Protein AF-A0AAI9SZR9-F1 (afdb_monomer)

Nearest PDB structures (foldseek):
  4m0m-assembly1_A  TM=6.183E-01  e=4.946E-01  Legionella pneumophila subsp. pneumophila str. Philadelphia 1

InterPro domains:
  IPR005556 SUN family [PF03856] (22-253)
  IPR018712 T6SS, Phospholipase effector Tle1-like, catalytic domain [PF09994] (269-559)
  IPR029058 Alpha/Beta hydrolase fold [SSF53474] (284-431)
  IPR053088 Cell surface beta-glucosidase/SUN-like [PTHR31654] (20-265)

Solvent-accessible surface area (backbone atoms only — not comparable to full-atom values): 38628 Å² total; per-residue (Å²): 142,82,87,84,85,85,45,46,18,31,40,44,53,44,70,80,87,93,72,89,74,62,58,36,75,58,67,74,89,73,72,49,42,67,27,54,67,91,36,54,14,42,16,28,41,52,54,54,82,42,57,42,36,52,82,36,50,38,24,56,23,36,50,69,24,32,37,56,50,33,30,49,86,84,42,66,48,87,39,86,70,46,28,40,32,2,24,35,36,22,35,90,87,30,48,79,42,69,63,47,84,90,50,58,67,54,40,76,25,73,63,86,44,67,46,72,34,84,51,94,35,34,30,15,37,8,28,43,27,60,54,19,84,61,47,40,30,32,53,31,75,31,47,50,72,34,74,38,53,40,43,27,29,41,53,85,37,76,56,49,41,62,36,39,30,31,37,28,52,74,64,36,47,40,77,71,21,22,38,87,71,61,90,88,48,60,32,18,80,25,7,55,28,32,37,40,28,31,31,47,96,85,71,50,74,48,79,46,79,45,73,26,66,55,21,51,71,72,42,63,92,64,63,59,97,67,63,53,69,67,83,64,98,53,65,93,81,54,84,48,65,55,37,32,36,41,46,89,80,34,79,92,37,60,49,37,75,63,45,57,97,56,88,63,72,52,67,35,78,39,62,42,66,102,63,84,53,45,58,33,49,53,54,53,52,58,67,72,50,66,72,89,41,82,92,41,39,74,42,78,42,65,10,65,79,40,51,99,48,47,59,88,86,86,80,83,87,80,90,81,88,83,91,84,87,81,74,70,61,65,62,57,38,50,51,52,52,50,46,47,53,48,55,33,48,56,54,48,51,48,46,32,70,32,59,52,95,88,61,75,41,53,43,38,14,17,24,56,23,21,41,37,47,33,46,43,50,44,40,33,56,58,33,32,47,45,55,71,91,46,73,65,56,56,54,49,46,49,52,51,46,54,50,38,38,72,64,69,57,69,87,57,97,41,75,63,51,53,48,28,50,52,45,19,71,72,50,22,50,81,90,73,52,34,48,35,38,45,31,19,36,31,24,64,74,60,52,97,87,44,88,69,63,58,73,54,55,31,53,66,65,42,42,61,30,38,40,34,42,32,47,56,61,34,12,43,83,70,55,46,74,55,68,69,65,74,84,86,74,69,65,88,76,85,88,79,86,79,93,75,89,80,91,82,83,89,80,90,84,77,92,80,84,91,83,72,81,72,66,67,64,66,76,77,70,85,85,84,88,87,91,72,91,74,87,83,54,75,87,45,70,46,61,35,37,33,69,38,33,59,43,68,65,27,35,53,44,34,38,80,88,67,48,82,50,94,72,94,68,91,59,83,43,63,74,48,88,64,64,87,88,49,38,37,42,64,64,41,56,56,46,43,35,77,34,83,86,54,71,69,80,61,52,74,88,47,58,58,25,59,36,50,46,58,39,48,68,78,44,90,88,64,54,71,67,65,48,49,64,53,23,77,70,48,40,77,63,40,52,52,77,59,68,86,52,73,70,57,77,72,47,93,53,70,64,58,57,50,37,72,77,38,80,87,117

Secondary structure (DSSP, 8-state):
------------------SPPPPPPP-GGGSPBPB-TTSTTTBSSS-TT----TTSEE--BPPTTEEE--B-TT--SS-TTGGG-BSEEE-TTS-EE-S-TTS-SEEE-----EEE--SSS-EEEEEE-TTTT--EEEEEEE-TT-EEE-----TTSGGGPPEEEEEPPTT--HHHHSS---TTSSSGGG-SEEEEEEE-TT-PEEEEEEE-HHHHHHSTT---S--EEE--SSGGG-SS--EEE-GGG-TT-EEESS--S---S-----S-SSSSSPPBHHHHHHHHS-SS-TT--------TT--------------------SSSHHHHHHHHHHHHHHHHHHHHHHHHHH--TT--EEEEEETHHHHHHHHHHHHHHHH-EEPTT-HHHHHHHHHHHHHHHHTT---SS-HHHHHHHHHHHHHEETT--EEEEEEES-B----SS-----GGGG--SSBS-EEEEEESS---TT--B-PPPPTTS-S-----S-------------------THHHHTTS--------PPPPP---EEEEEESS-HHHHHB--B-TTSPBP-------SPPPPPPTTPEEPTHHHHHHHH-TT---TTSTTS-HHHHHHHHHTT-TTS-HHHHHHHHTT--HHHHHH---STTTTTS--HHHHHHHH-TT-

Radius of gyration: 30.2 Å; Cα contacts (8 Å, |Δi|>4): 1230; chains: 1; bounding box: 100×69×82 Å

Structure (mmCIF, N/CA/C/O backbone):
data_AF-A0AAI9SZR9-F1
#
_entry.id   AF-A0AAI9SZR9-F1
#
loop_
_atom_site.group_PDB
_atom_site.id
_atom_site.type_symbol
_atom_site.label_atom_id
_atom_site.label_alt_id
_atom_site.label_comp_id
_atom_site.label_asym_id
_atom_site.label_entity_id
_atom_site.label_seq_id
_atom_site.pdbx_PDB_ins_code
_atom_site.Cartn_x
_atom_site.Cartn_y
_atom_site.Cartn_z
_atom_site.occupancy
_atom_site.B_iso_or_equiv
_atom_site.auth_seq_id
_atom_site.auth_comp_id
_atom_site.auth_asym_id
_atom_site.auth_atom_id
_atom_site.pdbx_PDB_model_num
ATOM 1 N N . MET A 1 1 ? -6.263 26.479 -14.366 1.00 24.44 1 MET A N 1
ATOM 2 C CA . MET A 1 1 ? -5.889 25.217 -15.058 1.00 24.44 1 MET A CA 1
ATOM 3 C C . MET A 1 1 ? -4.663 24.638 -14.367 1.00 24.44 1 MET A C 1
ATOM 5 O O . MET A 1 1 ? -3.555 25.077 -14.648 1.00 24.44 1 MET A O 1
ATOM 9 N N . MET A 1 2 ? -4.849 23.751 -13.388 1.00 19.97 2 MET A N 1
ATOM 10 C CA . MET A 1 2 ? -3.779 23.311 -12.486 1.00 19.97 2 MET A CA 1
ATOM 11 C C . MET A 1 2 ? -3.629 21.787 -12.538 1.00 19.97 2 MET A C 1
ATOM 13 O O . MET A 1 2 ? -4.606 21.049 -12.502 1.00 19.97 2 MET A O 1
ATOM 17 N N . TYR A 1 3 ? -2.380 21.364 -12.713 1.00 24.34 3 TYR A N 1
ATOM 18 C CA . TYR A 1 3 ? -1.910 20.009 -12.982 1.00 24.34 3 TYR A CA 1
ATOM 19 C C . TYR A 1 3 ? -2.020 19.098 -11.746 1.00 24.34 3 TYR A C 1
ATOM 21 O O . TYR A 1 3 ? -1.411 19.406 -10.721 1.00 24.34 3 TYR A O 1
ATOM 29 N N . SER A 1 4 ? -2.697 17.950 -11.869 1.00 23.86 4 SER A N 1
ATOM 30 C CA . SER A 1 4 ? -2.648 16.859 -10.880 1.00 23.86 4 SER A CA 1
ATOM 31 C C . SER A 1 4 ? -1.482 15.902 -11.183 1.00 23.86 4 SER A C 1
ATOM 33 O O . SER A 1 4 ? -1.246 15.542 -12.339 1.00 23.86 4 SER A O 1
ATOM 35 N N . ARG A 1 5 ? -0.704 15.547 -10.150 1.00 24.86 5 ARG A N 1
ATOM 36 C CA . ARG A 1 5 ? 0.478 14.670 -10.205 1.00 24.86 5 ARG A CA 1
ATOM 37 C C . ARG A 1 5 ? 0.090 13.255 -9.751 1.00 24.86 5 ARG A C 1
ATOM 39 O O . ARG A 1 5 ? -0.125 13.055 -8.563 1.00 24.86 5 ARG A O 1
ATOM 46 N N . LEU A 1 6 ? 0.096 12.288 -10.666 1.00 27.11 6 LEU A N 1
ATOM 47 C CA . LEU A 1 6 ? -0.107 10.864 -10.366 1.00 27.11 6 LEU A CA 1
ATOM 48 C C . LEU A 1 6 ? 1.149 10.223 -9.765 1.00 27.11 6 LEU A C 1
ATOM 50 O O . LEU A 1 6 ? 2.250 10.451 -10.267 1.00 27.11 6 LEU A O 1
ATOM 54 N N . SER A 1 7 ? 1.033 9.366 -8.757 1.00 25.89 7 SER A N 1
ATOM 55 C CA . SER A 1 7 ? 2.150 8.492 -8.404 1.00 25.89 7 SER A CA 1
ATOM 56 C C . SER A 1 7 ? 1.710 7.221 -7.733 1.00 25.89 7 SER A C 1
ATOM 58 O O . SER A 1 7 ? 1.068 7.240 -6.692 1.00 25.89 7 SER A O 1
ATOM 60 N N . PHE A 1 8 ? 2.216 6.136 -8.286 1.00 31.75 8 PHE A N 1
ATOM 61 C CA . PHE A 1 8 ? 1.722 4.809 -8.032 1.00 31.75 8 PHE A CA 1
ATOM 62 C C . PHE A 1 8 ? 2.835 3.938 -7.402 1.00 31.75 8 PHE A C 1
ATOM 64 O O . PHE A 1 8 ? 3.879 3.803 -8.025 1.00 31.75 8 PHE A O 1
ATOM 71 N N . THR A 1 9 ? 2.644 3.304 -6.232 1.00 37.12 9 THR A N 1
ATOM 72 C CA . THR A 1 9 ? 3.469 2.155 -5.782 1.00 37.12 9 THR A CA 1
ATOM 73 C C . THR A 1 9 ? 2.787 1.065 -4.916 1.00 37.12 9 THR A C 1
ATOM 75 O O . THR A 1 9 ? 1.801 1.396 -4.267 1.00 37.12 9 THR A O 1
ATOM 78 N N . ALA A 1 10 ? 3.365 -0.168 -4.838 1.00 36.28 10 ALA A N 1
ATOM 79 C CA . ALA A 1 10 ? 3.191 -1.171 -3.759 1.00 36.28 10 ALA A CA 1
ATOM 80 C C . ALA A 1 10 ? 4.318 -2.239 -3.524 1.00 36.28 10 ALA A C 1
ATOM 82 O O . ALA A 1 10 ? 5.247 -2.235 -4.322 1.00 36.28 10 ALA A O 1
ATOM 83 N N . PHE A 1 11 ? 4.261 -3.113 -2.468 1.00 33.66 11 PHE A N 1
ATOM 84 C CA . PHE A 1 11 ? 5.278 -4.150 -2.037 1.00 33.66 11 PHE A CA 1
ATOM 85 C C . PHE A 1 11 ? 4.750 -5.359 -1.169 1.00 33.66 11 PHE A C 1
ATOM 87 O O . PHE A 1 11 ? 3.789 -5.130 -0.455 1.00 33.66 11 PHE A O 1
ATOM 94 N N . VAL A 1 12 ? 5.398 -6.571 -1.134 1.00 32.72 12 VAL A N 1
ATOM 95 C CA . VAL A 1 12 ? 4.917 -7.907 -0.618 1.00 32.72 12 VAL A CA 1
ATOM 96 C C . VAL A 1 12 ? 5.929 -8.853 0.121 1.00 32.72 12 VAL A C 1
ATOM 98 O O . VAL A 1 12 ? 6.994 -9.056 -0.440 1.00 32.72 12 VAL A O 1
ATOM 101 N N . VAL A 1 13 ? 5.617 -9.531 1.273 1.00 33.66 13 VAL A N 1
ATOM 102 C CA . VAL A 1 13 ? 6.470 -10.541 2.019 1.00 33.66 13 VAL A CA 1
ATOM 103 C C . VAL A 1 13 ? 5.659 -11.523 2.932 1.00 33.66 13 VAL A C 1
ATOM 105 O O . VAL A 1 13 ? 4.483 -11.255 3.174 1.00 33.66 13 VAL A O 1
ATOM 108 N N . SER A 1 14 ? 6.275 -12.620 3.467 1.00 29.33 14 SER A N 1
ATOM 109 C CA . SER A 1 14 ? 5.656 -13.775 4.168 1.00 29.33 14 SER A CA 1
ATOM 110 C C . SER A 1 14 ? 6.202 -14.452 5.473 1.00 29.33 14 SER A C 1
ATOM 112 O O . SER A 1 14 ? 7.411 -14.612 5.493 1.00 29.33 14 SER A O 1
ATOM 114 N N . ALA A 1 15 ? 5.374 -14.990 6.436 1.00 30.48 15 ALA A N 1
ATOM 115 C CA . ALA A 1 15 ? 5.591 -16.275 7.221 1.00 30.48 15 ALA A CA 1
ATOM 116 C C . ALA A 1 15 ? 4.412 -16.788 8.147 1.00 30.48 15 ALA A C 1
ATOM 118 O O . ALA A 1 15 ? 3.569 -15.995 8.566 1.00 30.48 15 ALA A O 1
ATOM 119 N N . THR A 1 16 ? 4.385 -18.096 8.525 1.00 31.42 16 THR A N 1
ATOM 120 C CA . THR A 1 16 ? 3.420 -18.796 9.450 1.00 31.42 16 THR A CA 1
ATOM 121 C C . THR A 1 16 ? 4.027 -19.304 10.781 1.00 31.42 16 THR A C 1
ATOM 123 O O . THR A 1 16 ? 5.174 -19.741 10.807 1.00 31.42 16 THR A O 1
ATOM 126 N N . LEU A 1 17 ? 3.230 -19.353 11.869 1.00 33.75 17 LEU A N 1
ATOM 127 C CA . LEU A 1 17 ? 3.625 -19.809 13.223 1.00 33.75 17 LEU A CA 1
ATOM 128 C C . LEU A 1 17 ? 2.958 -21.126 13.677 1.00 33.75 17 LEU A C 1
ATOM 130 O O . LEU A 1 17 ? 1.798 -21.391 13.370 1.00 33.75 17 LEU A O 1
ATOM 134 N N . ALA A 1 18 ? 3.691 -21.895 14.496 1.00 35.44 18 ALA A N 1
ATOM 135 C CA . ALA A 1 18 ? 3.292 -23.157 15.125 1.00 35.44 18 ALA A CA 1
ATOM 136 C C . ALA A 1 18 ? 3.229 -23.020 16.660 1.00 35.44 18 ALA A C 1
ATOM 138 O O . ALA A 1 18 ? 4.243 -23.165 17.333 1.00 35.44 18 ALA A O 1
ATOM 139 N N . ASN A 1 19 ? 2.055 -22.684 17.202 1.00 42.47 19 ASN A N 1
ATOM 140 C CA . ASN A 1 19 ? 1.553 -23.028 18.546 1.00 42.47 19 ASN A CA 1
ATOM 141 C C . ASN A 1 19 ? 0.208 -22.308 18.773 1.00 42.47 19 ASN A C 1
ATOM 143 O O . ASN A 1 19 ? 0.004 -21.229 18.212 1.00 42.47 19 ASN A O 1
ATOM 147 N N . PRO A 1 20 ? -0.724 -22.867 19.569 1.00 44.94 20 PRO A N 1
ATOM 148 C CA . PRO A 1 20 ? -1.983 -22.197 19.872 1.00 44.94 20 PRO A CA 1
ATOM 149 C C . PRO A 1 20 ? -1.697 -20.899 20.630 1.00 44.94 20 PRO A C 1
ATOM 151 O O . PRO A 1 20 ? -1.087 -20.906 21.699 1.00 44.94 20 PRO A O 1
ATOM 154 N N . ILE A 1 21 ? -2.107 -19.778 20.042 1.00 56.53 21 ILE A N 1
ATOM 155 C CA . ILE A 1 21 ? -1.899 -18.452 20.611 1.00 56.53 21 ILE A CA 1
ATOM 156 C C . ILE A 1 21 ? -2.707 -18.359 21.910 1.00 56.53 21 ILE A C 1
ATOM 158 O O . ILE A 1 21 ? -3.918 -18.586 21.897 1.00 56.53 21 ILE A O 1
ATOM 162 N N . VAL A 1 22 ? -2.047 -18.037 23.026 1.00 67.88 22 VAL A N 1
ATOM 163 C CA . VAL A 1 22 ? -2.729 -17.655 24.271 1.00 67.88 22 VAL A CA 1
ATOM 164 C C . VAL A 1 22 ? -3.602 -16.448 23.933 1.00 67.88 22 VAL A C 1
ATOM 166 O O . VAL A 1 22 ? -3.077 -15.443 23.476 1.00 67.88 22 VAL A O 1
ATOM 169 N N . LYS A 1 23 ? -4.926 -16.551 24.057 1.00 82.56 23 LYS A N 1
ATOM 170 C CA . LYS A 1 23 ? -5.845 -15.443 23.756 1.00 82.56 23 LYS A CA 1
ATOM 171 C C . LYS A 1 23 ? -6.158 -14.677 25.034 1.00 82.56 23 LYS A C 1
ATOM 173 O O . LYS A 1 23 ? -6.375 -15.298 26.073 1.00 82.56 23 LYS A O 1
ATOM 178 N N . CYS A 1 24 ? -6.231 -13.355 24.945 1.00 88.38 24 CYS A N 1
ATOM 179 C CA . CYS A 1 24 ? -6.713 -12.535 26.051 1.00 88.38 24 CYS A CA 1
ATOM 180 C C . CYS A 1 24 ? -8.251 -12.555 26.093 1.00 88.38 24 CYS A C 1
ATOM 182 O O . CYS A 1 24 ? -8.891 -12.231 25.083 1.00 88.38 24 CYS A O 1
ATOM 184 N N . PRO A 1 25 ? -8.865 -12.934 27.228 1.00 90.38 25 PRO A N 1
ATOM 185 C CA . PRO A 1 25 ? -10.315 -13.025 27.338 1.00 90.38 25 PRO A CA 1
ATOM 186 C C . PRO A 1 25 ? -10.949 -11.633 27.361 1.00 90.38 25 PRO A C 1
ATOM 188 O O . PRO A 1 25 ? -10.436 -10.725 28.013 1.00 90.38 25 PRO A O 1
ATOM 191 N N . PHE A 1 26 ? -12.086 -11.472 26.684 1.00 92.56 26 PHE A N 1
ATOM 192 C CA . PHE A 1 26 ? -12.881 -10.251 26.778 1.00 92.56 26 PHE A CA 1
ATOM 193 C C . PHE A 1 26 ? -13.486 -10.111 28.189 1.00 92.56 26 PHE A C 1
ATOM 195 O O . PHE A 1 26 ? -14.047 -11.081 28.713 1.00 92.56 26 PHE A O 1
ATOM 202 N N . PRO A 1 27 ? -13.387 -8.939 28.841 1.00 90.19 27 PRO A N 1
ATOM 203 C CA . PRO A 1 27 ? -13.815 -8.785 30.226 1.00 90.19 27 PRO A CA 1
ATOM 204 C C . PRO A 1 27 ? -15.319 -8.471 30.330 1.00 90.19 27 PRO A C 1
ATOM 206 O O . PRO A 1 27 ? -15.722 -7.325 30.529 1.00 90.19 27 PRO A O 1
ATOM 209 N N . GLU A 1 28 ? -16.162 -9.505 30.247 1.00 86.19 28 GLU A N 1
ATOM 210 C CA . GLU A 1 28 ? -17.636 -9.378 30.260 1.00 86.19 28 GLU A CA 1
ATOM 211 C C . GLU A 1 28 ? -18.210 -8.668 31.502 1.00 86.19 28 GLU A C 1
ATOM 213 O O . GLU A 1 28 ? -19.292 -8.087 31.452 1.00 86.19 28 GLU A O 1
ATOM 218 N N . THR A 1 29 ? -17.499 -8.688 32.630 1.00 83.06 29 THR A N 1
ATOM 219 C CA . THR A 1 29 ? -17.968 -8.116 33.902 1.00 83.06 29 THR A CA 1
ATOM 220 C C . THR A 1 29 ? -17.781 -6.601 34.014 1.00 83.06 29 THR A C 1
ATOM 222 O O . THR A 1 29 ? -18.240 -6.014 34.992 1.00 83.06 29 THR A O 1
ATOM 225 N N . LEU A 1 30 ? -17.128 -5.955 33.040 1.00 88.00 30 LEU A N 1
ATOM 226 C CA . LEU A 1 30 ? -16.784 -4.526 33.085 1.00 88.00 30 LEU A CA 1
ATOM 227 C C . LEU A 1 30 ? -17.820 -3.607 32.414 1.00 88.00 30 LEU A C 1
ATOM 229 O O . LEU A 1 30 ? -17.530 -2.439 32.176 1.00 88.00 30 LEU A O 1
ATOM 233 N N . GLY A 1 31 ? -19.019 -4.115 32.104 1.00 89.06 31 GLY A N 1
ATOM 234 C CA . GLY A 1 31 ? -20.093 -3.319 31.490 1.00 89.06 31 GLY A CA 1
ATOM 235 C C . GLY A 1 31 ? -19.810 -2.884 30.047 1.00 89.06 31 GLY A C 1
ATOM 236 O O . GLY A 1 31 ? -20.463 -1.976 29.541 1.00 89.06 31 GLY A O 1
ATOM 237 N N . LEU A 1 32 ? -18.836 -3.521 29.393 1.00 94.00 32 LEU A N 1
ATOM 238 C CA . LEU A 1 32 ? -18.486 -3.290 27.994 1.00 94.00 32 LEU A CA 1
ATOM 239 C C . LEU A 1 32 ? -19.446 -4.037 27.065 1.00 94.00 32 LEU A C 1
ATOM 241 O O . LEU A 1 32 ? -20.017 -5.069 27.428 1.00 94.00 32 LEU A O 1
ATOM 245 N N . VAL A 1 33 ? -19.587 -3.544 25.839 1.00 93.50 33 VAL A N 1
ATOM 246 C CA . VAL A 1 33 ? -20.417 -4.184 24.819 1.00 93.50 33 VAL A CA 1
ATOM 247 C C . VAL A 1 33 ? -19.566 -5.190 24.048 1.00 93.50 33 VAL A C 1
ATOM 249 O O . VAL A 1 33 ? -18.521 -4.849 23.502 1.00 93.50 33 VAL A O 1
ATOM 252 N N . ALA A 1 34 ? -19.992 -6.451 24.017 1.00 91.00 34 ALA A N 1
ATOM 253 C CA . ALA A 1 34 ? -19.290 -7.487 23.268 1.00 91.00 34 ALA A CA 1
ATOM 254 C C . ALA A 1 34 ? -19.638 -7.392 21.775 1.00 91.00 34 ALA A C 1
ATOM 256 O O . ALA A 1 34 ? -20.795 -7.574 21.394 1.00 91.00 34 ALA A O 1
ATOM 257 N N . VAL A 1 35 ? -18.632 -7.155 20.938 1.00 87.75 35 VAL A N 1
ATOM 258 C CA . VAL A 1 35 ? -18.753 -7.128 19.476 1.00 87.75 35 VAL A CA 1
ATOM 259 C C . VAL A 1 35 ? -18.564 -8.546 18.935 1.00 87.75 35 VAL A C 1
ATOM 261 O O . VAL A 1 35 ? -17.524 -9.148 19.173 1.00 87.75 35 VAL A O 1
ATOM 264 N N . ALA A 1 36 ? -19.559 -9.089 18.223 1.00 74.69 36 ALA A N 1
ATOM 265 C CA . ALA A 1 36 ? -19.532 -10.416 17.583 1.00 74.69 36 ALA A CA 1
ATOM 266 C C . ALA A 1 36 ? -18.955 -11.551 18.472 1.00 74.69 36 ALA A C 1
ATOM 268 O O . ALA A 1 36 ? -17.776 -11.893 18.413 1.00 74.69 36 ALA A O 1
ATOM 269 N N . LYS A 1 37 ? -19.807 -12.167 19.304 1.00 74.56 37 LYS A N 1
ATOM 270 C CA . LYS A 1 37 ? -19.397 -13.158 20.324 1.00 74.56 37 LYS A CA 1
ATOM 271 C C . LYS A 1 37 ? -18.889 -14.493 19.766 1.00 74.56 37 LYS A C 1
ATOM 273 O O . LYS A 1 37 ? -18.115 -15.168 20.438 1.00 74.56 37 LYS A O 1
ATOM 278 N N . ASP A 1 38 ? -19.308 -14.857 18.557 1.00 74.69 38 ASP A N 1
ATOM 279 C CA . ASP A 1 38 ? -19.061 -16.183 17.976 1.00 74.69 38 ASP A CA 1
ATOM 280 C C . ASP A 1 38 ? -17.763 -16.262 17.141 1.00 74.69 38 ASP A C 1
ATOM 282 O O . ASP A 1 38 ? -17.412 -17.328 16.632 1.00 74.69 38 ASP A O 1
ATOM 286 N N . GLY A 1 39 ? -17.043 -15.141 16.990 1.00 76.56 39 GLY A N 1
ATOM 287 C CA . GLY A 1 39 ? -15.805 -15.031 16.212 1.00 76.56 39 GLY A CA 1
ATOM 288 C C . GLY A 1 39 ? -14.517 -15.270 17.011 1.00 76.56 39 GLY A C 1
ATOM 289 O O . GLY A 1 39 ? -14.507 -15.441 18.231 1.00 76.56 39 GLY A O 1
ATOM 290 N N . ALA A 1 40 ? -13.377 -15.245 16.317 1.00 80.75 40 ALA A N 1
ATOM 291 C CA . ALA A 1 40 ? -12.049 -15.288 16.928 1.00 80.75 40 ALA A CA 1
ATOM 292 C C . ALA A 1 40 ? -11.753 -14.060 17.807 1.00 80.75 40 ALA A C 1
ATOM 294 O O . ALA A 1 40 ? -10.951 -14.189 18.738 1.00 80.75 40 ALA A O 1
ATOM 295 N N . ASN A 1 41 ? -12.414 -12.932 17.530 1.00 83.94 41 ASN A N 1
ATOM 296 C CA . ASN A 1 41 ? -12.400 -11.701 18.320 1.00 83.94 41 ASN A CA 1
ATOM 297 C C . ASN A 1 41 ? -13.117 -11.827 19.667 1.00 83.94 41 ASN A C 1
ATOM 299 O O . ASN A 1 41 ? -12.855 -11.016 20.544 1.00 83.94 41 ASN A O 1
ATOM 303 N N . ALA A 1 42 ? -13.979 -12.829 19.867 1.00 87.00 42 ALA A N 1
ATOM 304 C CA . ALA A 1 42 ? -14.539 -13.194 21.171 1.00 87.00 42 ALA A CA 1
ATOM 305 C C . ALA A 1 42 ? -15.088 -12.007 22.001 1.00 87.00 42 ALA A C 1
ATOM 307 O O . ALA A 1 42 ? -14.885 -11.958 23.214 1.00 87.00 42 ALA A O 1
ATOM 308 N N . GLY A 1 43 ? -15.753 -11.037 21.361 1.00 89.75 43 GLY A N 1
ATOM 309 C CA . GLY A 1 43 ? -16.310 -9.845 22.017 1.00 89.75 43 GLY A CA 1
ATOM 310 C C . GLY A 1 43 ? -15.475 -8.565 21.893 1.00 89.75 43 GLY A C 1
ATOM 311 O O . GLY A 1 43 ? -16.011 -7.478 22.112 1.00 89.75 43 GLY A O 1
ATOM 312 N N . TRP A 1 44 ? -14.197 -8.653 21.514 1.00 93.00 44 TRP A N 1
ATOM 313 C CA . TRP A 1 44 ? -13.364 -7.481 21.235 1.00 93.00 44 TRP A CA 1
ATOM 314 C C . TRP A 1 44 ? -13.860 -6.739 19.989 1.00 93.00 44 TRP A C 1
ATOM 316 O O . TRP A 1 44 ? -14.336 -7.360 19.036 1.00 93.00 44 TRP A O 1
ATOM 326 N N . ALA A 1 45 ? -13.707 -5.412 19.974 1.00 90.88 45 ALA A N 1
ATOM 327 C CA . ALA A 1 45 ? -14.104 -4.540 18.867 1.00 90.88 45 ALA A CA 1
ATOM 328 C C . ALA A 1 45 ? -13.081 -4.615 17.715 1.00 90.88 45 ALA A C 1
ATOM 330 O O . ALA A 1 45 ? -12.458 -3.635 17.323 1.00 90.88 45 ALA A O 1
ATOM 331 N N . MET A 1 46 ? -12.874 -5.832 17.222 1.00 84.62 46 MET A N 1
ATOM 332 C CA . MET A 1 46 ? -11.920 -6.242 16.197 1.00 84.62 46 MET A CA 1
ATOM 333 C C . MET A 1 46 ? -12.667 -7.061 15.138 1.00 84.62 46 MET A C 1
ATOM 335 O O . MET A 1 46 ? -13.794 -7.503 15.375 1.00 84.62 46 MET A O 1
ATOM 339 N N . SER A 1 47 ? -12.057 -7.270 13.970 1.00 78.75 47 SER A N 1
ATOM 340 C CA . SER A 1 47 ? -12.670 -8.083 12.912 1.00 78.75 47 SER A CA 1
ATOM 341 C C . SER A 1 47 ? -12.994 -9.498 13.417 1.00 78.75 47 SER A C 1
ATOM 343 O O . SER A 1 47 ? -12.231 -10.025 14.224 1.00 78.75 47 SER A O 1
ATOM 345 N N . PRO A 1 48 ? -14.078 -10.155 12.956 1.00 74.31 48 PRO A N 1
ATOM 346 C CA . PRO A 1 48 ? -14.506 -11.457 13.486 1.00 74.31 48 PRO A CA 1
ATOM 347 C C . PRO A 1 48 ? -13.446 -12.570 13.436 1.00 74.31 48 PRO A C 1
ATOM 349 O O . PRO A 1 48 ? -13.508 -13.524 14.206 1.00 74.31 48 PRO A O 1
ATOM 352 N N . ASP A 1 49 ? -12.475 -12.474 12.534 1.00 75.00 49 ASP A N 1
ATOM 353 C CA . ASP A 1 49 ? -11.355 -13.396 12.353 1.00 75.00 49 ASP A CA 1
ATOM 354 C C . ASP A 1 49 ? -10.089 -12.997 13.134 1.00 75.00 49 ASP A C 1
ATOM 356 O O . ASP A 1 49 ? -9.143 -13.784 13.213 1.00 75.00 49 ASP A O 1
ATOM 360 N N . GLU A 1 50 ? -10.071 -11.821 13.767 1.00 80.69 50 GLU A N 1
ATOM 361 C CA . GLU A 1 50 ? -8.916 -11.292 14.487 1.00 80.69 50 GLU A CA 1
ATOM 362 C C . GLU A 1 50 ? -8.996 -11.567 16.001 1.00 80.69 50 GLU A C 1
ATOM 364 O O . GLU A 1 50 ? -9.808 -10.965 16.704 1.00 80.69 50 GLU A O 1
ATOM 369 N N . PRO A 1 51 ? -8.127 -12.432 16.562 1.00 85.25 51 PRO A N 1
ATOM 370 C CA . PRO A 1 51 ? -8.060 -12.628 18.003 1.00 85.25 51 PRO A CA 1
ATOM 371 C C . PRO A 1 51 ? -7.254 -11.527 18.708 1.00 85.25 51 PRO A C 1
ATOM 373 O O . PRO A 1 51 ? -6.202 -11.091 18.230 1.00 85.25 51 PRO A O 1
ATOM 376 N N . CYS A 1 52 ? -7.678 -11.180 19.925 1.00 87.81 52 CYS A N 1
ATOM 377 C CA . CYS A 1 52 ? -6.859 -10.436 20.880 1.00 87.81 52 CYS A CA 1
ATOM 378 C C . CYS A 1 52 ? -5.786 -11.360 21.482 1.00 87.81 52 CYS A C 1
ATOM 380 O O . CYS A 1 52 ? -6.096 -12.370 22.125 1.00 87.81 52 CYS A O 1
ATOM 382 N N . VAL A 1 53 ? -4.514 -11.032 21.248 1.00 89.38 53 VAL A N 1
ATOM 383 C CA . VAL A 1 53 ? -3.359 -11.887 21.565 1.00 89.38 53 VAL A CA 1
ATOM 384 C C . VAL A 1 53 ? -2.245 -11.086 22.249 1.00 89.38 53 VAL A C 1
ATOM 386 O O . VAL A 1 53 ? -2.178 -9.870 22.054 1.00 89.38 53 VAL A O 1
ATOM 389 N N . PRO A 1 54 ? -1.363 -11.736 23.032 1.00 87.56 54 PRO A N 1
ATOM 390 C CA . PRO A 1 54 ? -0.295 -11.074 23.761 1.00 87.56 54 PRO A CA 1
ATOM 391 C C . PRO A 1 54 ? 0.567 -10.150 22.908 1.00 87.56 54 PRO A C 1
ATOM 393 O O . PRO A 1 54 ? 0.940 -10.486 21.784 1.00 87.56 54 PRO A O 1
ATOM 396 N N . GLY A 1 55 ? 0.902 -8.991 23.472 1.00 85.00 55 GLY A N 1
ATOM 397 C CA . GLY A 1 55 ? 1.690 -7.950 22.816 1.00 85.00 55 GLY A CA 1
ATOM 398 C C . GLY A 1 55 ? 0.884 -7.007 21.918 1.00 85.00 55 GLY A C 1
ATOM 399 O O . GLY A 1 55 ? 1.483 -6.143 21.283 1.00 85.00 55 GLY A O 1
ATOM 400 N N . LYS A 1 56 ? -0.447 -7.148 21.852 1.00 86.69 56 LYS A N 1
ATOM 401 C CA . LYS A 1 56 ? -1.335 -6.228 21.129 1.00 86.69 56 LYS A CA 1
ATOM 402 C C . LYS A 1 56 ? -2.203 -5.397 22.073 1.00 86.69 56 LYS A C 1
ATOM 404 O O . LYS A 1 56 ? -2.527 -5.820 23.183 1.00 86.69 56 LYS A O 1
ATOM 409 N N . TYR A 1 57 ? -2.628 -4.244 21.568 1.00 92.62 57 TYR A N 1
ATOM 410 C CA . TYR A 1 57 ? -3.769 -3.511 22.100 1.00 92.62 57 TYR A CA 1
ATOM 411 C C . TYR A 1 57 ? -5.066 -4.092 21.529 1.00 92.62 57 TYR A C 1
ATOM 413 O O . TYR A 1 57 ? -5.140 -4.409 20.341 1.00 92.62 57 TYR A O 1
ATOM 421 N N . CYS A 1 58 ? -6.058 -4.268 22.392 1.00 93.94 58 CYS A N 1
ATOM 422 C CA . CYS A 1 58 ? -7.332 -4.889 22.080 1.00 93.94 58 CYS A CA 1
ATOM 423 C C . CYS A 1 58 ? -8.457 -3.879 22.323 1.00 93.94 58 CYS A C 1
ATOM 425 O O . CYS A 1 58 ? -8.830 -3.638 23.482 1.00 93.94 58 CYS A O 1
ATOM 427 N N . PRO A 1 59 ? -8.979 -3.260 21.250 1.00 94.50 59 PRO A N 1
ATOM 428 C CA . PRO A 1 59 ? -10.039 -2.273 21.356 1.00 94.50 59 PRO A CA 1
ATOM 429 C C . PRO A 1 59 ? -11.358 -2.927 21.771 1.00 94.50 59 PRO A C 1
ATOM 431 O O . PRO A 1 59 ? -11.644 -4.078 21.435 1.00 94.50 59 PRO A O 1
ATOM 434 N N . TYR A 1 60 ? -12.180 -2.183 22.503 1.00 95.31 60 TYR A N 1
ATOM 435 C CA . TYR A 1 60 ? -13.471 -2.642 23.013 1.00 95.31 60 TYR A CA 1
ATOM 436 C C . TYR A 1 60 ? -14.565 -1.614 22.731 1.00 95.31 60 TYR A C 1
ATOM 438 O O . TYR A 1 60 ? -14.289 -0.439 22.500 1.00 95.31 60 TYR A O 1
ATOM 446 N N . ALA A 1 61 ? -15.818 -2.064 22.764 1.00 95.50 61 ALA A N 1
ATOM 447 C CA . ALA A 1 61 ? -16.972 -1.199 22.579 1.00 95.50 61 ALA A CA 1
ATOM 448 C C . ALA A 1 61 ? -17.527 -0.728 23.928 1.00 95.50 61 ALA A C 1
ATOM 450 O O . ALA A 1 61 ? -17.708 -1.517 24.862 1.00 95.50 61 ALA A O 1
ATOM 451 N N . CYS A 1 62 ? -17.816 0.567 24.009 1.00 95.75 62 CYS A N 1
ATOM 452 C CA . CYS A 1 62 ? -18.554 1.164 25.114 1.00 95.75 62 CYS A CA 1
ATOM 453 C C . CYS A 1 62 ? -20.067 1.138 24.835 1.00 95.75 62 CYS A C 1
ATOM 455 O O . CYS A 1 62 ? -20.470 0.970 23.681 1.00 95.75 62 CYS A O 1
ATOM 457 N N . PRO A 1 63 ? -20.914 1.279 25.870 1.00 95.50 63 PRO A N 1
ATOM 458 C CA . PRO A 1 63 ? -22.352 1.468 25.701 1.00 95.50 63 PRO A CA 1
ATOM 459 C C . PRO A 1 63 ? -22.707 2.603 24.719 1.00 95.50 63 PRO A C 1
ATOM 461 O O . PRO A 1 63 ? -21.938 3.558 24.587 1.00 95.50 63 PRO A O 1
ATOM 464 N N . PRO A 1 64 ? -23.877 2.542 24.056 1.00 94.88 64 PRO A N 1
ATOM 465 C CA . PRO A 1 64 ? -24.335 3.597 23.154 1.00 94.88 64 PRO A CA 1
ATOM 466 C C . PRO A 1 64 ? -24.255 5.000 23.770 1.00 94.88 64 PRO A C 1
ATOM 468 O O . PRO A 1 64 ? -24.684 5.208 24.904 1.00 94.88 64 PRO A O 1
ATOM 471 N N . GLY A 1 65 ? -23.720 5.957 23.009 1.00 93.56 65 GLY A N 1
ATOM 472 C CA . GLY A 1 65 ? -23.490 7.332 23.468 1.00 93.56 65 GLY A CA 1
ATOM 473 C C . GLY A 1 65 ? -22.132 7.565 24.142 1.00 93.56 65 GLY A C 1
ATOM 474 O O . GLY A 1 65 ? -21.775 8.716 24.388 1.00 93.56 65 GLY A O 1
ATOM 475 N N . GLN A 1 66 ? -21.350 6.509 24.392 1.00 95.94 66 GLN A N 1
ATOM 476 C CA . GLN A 1 66 ? -20.039 6.595 25.037 1.00 95.94 66 GLN A CA 1
ATOM 477 C C . GLN A 1 66 ? -18.881 6.311 24.077 1.00 95.94 66 GLN A C 1
ATOM 479 O O . GLN A 1 66 ? -19.017 5.635 23.059 1.00 95.94 66 GLN A O 1
ATOM 484 N N . LEU A 1 67 ? -17.706 6.814 24.440 1.00 94.25 67 LEU A N 1
ATOM 485 C CA . LEU A 1 67 ? -16.450 6.673 23.718 1.00 94.25 67 LEU A CA 1
ATOM 486 C C . LEU A 1 67 ? -15.451 5.847 24.530 1.00 94.25 67 LEU A C 1
ATOM 488 O O . LEU A 1 67 ? -15.370 5.965 25.756 1.00 94.25 67 LEU A O 1
ATOM 492 N N . MET A 1 68 ? -14.641 5.041 23.841 1.00 95.62 68 MET A N 1
ATOM 493 C CA . MET A 1 68 ? -13.540 4.309 24.467 1.00 95.62 68 MET A CA 1
ATOM 494 C C . MET A 1 68 ? -12.486 5.286 24.995 1.00 95.62 68 MET A C 1
ATOM 496 O O . MET A 1 68 ? -12.005 6.129 24.242 1.00 95.62 68 MET A O 1
ATOM 500 N N . ASN A 1 69 ? -12.093 5.140 26.264 1.00 95.31 69 ASN A N 1
ATOM 501 C CA . ASN A 1 69 ? -11.167 6.046 26.953 1.00 95.31 69 ASN A CA 1
ATOM 502 C C . ASN A 1 69 ? -9.830 5.390 27.359 1.00 95.31 69 ASN A C 1
ATOM 504 O O . ASN A 1 69 ? -9.162 5.814 28.305 1.00 95.31 69 ASN A O 1
ATOM 508 N N . GLN A 1 70 ? -9.451 4.317 26.664 1.00 96.31 70 GLN A N 1
ATOM 509 C CA . GLN A 1 70 ? -8.203 3.587 26.883 1.00 96.31 70 GLN A CA 1
ATOM 510 C C . GLN A 1 70 ? -7.488 3.352 25.560 1.00 96.31 70 GLN A C 1
ATOM 512 O O . GLN A 1 70 ? -8.122 2.983 24.574 1.00 96.31 70 GLN A O 1
ATOM 517 N N . TRP A 1 71 ? -6.180 3.586 25.545 1.00 94.50 71 TRP A N 1
ATOM 518 C CA . TRP A 1 71 ? -5.286 3.404 24.401 1.00 94.50 71 TRP A CA 1
ATOM 519 C C . TRP A 1 71 ? -3.837 3.586 24.849 1.00 94.50 71 TRP A C 1
ATOM 521 O O . TRP A 1 71 ? -3.582 3.976 25.985 1.00 94.50 71 TRP A O 1
ATOM 531 N N . ASP A 1 72 ? -2.884 3.332 23.962 1.00 93.00 72 ASP A N 1
ATOM 532 C CA . ASP A 1 72 ? -1.467 3.601 24.200 1.00 93.00 72 ASP A CA 1
ATOM 533 C C . ASP A 1 72 ? -1.216 5.082 24.555 1.00 93.00 72 ASP A C 1
ATOM 535 O O . ASP A 1 72 ? -1.434 5.950 23.709 1.00 93.00 72 ASP A O 1
ATOM 539 N N . PRO A 1 73 ? -0.706 5.420 25.753 1.00 91.19 73 PRO A N 1
ATOM 540 C CA . PRO A 1 73 ? -0.466 6.808 26.146 1.00 91.19 73 PRO A CA 1
ATOM 541 C C . PRO A 1 73 ? 0.494 7.572 25.225 1.00 91.19 73 PRO A C 1
ATOM 543 O O . PRO A 1 73 ? 0.468 8.804 25.211 1.00 91.19 73 PRO A O 1
ATOM 546 N N . SER A 1 74 ? 1.323 6.870 24.444 1.00 85.38 74 SER A N 1
ATOM 547 C CA . SER A 1 74 ? 2.188 7.484 23.431 1.00 85.38 74 SER A CA 1
ATOM 548 C C . SER A 1 74 ? 1.433 7.920 22.163 1.00 85.38 74 SER A C 1
ATOM 550 O O . SER A 1 74 ? 1.901 8.808 21.442 1.00 85.38 74 SER A O 1
ATOM 552 N N . ALA A 1 75 ? 0.234 7.379 21.913 1.00 78.06 75 ALA A N 1
ATOM 553 C CA . ALA A 1 75 ? -0.630 7.719 20.785 1.00 78.06 75 ALA A CA 1
ATOM 554 C C . ALA A 1 75 ? -1.346 9.065 21.012 1.00 78.06 75 ALA A C 1
ATOM 556 O O . ALA A 1 75 ? -2.537 9.140 21.304 1.00 78.06 75 ALA A O 1
ATOM 557 N N . THR A 1 76 ? -0.593 10.157 20.885 1.00 74.88 76 THR A N 1
ATOM 558 C CA . THR A 1 76 ? -1.075 11.539 21.090 1.00 74.88 76 THR A CA 1
ATOM 559 C C . THR A 1 76 ? -1.594 12.211 19.817 1.00 74.88 76 THR A C 1
ATOM 561 O O . THR A 1 76 ? -2.172 13.294 19.876 1.00 74.88 76 THR A O 1
ATOM 564 N N . THR A 1 77 ? -1.401 11.581 18.658 1.00 68.00 77 THR A N 1
ATOM 565 C CA . THR A 1 77 ? -1.847 12.075 17.350 1.00 68.00 77 THR A CA 1
ATOM 566 C C . THR A 1 77 ? -2.528 10.955 16.572 1.00 68.00 77 THR A C 1
ATOM 568 O O . THR A 1 77 ? -2.223 9.782 16.788 1.00 68.00 77 THR A O 1
ATOM 571 N N . TYR A 1 78 ? -3.407 11.316 15.633 1.00 59.75 78 TYR A N 1
ATOM 572 C CA . TYR A 1 78 ? -3.990 10.378 14.676 1.00 59.75 78 TYR A CA 1
ATOM 573 C C . TYR A 1 78 ? -2.930 9.992 13.639 1.00 59.75 78 TYR A C 1
ATOM 575 O O . TYR A 1 78 ? -2.829 10.582 12.560 1.00 59.75 78 TYR A O 1
ATOM 583 N N . SER A 1 79 ? -2.051 9.067 14.013 1.00 48.19 79 SER A N 1
ATOM 584 C CA . SER A 1 79 ? -0.975 8.582 13.157 1.00 48.19 79 SER A CA 1
ATOM 585 C C . SER A 1 79 ? -0.819 7.074 13.286 1.00 48.19 79 SER A C 1
ATOM 587 O O . SER A 1 79 ? -0.598 6.538 14.367 1.00 48.19 79 SER A O 1
ATOM 589 N N . TYR A 1 80 ? -0.912 6.375 12.158 1.00 44.50 80 TYR A N 1
ATOM 590 C CA . TYR A 1 80 ? -0.632 4.945 12.100 1.00 44.50 80 TYR A CA 1
ATOM 591 C C . TYR A 1 80 ? 0.882 4.689 12.281 1.00 44.50 80 TYR A C 1
ATOM 593 O O . TYR A 1 80 ? 1.680 5.363 11.611 1.00 44.50 80 TYR A O 1
ATOM 601 N N . PRO A 1 81 ? 1.310 3.680 13.070 1.00 47.31 81 PRO A N 1
ATOM 602 C CA . PRO A 1 81 ? 0.483 2.627 13.677 1.00 47.31 81 PRO A CA 1
ATOM 603 C C . PRO A 1 81 ? -0.081 2.969 15.059 1.00 47.31 81 PRO A C 1
ATOM 605 O O . PRO A 1 81 ? -0.953 2.254 15.538 1.00 47.31 81 PRO A O 1
ATOM 608 N N . SER A 1 82 ? 0.363 4.053 15.699 1.00 64.31 82 SER A N 1
ATOM 609 C CA . SER A 1 82 ? -0.078 4.437 17.047 1.00 64.31 82 SER A CA 1
ATOM 610 C C . SER A 1 82 ? -1.596 4.626 17.156 1.00 64.31 82 SER A C 1
ATOM 612 O O . SER A 1 82 ? -2.167 4.329 18.201 1.00 64.31 82 SER A O 1
ATOM 614 N N . SER A 1 83 ? -2.269 5.046 16.079 1.00 67.50 83 SER A N 1
ATOM 615 C CA . SER A 1 83 ? -3.733 5.146 16.029 1.00 67.50 83 SER A CA 1
ATOM 616 C C . SER A 1 83 ? -4.475 3.824 16.082 1.00 67.50 83 SER A C 1
ATOM 618 O O . SER A 1 83 ? -5.652 3.828 16.424 1.00 67.50 83 SER A O 1
ATOM 620 N N . MET A 1 84 ? -3.789 2.706 15.844 1.00 74.31 84 MET A N 1
ATOM 621 C CA . MET A 1 84 ? -4.348 1.361 15.961 1.00 74.31 84 MET A CA 1
ATOM 622 C C . MET A 1 84 ? -4.300 0.825 17.398 1.00 74.31 84 MET A C 1
ATOM 624 O O . MET A 1 84 ? -4.966 -0.162 17.710 1.00 74.31 84 MET A O 1
ATOM 628 N N . ASN A 1 85 ? -3.525 1.457 18.286 1.00 85.62 85 ASN A N 1
ATOM 629 C CA . ASN A 1 85 ? -3.250 0.953 19.631 1.00 85.62 85 ASN A CA 1
ATOM 630 C C . ASN A 1 85 ? -4.332 1.361 20.650 1.00 85.62 85 ASN A C 1
ATOM 632 O O . ASN A 1 85 ? -4.052 2.030 21.645 1.00 85.62 85 ASN A O 1
ATOM 636 N N . GLY A 1 86 ? -5.582 0.977 20.389 1.00 90.06 86 GLY A N 1
ATOM 637 C CA . GLY A 1 86 ? -6.732 1.264 21.249 1.00 90.06 86 GLY A CA 1
ATOM 638 C C . GLY A 1 86 ? -7.098 0.145 22.225 1.00 90.06 86 GLY A C 1
ATOM 639 O O . GLY A 1 86 ? -6.925 -1.035 21.937 1.00 90.06 86 GLY A O 1
ATOM 640 N N . GLY A 1 87 ? -7.663 0.513 23.373 1.00 95.44 87 GLY A N 1
ATOM 641 C CA . GLY A 1 87 ? -8.228 -0.402 24.363 1.00 95.44 87 GLY A CA 1
ATOM 642 C C . GLY A 1 87 ? -7.229 -0.946 25.384 1.00 95.44 87 GLY A C 1
ATOM 643 O O . GLY A 1 87 ? -6.341 -0.231 25.848 1.00 95.44 87 GLY A O 1
ATOM 644 N N . PHE A 1 88 ? -7.411 -2.204 25.792 1.00 96.25 88 PHE A N 1
ATOM 645 C CA . PHE A 1 88 ? -6.546 -2.863 26.779 1.00 96.25 88 PHE A CA 1
ATOM 646 C C . PHE A 1 88 ? -5.258 -3.368 26.137 1.00 96.25 88 PHE A C 1
ATOM 648 O O . PHE A 1 88 ? -5.283 -3.854 25.013 1.00 96.25 88 PHE A O 1
ATOM 655 N N . PHE A 1 89 ? -4.150 -3.357 26.872 1.00 95.06 89 PHE A N 1
ATOM 656 C CA . PHE A 1 89 ? -2.951 -4.075 26.455 1.00 95.06 89 PHE A CA 1
ATOM 657 C C . PHE A 1 89 ? -3.016 -5.536 26.921 1.00 95.06 89 PHE A C 1
ATOM 659 O O . PHE A 1 89 ? -3.226 -5.803 28.107 1.00 95.06 89 PHE A O 1
ATOM 666 N N . CYS A 1 90 ? -2.835 -6.479 25.996 1.00 92.56 90 CYS A N 1
ATOM 667 C CA . CYS A 1 90 ? -2.795 -7.908 26.291 1.00 92.56 90 CYS A CA 1
ATOM 668 C C . CYS A 1 90 ? -1.374 -8.332 26.692 1.00 92.56 90 CYS A C 1
ATOM 670 O O . CYS A 1 90 ? -0.449 -8.320 25.874 1.00 92.56 90 CYS A O 1
ATOM 672 N N . ASN A 1 91 ? -1.188 -8.715 27.954 1.00 91.06 91 ASN A N 1
ATOM 673 C CA . ASN A 1 91 ? 0.106 -9.104 28.507 1.00 91.06 91 ASN A CA 1
ATOM 674 C C . ASN A 1 91 ? 0.566 -10.486 27.987 1.00 91.06 91 ASN A C 1
ATOM 676 O O . ASN A 1 91 ? -0.264 -11.300 27.574 1.00 91.06 91 ASN A O 1
ATOM 680 N N . PRO A 1 92 ? 1.877 -10.803 28.058 1.00 85.12 92 PRO A N 1
ATOM 681 C CA . PRO A 1 92 ? 2.436 -12.112 27.685 1.00 85.12 92 PRO A CA 1
ATOM 682 C C . PRO A 1 92 ? 1.749 -13.336 28.310 1.00 85.12 92 PRO A C 1
ATOM 684 O O . PRO A 1 92 ? 1.732 -14.403 27.702 1.00 85.12 92 PRO A O 1
ATOM 687 N N . ASP A 1 93 ? 1.187 -13.191 29.510 1.00 83.00 93 ASP A N 1
ATOM 688 C CA . ASP A 1 93 ? 0.489 -14.248 30.250 1.00 83.00 93 ASP A CA 1
ATOM 689 C C . ASP A 1 93 ? -1.015 -14.348 29.925 1.00 83.00 93 ASP A C 1
ATOM 691 O O . ASP A 1 93 ? -1.711 -15.190 30.491 1.00 83.00 93 ASP A O 1
ATOM 695 N N . GLY A 1 94 ? -1.523 -13.507 29.017 1.00 85.12 94 GLY A N 1
ATOM 696 C CA . GLY A 1 94 ? -2.941 -13.427 28.665 1.00 85.12 94 GLY A CA 1
ATOM 697 C C . GLY A 1 94 ? -3.786 -12.565 29.610 1.00 85.12 94 GLY A C 1
ATOM 698 O O . GLY A 1 94 ? -5.007 -12.520 29.451 1.00 85.12 94 GLY A O 1
ATOM 699 N N . SER A 1 95 ? -3.180 -11.881 30.586 1.00 90.75 95 SER A N 1
ATOM 700 C CA . SER A 1 95 ? -3.878 -10.901 31.426 1.00 90.75 95 SER A CA 1
ATOM 701 C C . SER A 1 95 ? -4.016 -9.541 30.728 1.00 90.75 95 SER A C 1
ATOM 703 O O . SER A 1 95 ? -3.286 -9.225 29.789 1.00 90.75 95 SER A O 1
ATOM 705 N N . LEU A 1 96 ? -4.971 -8.723 31.177 1.00 94.00 96 LEU A N 1
ATOM 706 C CA . LEU A 1 96 ? -5.249 -7.406 30.600 1.00 94.00 96 LEU A CA 1
ATOM 707 C C . LEU A 1 96 ? -4.681 -6.287 31.471 1.00 94.00 96 LEU A C 1
ATOM 709 O O . LEU A 1 96 ? -4.955 -6.230 32.670 1.00 94.00 96 LEU A O 1
ATOM 713 N N . THR A 1 97 ? -3.971 -5.350 30.845 1.00 94.50 97 THR A N 1
ATOM 714 C CA . THR A 1 97 ? -3.530 -4.102 31.476 1.00 94.50 97 THR A CA 1
ATOM 715 C C . THR A 1 97 ? -4.307 -2.927 30.905 1.00 94.50 97 THR A C 1
ATOM 717 O O . THR A 1 97 ? -4.393 -2.742 29.691 1.00 94.50 97 THR A O 1
ATOM 720 N N . LYS A 1 98 ? -4.853 -2.106 31.799 1.00 94.75 98 LYS A N 1
ATOM 721 C CA . LYS A 1 98 ? -5.462 -0.820 31.466 1.00 94.75 98 LYS A CA 1
ATOM 722 C C . LYS A 1 98 ? -4.354 0.233 31.283 1.00 94.75 98 LYS A C 1
ATOM 724 O O . LYS A 1 98 ? -3.629 0.466 32.252 1.00 94.75 98 LYS A O 1
ATOM 729 N N . PRO A 1 99 ? -4.196 0.854 30.100 1.00 94.75 99 PRO A N 1
ATOM 730 C CA . PRO A 1 99 ? -3.084 1.774 29.853 1.00 94.75 99 PRO A CA 1
ATOM 731 C C . PRO A 1 99 ? -3.112 3.054 30.700 1.00 94.75 99 PRO A C 1
ATOM 733 O O . PRO A 1 99 ? -2.077 3.463 31.222 1.00 94.75 99 PRO A O 1
ATOM 736 N N . PHE A 1 100 ? -4.286 3.666 30.881 1.00 94.94 100 PHE A N 1
ATOM 737 C CA . PHE A 1 100 ? -4.466 4.819 31.763 1.00 94.94 100 PHE A CA 1
ATOM 738 C C . PHE A 1 100 ? -5.089 4.361 33.079 1.00 94.94 100 PHE A C 1
ATOM 740 O O . PHE A 1 100 ? -6.280 4.052 33.147 1.00 94.94 100 PHE A O 1
ATOM 747 N N . THR A 1 101 ? -4.291 4.304 34.141 1.00 91.88 101 THR A N 1
ATOM 748 C CA . THR A 1 101 ? -4.736 3.797 35.449 1.00 91.88 101 THR A CA 1
ATOM 749 C C . THR A 1 101 ? -5.767 4.703 36.128 1.00 91.88 101 THR A C 1
ATOM 751 O O . THR A 1 101 ? -6.592 4.210 36.894 1.00 91.88 101 THR A O 1
ATOM 754 N N . ASP A 1 102 ? -5.753 5.997 35.812 1.00 93.62 102 ASP A N 1
ATOM 755 C CA . ASP A 1 102 ? -6.556 7.072 36.403 1.00 93.62 102 ASP A CA 1
ATOM 756 C C . ASP A 1 102 ? -7.830 7.430 35.619 1.00 93.62 102 ASP A C 1
ATOM 758 O O . ASP A 1 102 ? -8.684 8.144 36.139 1.00 93.62 102 ASP A O 1
ATOM 762 N N . ARG A 1 103 ? -7.982 6.940 34.385 1.00 93.31 103 ARG A N 1
ATOM 763 C CA . ARG A 1 103 ? -9.136 7.237 33.516 1.00 93.31 103 ARG A CA 1
ATOM 764 C C . ARG A 1 103 ? -10.166 6.133 33.555 1.00 93.31 103 ARG A C 1
ATOM 766 O O . ARG A 1 103 ? -9.772 4.983 33.620 1.00 93.31 103 ARG A O 1
ATOM 773 N N . ASP A 1 104 ? -11.452 6.411 33.411 1.00 94.94 104 ASP A N 1
ATOM 774 C CA . ASP A 1 104 ? -12.451 5.349 33.231 1.00 94.94 104 ASP A CA 1
ATOM 775 C C . ASP A 1 104 ? -12.276 4.589 31.903 1.00 94.94 104 ASP A C 1
ATOM 777 O O . ASP A 1 104 ? -11.492 4.982 31.039 1.00 94.94 104 ASP A O 1
ATOM 781 N N . LEU A 1 105 ? -12.949 3.443 31.750 1.00 96.00 105 LEU A N 1
ATOM 782 C CA . LEU A 1 105 ? -12.903 2.672 30.497 1.00 96.00 105 LEU A CA 1
ATOM 783 C C . LEU A 1 105 ? -13.695 3.362 29.383 1.00 96.00 105 LEU A C 1
ATOM 785 O O . LEU A 1 105 ? -13.269 3.375 28.229 1.00 96.00 105 LEU A O 1
ATOM 789 N N . CYS A 1 106 ? -14.833 3.938 29.739 1.00 96.31 106 CYS A N 1
ATOM 790 C 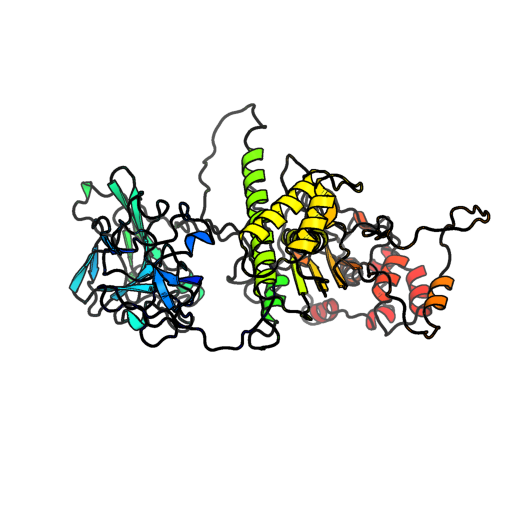CA . CYS A 1 106 ? -15.729 4.626 28.830 1.00 96.31 106 CYS A CA 1
ATOM 791 C C . CYS A 1 106 ? -15.983 6.029 29.368 1.00 96.31 106 CYS A C 1
ATOM 793 O O . CYS A 1 106 ? -16.028 6.221 30.583 1.00 96.31 106 CYS A O 1
ATOM 795 N N . ILE A 1 107 ? -16.122 6.991 28.465 1.00 95.44 107 ILE A N 1
ATOM 796 C CA . ILE A 1 107 ? -16.556 8.354 28.781 1.00 95.44 107 ILE A CA 1
ATOM 797 C C . ILE A 1 107 ? -17.788 8.680 27.959 1.00 95.44 107 ILE A C 1
ATOM 799 O O . ILE A 1 107 ? -17.916 8.204 26.832 1.00 95.44 107 ILE A O 1
ATOM 803 N N . ASP A 1 108 ? -18.685 9.488 28.506 1.00 95.75 108 ASP A N 1
ATOM 804 C CA . ASP A 1 108 ? -19.822 9.983 27.741 1.00 95.75 108 ASP A CA 1
ATOM 805 C C . ASP A 1 108 ? -19.324 10.883 26.600 1.00 95.75 108 ASP A C 1
ATOM 807 O O . ASP A 1 108 ? -18.387 11.667 26.770 1.00 95.75 108 ASP A O 1
ATOM 811 N N . GLY A 1 109 ? -19.930 10.747 25.419 1.00 93.19 109 GLY A N 1
ATOM 812 C CA . GLY A 1 109 ? -19.852 11.797 24.410 1.00 93.19 109 GLY A CA 1
ATOM 813 C C . GLY A 1 109 ? -20.639 13.030 24.860 1.00 93.19 109 GLY A C 1
ATOM 814 O O . GLY A 1 109 ? -21.347 13.008 25.864 1.00 93.19 109 GLY A O 1
ATOM 815 N N . GLU A 1 110 ? -20.586 14.100 24.075 1.00 94.12 110 GLU A N 1
ATOM 816 C CA . GLU A 1 110 ? -21.211 15.381 24.445 1.00 94.12 110 GLU A CA 1
ATOM 817 C C . GLU A 1 110 ? -22.750 15.346 24.499 1.00 94.12 110 GLU A C 1
ATOM 819 O O . GLU A 1 110 ? -23.380 16.286 24.973 1.00 94.12 110 GLU A O 1
ATOM 824 N N . GLY A 1 111 ? -23.381 14.274 24.006 1.00 92.69 111 GLY A N 1
ATOM 825 C CA . GLY A 1 111 ? -24.834 14.094 24.076 1.00 92.69 111 GLY A CA 1
ATOM 826 C C . GLY A 1 111 ? -25.640 15.076 23.221 1.00 92.69 111 GLY A C 1
ATOM 827 O O . GLY A 1 111 ? -26.849 15.185 23.395 1.00 92.69 111 GLY A O 1
ATOM 828 N N . THR A 1 112 ? -24.992 15.784 22.293 1.00 92.81 112 THR A N 1
ATOM 829 C CA . THR A 1 112 ? -25.616 16.812 21.444 1.00 92.81 112 THR A CA 1
ATOM 830 C C . THR A 1 112 ? -26.329 16.256 20.213 1.00 92.81 112 THR A C 1
ATOM 832 O O . THR A 1 112 ? -26.998 17.005 19.505 1.00 92.81 112 THR A O 1
ATOM 835 N N . VAL A 1 113 ? -26.192 14.955 19.932 1.00 93.75 113 VAL A N 1
ATOM 836 C CA . VAL A 1 113 ? -26.814 14.292 18.779 1.00 93.75 113 VAL A CA 1
ATOM 837 C C . VAL A 1 113 ? -27.508 13.013 19.227 1.00 93.75 113 VAL A C 1
ATOM 839 O O . VAL A 1 113 ? -26.894 12.129 19.827 1.00 93.75 113 VAL A O 1
ATOM 842 N N . SER A 1 114 ? -28.779 12.881 18.861 1.00 95.06 114 SER A N 1
ATOM 843 C CA . SER A 1 114 ? -29.554 11.654 19.004 1.00 95.06 114 SER A CA 1
ATOM 844 C C . SER A 1 114 ? -30.139 11.211 17.663 1.00 95.06 114 SER A C 1
ATOM 846 O O . SER A 1 114 ? -30.302 11.990 16.722 1.00 95.06 114 SER A O 1
ATOM 848 N N . VAL A 1 115 ? -30.431 9.917 17.559 1.00 95.38 115 VAL A N 1
ATOM 849 C CA . VAL A 1 115 ? -31.149 9.322 16.433 1.00 95.38 115 VAL A CA 1
ATOM 850 C C . VAL A 1 115 ? -32.539 8.941 16.890 1.00 95.38 115 VAL A C 1
ATOM 852 O O . VAL A 1 115 ? -32.692 8.151 17.818 1.00 95.38 115 VAL A O 1
ATOM 855 N N . VAL A 1 116 ? -33.544 9.432 16.171 1.00 95.69 116 VAL A N 1
ATOM 856 C CA . VAL A 1 116 ? -34.942 9.026 16.328 1.00 95.69 116 VAL A CA 1
ATOM 857 C C . VAL A 1 116 ? -35.309 8.085 15.186 1.00 95.69 116 VAL A C 1
ATOM 859 O O . VAL A 1 116 ? -35.385 8.500 14.025 1.00 95.69 116 VAL A O 1
ATOM 862 N N . ASN A 1 117 ? -35.546 6.811 15.496 1.00 96.06 117 ASN A N 1
ATOM 863 C CA . ASN A 1 117 ? -35.896 5.822 14.484 1.00 96.06 117 ASN A CA 1
ATOM 864 C C . ASN A 1 117 ? -37.396 5.873 14.159 1.00 96.06 117 ASN A C 1
ATOM 866 O O . ASN A 1 117 ? -38.237 5.427 14.934 1.00 96.06 117 ASN A O 1
ATOM 870 N N . GLN A 1 118 ? -37.731 6.393 12.977 1.00 94.81 118 GLN A N 1
ATOM 871 C CA . GLN A 1 118 ? -39.108 6.457 12.470 1.00 94.81 118 GLN A CA 1
ATOM 872 C C . GLN A 1 118 ? -39.505 5.251 11.597 1.00 94.81 118 GLN A C 1
ATOM 874 O O . GLN A 1 118 ? -40.615 5.227 11.063 1.00 94.81 118 GLN A O 1
ATOM 879 N N . ALA A 1 119 ? -38.613 4.273 11.411 1.00 92.56 119 ALA A N 1
ATOM 880 C CA . ALA A 1 119 ? -38.932 3.025 10.727 1.00 92.56 119 ALA A CA 1
ATOM 881 C C . ALA A 1 119 ? -39.703 2.063 11.650 1.00 92.56 119 ALA A C 1
ATOM 883 O O . ALA A 1 119 ? -39.730 2.215 12.869 1.00 92.56 119 ALA A O 1
ATOM 884 N N . ASP A 1 120 ? -40.325 1.045 11.057 1.00 93.12 120 ASP A N 1
ATOM 885 C CA . ASP A 1 120 ? -41.087 -0.000 11.753 1.00 93.12 120 ASP A CA 1
ATOM 886 C C . ASP A 1 120 ? -40.210 -1.137 12.310 1.00 93.12 120 ASP A C 1
ATOM 888 O O . ASP A 1 120 ? -40.713 -2.050 12.966 1.00 93.12 120 ASP A O 1
ATOM 892 N N . LYS A 1 121 ? -38.897 -1.085 12.059 1.00 95.81 121 LYS A N 1
ATOM 893 C CA . LYS A 1 121 ? -37.900 -2.066 12.502 1.00 95.81 121 LYS A CA 1
ATOM 894 C C . LYS A 1 121 ? -36.702 -1.380 13.144 1.00 95.81 121 LYS A C 1
ATOM 896 O O . LYS A 1 121 ? -36.472 -0.192 12.925 1.00 95.81 121 LYS A O 1
ATOM 901 N N . GLU A 1 122 ? -35.928 -2.145 13.910 1.00 96.06 122 GLU A N 1
ATOM 902 C CA . GLU A 1 122 ? -34.662 -1.674 14.476 1.00 96.06 122 GLU A CA 1
ATOM 903 C C . GLU A 1 122 ? -33.671 -1.239 13.388 1.00 96.06 122 GLU A C 1
ATOM 905 O O . GLU A 1 122 ? -33.696 -1.755 12.268 1.00 96.06 122 GLU A O 1
ATOM 910 N N . VAL A 1 123 ? -32.803 -0.288 13.724 1.00 96.44 123 VAL A N 1
ATOM 911 C CA . VAL A 1 123 ? -31.726 0.194 12.855 1.00 96.44 123 VAL A CA 1
ATOM 912 C C . VAL A 1 123 ? -30.409 0.114 13.619 1.00 96.44 123 VAL A C 1
ATOM 914 O O . VAL A 1 123 ? -30.309 0.602 14.748 1.00 96.44 123 VAL A O 1
ATOM 917 N N . ALA A 1 124 ? -29.396 -0.490 12.998 1.00 96.06 124 ALA A N 1
ATOM 918 C CA . ALA A 1 124 ? -28.050 -0.575 13.550 1.00 96.06 124 ALA A CA 1
ATOM 919 C C . ALA A 1 124 ? -27.170 0.583 13.055 1.00 96.06 124 ALA A C 1
ATOM 921 O O . ALA A 1 124 ? -26.885 0.698 11.857 1.00 96.06 124 ALA A O 1
ATOM 922 N N . PHE A 1 125 ? -26.710 1.403 13.999 1.00 95.75 125 PHE A N 1
ATOM 923 C CA . PHE A 1 125 ? -25.659 2.399 13.811 1.00 95.75 125 PHE A CA 1
ATOM 924 C C . PHE A 1 125 ? -24.344 1.809 14.308 1.00 95.75 125 PHE A C 1
ATOM 926 O O . PHE A 1 125 ? -24.224 1.480 15.486 1.00 95.75 125 PHE A O 1
ATOM 933 N N . CYS A 1 126 ? -23.362 1.663 13.428 1.00 93.81 126 CYS A N 1
ATOM 934 C CA . CYS A 1 126 ? -22.090 1.041 13.782 1.00 93.81 126 CYS A CA 1
ATOM 935 C C . CYS A 1 126 ? -20.999 2.097 13.798 1.00 93.81 126 CYS A C 1
ATOM 937 O O . CYS A 1 126 ? -20.696 2.669 12.758 1.00 93.81 126 CYS A O 1
ATOM 939 N N . GLN A 1 127 ? -20.442 2.374 14.969 1.00 90.81 127 GLN A N 1
ATOM 940 C CA . GLN A 1 127 ? -19.438 3.403 15.184 1.00 90.81 127 GLN A CA 1
ATOM 941 C C . GLN A 1 127 ? -18.028 2.887 14.876 1.00 90.81 127 GLN A C 1
ATOM 943 O O . GLN A 1 127 ? -17.695 1.733 15.161 1.00 90.81 127 GLN A O 1
ATOM 948 N N . THR A 1 128 ? -17.182 3.758 14.325 1.00 83.88 128 THR A N 1
ATOM 949 C CA . THR A 1 128 ? -15.741 3.525 14.141 1.00 83.88 128 THR A CA 1
ATOM 950 C C . THR A 1 128 ? -15.045 3.160 15.447 1.00 83.88 128 THR A C 1
ATOM 952 O O . THR A 1 128 ? -15.154 3.873 16.442 1.00 83.88 128 THR A O 1
ATOM 955 N N . VAL A 1 129 ? -14.255 2.088 15.413 1.00 84.50 129 VAL A N 1
ATOM 956 C CA . VAL A 1 129 ? -13.332 1.722 16.484 1.00 84.50 129 VAL A CA 1
ATOM 957 C C . VAL A 1 129 ? -12.118 2.643 16.414 1.00 84.50 129 VAL A C 1
ATOM 959 O O . VAL A 1 129 ? -11.197 2.422 15.625 1.00 84.50 129 VAL A O 1
ATOM 962 N N . LEU A 1 130 ? -12.132 3.693 17.231 1.00 77.94 130 LEU A N 1
ATOM 963 C CA . LEU A 1 130 ? -11.054 4.667 17.290 1.00 77.94 130 LEU A CA 1
ATOM 964 C C . LEU A 1 130 ? -10.746 5.071 18.742 1.00 77.94 130 LEU A C 1
ATOM 966 O O . LEU A 1 130 ? -11.686 5.336 19.488 1.00 77.94 130 LEU A O 1
ATOM 970 N N . PRO A 1 131 ? -9.463 5.152 19.148 1.00 77.88 131 PRO A N 1
ATOM 971 C CA . PRO A 1 131 ? -8.294 4.563 18.476 1.00 77.88 131 PRO A CA 1
ATOM 972 C C . PRO A 1 131 ? -8.469 3.053 18.277 1.00 77.88 131 PRO A C 1
ATOM 974 O O . PRO A 1 131 ? -9.083 2.384 19.098 1.00 77.88 131 PRO A O 1
ATOM 977 N N . GLY A 1 132 ? -7.972 2.499 17.182 1.00 76.06 132 GLY A N 1
ATOM 978 C CA . GLY A 1 132 ? -8.213 1.110 16.809 1.00 76.06 132 GLY A CA 1
ATOM 979 C C . GLY A 1 132 ? -8.077 0.903 15.310 1.00 76.06 132 GLY A C 1
ATOM 980 O O . GLY A 1 132 ? -7.526 1.744 14.614 1.00 76.06 132 GLY A O 1
ATOM 981 N N . ASN A 1 133 ? -8.587 -0.214 14.805 1.00 67.88 133 ASN A N 1
ATOM 982 C CA . ASN A 1 133 ? -8.465 -0.603 13.398 1.00 67.88 133 ASN A CA 1
ATOM 983 C C . ASN A 1 133 ? -9.347 0.211 12.427 1.00 67.88 133 ASN A C 1
ATOM 985 O O . ASN A 1 133 ? -9.446 -0.158 11.259 1.00 67.88 133 ASN A O 1
ATOM 989 N N . GLU A 1 134 ? -10.017 1.265 12.908 1.00 71.00 134 GLU A N 1
ATOM 990 C CA . GLU A 1 134 ? -10.919 2.141 12.146 1.00 71.00 134 GLU A CA 1
ATOM 991 C C . GLU A 1 134 ? -12.119 1.418 11.502 1.00 71.00 134 GLU A C 1
ATOM 993 O O . GLU A 1 134 ? -12.907 2.019 10.768 1.00 71.00 134 GLU A O 1
ATOM 998 N N . ALA A 1 135 ? -12.327 0.140 11.820 1.00 71.62 135 ALA A N 1
ATOM 999 C CA . ALA A 1 135 ? -13.509 -0.584 11.399 1.00 71.62 135 ALA A CA 1
ATOM 1000 C C . ALA A 1 135 ? -14.722 -0.068 12.184 1.00 71.62 135 ALA A C 1
ATOM 1002 O O . ALA A 1 135 ? -14.647 0.202 13.380 1.00 71.62 135 ALA A O 1
ATOM 1003 N N . MET A 1 136 ? -15.867 0.086 11.530 1.00 79.25 136 MET A N 1
ATOM 1004 C CA . MET A 1 136 ? -17.090 0.553 12.187 1.00 79.25 136 MET A CA 1
ATOM 1005 C C . MET A 1 136 ? -17.852 -0.616 12.807 1.00 79.25 136 MET A C 1
ATOM 1007 O O . MET A 1 136 ? -18.812 -1.123 12.232 1.00 79.25 136 MET A O 1
ATOM 1011 N N . LEU A 1 137 ? -17.365 -1.082 13.957 1.00 86.75 137 LEU A N 1
ATOM 1012 C CA . LEU A 1 137 ? -17.824 -2.313 14.607 1.00 86.75 137 LEU A CA 1
ATOM 1013 C C . LEU A 1 137 ? -18.562 -2.072 15.930 1.00 86.75 137 LEU A C 1
ATOM 1015 O O . LEU A 1 137 ? -19.197 -2.991 16.437 1.00 86.75 137 LEU A O 1
ATOM 1019 N N . ILE A 1 138 ? -18.480 -0.871 16.5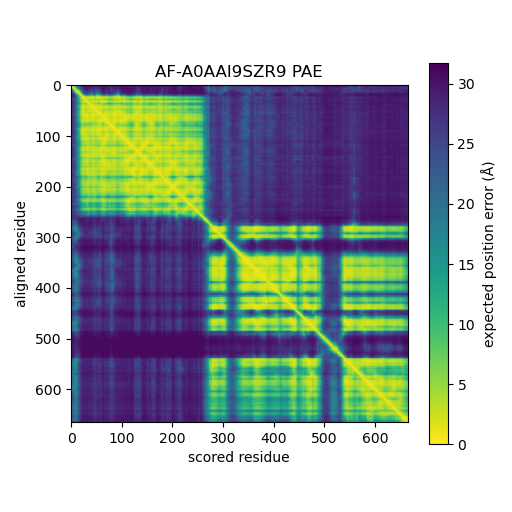12 1.00 93.06 138 ILE A N 1
ATOM 1020 C CA . ILE A 1 138 ? -19.079 -0.573 17.821 1.00 93.06 138 ILE A CA 1
ATOM 1021 C C . ILE A 1 138 ? -20.599 -0.409 17.646 1.00 93.06 138 ILE A C 1
ATOM 1023 O O . ILE A 1 138 ? -21.033 0.515 16.956 1.00 93.06 138 ILE A O 1
ATOM 1027 N N . PRO A 1 139 ? -21.433 -1.285 18.231 1.00 94.56 139 PRO A N 1
ATOM 1028 C CA . PRO A 1 139 ? -22.847 -1.329 17.896 1.00 94.56 139 PRO A CA 1
ATOM 1029 C C . PRO A 1 139 ? -23.679 -0.345 18.721 1.00 94.56 139 PRO A C 1
ATOM 1031 O O . PRO A 1 139 ? -23.649 -0.346 19.949 1.00 94.56 139 PRO A O 1
ATOM 1034 N N . THR A 1 140 ? -24.512 0.432 18.035 1.00 95.69 140 THR A N 1
ATOM 1035 C CA . THR A 1 140 ? -25.623 1.190 18.614 1.00 95.69 140 THR A CA 1
ATOM 1036 C C . THR A 1 140 ? -26.926 0.719 17.985 1.00 95.69 140 THR A C 1
ATOM 1038 O O . THR A 1 140 ? -27.195 0.947 16.804 1.00 95.69 140 THR A O 1
ATOM 1041 N N . LYS A 1 141 ? -27.743 0.038 18.786 1.00 95.81 141 LYS A N 1
ATOM 1042 C CA . LYS A 1 141 ? -29.075 -0.410 18.389 1.00 95.81 141 LYS A CA 1
ATOM 1043 C C . LYS A 1 141 ? -30.089 0.705 18.638 1.00 95.81 141 LYS A C 1
ATOM 1045 O O . LYS A 1 141 ? -30.158 1.224 19.749 1.00 95.81 141 LYS A O 1
ATOM 1050 N N . VAL A 1 142 ? -30.905 1.020 17.632 1.00 96.88 142 VAL A N 1
ATOM 1051 C CA . VAL A 1 142 ? -32.023 1.966 17.759 1.00 96.88 142 VAL A CA 1
ATOM 1052 C C . VAL A 1 142 ? -33.333 1.253 17.431 1.00 96.88 142 VAL A C 1
ATOM 1054 O O . VAL A 1 142 ? -33.633 0.976 16.267 1.00 96.88 142 VAL A O 1
ATOM 1057 N N . ASP A 1 143 ? -34.116 0.927 18.459 1.00 96.75 143 ASP A N 1
ATOM 1058 C CA . ASP A 1 143 ? -35.419 0.270 18.302 1.00 96.75 143 ASP A CA 1
ATOM 1059 C C . ASP A 1 143 ? -36.425 1.151 17.542 1.00 96.75 143 ASP A C 1
ATOM 1061 O O . ASP A 1 143 ? -36.325 2.379 17.526 1.00 96.75 143 ASP A O 1
ATOM 1065 N N . ALA A 1 144 ? -37.414 0.519 16.908 1.00 95.00 144 ALA A N 1
ATOM 1066 C CA . ALA A 1 144 ? -38.472 1.218 16.180 1.00 95.00 144 ALA A CA 1
ATOM 1067 C C . ALA A 1 144 ? -39.239 2.187 17.098 1.00 95.00 144 ALA A C 1
ATOM 1069 O O . ALA A 1 144 ? -39.742 1.787 18.148 1.00 95.00 144 ALA A O 1
ATOM 1070 N N . GLY A 1 145 ? -39.350 3.454 16.693 1.00 92.12 145 GLY A N 1
ATOM 1071 C CA . GLY A 1 145 ? -40.026 4.506 17.456 1.00 92.12 145 GLY A CA 1
ATOM 1072 C C . GLY A 1 145 ? -39.235 5.068 18.641 1.00 92.12 145 GLY A C 1
ATOM 1073 O O . GLY A 1 145 ? -39.730 5.988 19.292 1.00 92.12 145 GLY A O 1
ATOM 1074 N N . ASN A 1 146 ? -38.031 4.555 18.914 1.00 95.00 146 ASN A N 1
ATOM 1075 C CA . ASN A 1 146 ? -37.197 5.015 20.019 1.00 95.00 146 ASN A CA 1
ATOM 1076 C C . ASN A 1 146 ? -36.177 6.070 19.575 1.00 95.00 146 ASN A C 1
ATOM 1078 O O . ASN A 1 146 ? -35.847 6.219 18.394 1.00 95.00 146 ASN A O 1
ATOM 1082 N N . GLU A 1 147 ? -35.669 6.782 20.575 1.00 94.75 147 GLU A N 1
ATOM 1083 C CA . GLU A 1 147 ? -34.556 7.712 20.470 1.00 94.75 147 GLU A CA 1
ATOM 1084 C C . GLU A 1 147 ? -33.324 7.118 21.156 1.00 94.75 147 GLU A C 1
ATOM 1086 O O . GLU A 1 147 ? -33.433 6.535 22.236 1.00 94.75 147 GLU A O 1
ATOM 1091 N N . GLN A 1 148 ? -32.155 7.270 20.537 1.00 96.44 148 GLN A N 1
ATOM 1092 C CA . GLN A 1 148 ? -30.883 6.834 21.100 1.00 96.44 148 GLN A CA 1
ATOM 1093 C C . GLN A 1 148 ? -29.814 7.905 20.886 1.00 96.44 148 GLN A C 1
ATOM 1095 O O . GLN A 1 148 ? -29.616 8.381 19.770 1.00 96.44 148 GLN A O 1
ATOM 1100 N N . VAL A 1 149 ? -29.105 8.268 21.954 1.00 96.12 149 VAL A N 1
ATOM 1101 C CA . VAL A 1 149 ? -27.987 9.222 21.894 1.00 96.12 149 VAL A CA 1
ATOM 1102 C C . VAL A 1 149 ? -26.795 8.578 21.185 1.00 96.12 149 VAL A C 1
ATOM 1104 O O . VAL A 1 149 ? -26.458 7.424 21.472 1.00 96.12 149 VAL A O 1
ATOM 1107 N N . LEU A 1 150 ? -26.163 9.321 20.272 1.00 95.00 150 LEU A N 1
ATOM 1108 C CA . LEU A 1 150 ? -24.910 8.936 19.624 1.00 95.00 150 LEU A CA 1
ATOM 1109 C C . LEU A 1 150 ? -23.718 9.602 20.314 1.00 95.00 150 LEU A C 1
ATOM 1111 O O . LEU A 1 150 ? -23.821 10.688 20.882 1.00 95.00 150 LEU A O 1
ATOM 1115 N N . ALA A 1 151 ? -22.566 8.942 20.258 1.00 93.62 151 ALA A N 1
ATOM 1116 C CA . ALA A 1 151 ? -21.346 9.467 20.843 1.00 93.62 151 ALA A CA 1
ATOM 1117 C C . ALA A 1 151 ? -20.769 10.579 19.953 1.00 93.62 151 ALA A C 1
ATOM 1119 O O . ALA A 1 151 ? -20.350 10.317 18.822 1.00 93.62 151 ALA A O 1
ATOM 1120 N N . VAL A 1 152 ? -20.727 11.805 20.481 1.00 92.06 152 VAL A N 1
ATOM 1121 C CA . VAL A 1 152 ? -20.108 12.977 19.845 1.00 92.06 152 VAL A CA 1
ATOM 1122 C C . VAL A 1 152 ? -18.820 13.312 20.593 1.00 92.06 152 VAL A C 1
ATOM 1124 O O . VAL A 1 152 ? -18.895 13.690 21.762 1.00 92.06 152 VAL A O 1
ATOM 1127 N N . PRO A 1 153 ? -17.640 13.180 19.969 1.00 87.69 153 PRO A N 1
ATOM 1128 C CA . PRO A 1 153 ? -16.394 13.555 20.620 1.00 87.69 153 PRO A CA 1
ATOM 1129 C C . PRO A 1 153 ? -16.157 15.066 20.632 1.00 87.69 153 PRO A C 1
ATOM 1131 O O . PRO A 1 153 ? -16.430 15.757 19.646 1.00 87.69 153 PRO A O 1
ATOM 1134 N N . ASN A 1 154 ? -15.564 15.556 21.721 1.00 84.50 154 ASN A N 1
ATOM 1135 C CA . ASN A 1 154 ? -14.995 16.900 21.809 1.00 84.50 154 ASN A CA 1
ATOM 1136 C C . ASN A 1 154 ? -13.500 16.910 21.408 1.00 84.50 154 ASN A C 1
ATOM 1138 O O . ASN A 1 154 ? -12.882 15.848 21.307 1.00 84.50 154 ASN A O 1
ATOM 1142 N N . PRO A 1 155 ? -12.863 18.084 21.241 1.00 84.38 155 PRO A N 1
ATOM 1143 C CA . PRO A 1 155 ? -11.460 18.169 20.815 1.00 84.38 155 PRO A CA 1
ATOM 1144 C C . PRO A 1 155 ? -10.432 17.548 21.774 1.00 84.38 155 PRO A C 1
ATOM 1146 O O . PRO A 1 155 ? -9.286 17.332 21.383 1.00 84.38 155 PRO A O 1
ATOM 1149 N N . SER A 1 156 ? -10.806 17.281 23.030 1.00 86.00 156 SER A N 1
ATOM 1150 C CA . SER A 1 156 ? -9.944 16.594 24.001 1.00 86.00 156 SER A CA 1
ATOM 1151 C C . SER A 1 156 ? -9.961 15.072 23.836 1.00 86.00 156 SER A C 1
ATOM 1153 O O . SER A 1 156 ? -9.051 14.390 24.316 1.00 86.00 156 SER A O 1
ATOM 1155 N N . TYR A 1 157 ? -10.961 14.537 23.129 1.00 84.25 157 TYR A N 1
ATOM 1156 C CA . TYR A 1 157 ? -11.021 13.129 22.783 1.00 84.25 157 TYR A CA 1
ATOM 1157 C C . TYR A 1 157 ? -9.927 12.774 21.781 1.00 84.25 157 TYR A C 1
ATOM 1159 O O . TYR A 1 157 ? -9.714 13.509 20.822 1.00 84.25 157 TYR A O 1
ATOM 1167 N N . TYR A 1 158 ? -9.237 11.657 22.029 1.00 80.81 158 TYR A N 1
ATOM 1168 C CA . TYR A 1 158 ? -8.182 11.046 21.213 1.00 80.81 158 TYR A CA 1
ATOM 1169 C C . TYR A 1 158 ? -7.783 11.828 19.940 1.00 80.81 158 TYR A C 1
ATOM 1171 O O . TYR A 1 158 ? -8.451 11.752 18.911 1.00 80.81 158 TYR A O 1
ATOM 1179 N N . ALA A 1 159 ? -6.683 12.586 20.014 1.00 77.44 159 ALA A N 1
ATOM 1180 C CA . ALA A 1 159 ? -6.128 13.380 18.909 1.00 77.44 159 ALA A CA 1
ATOM 1181 C C . ALA A 1 159 ? -7.093 14.385 18.232 1.00 77.44 159 ALA A C 1
ATOM 1183 O O . ALA A 1 159 ? -6.853 14.782 17.091 1.00 77.44 159 ALA A O 1
ATOM 1184 N N . GLY A 1 160 ? -8.155 14.811 18.921 1.00 74.94 160 GLY A N 1
ATOM 1185 C CA . GLY A 1 160 ? -9.180 15.715 18.394 1.00 74.94 160 GLY A CA 1
ATOM 1186 C C . GLY A 1 160 ? -10.034 15.081 17.296 1.00 74.94 160 GLY A C 1
ATOM 1187 O O . GLY A 1 160 ? -10.401 15.756 16.336 1.00 74.94 160 GLY A O 1
ATOM 1188 N N . THR A 1 161 ? -10.279 13.774 17.384 1.00 76.56 161 THR A N 1
ATOM 1189 C CA . THR A 1 161 ? -10.969 12.999 16.342 1.00 76.56 161 THR A CA 1
ATOM 1190 C C . THR A 1 161 ? -12.486 13.045 16.486 1.00 76.56 161 THR A C 1
ATOM 1192 O O . THR A 1 161 ? -13.010 13.200 17.584 1.00 76.56 161 THR A O 1
ATOM 1195 N N . GLY A 1 162 ? -13.197 12.904 15.364 1.00 78.81 162 GLY A N 1
ATOM 1196 C CA . GLY A 1 162 ? -14.653 12.747 15.335 1.00 78.81 162 GLY A CA 1
ATOM 1197 C C . GLY A 1 162 ? -15.090 11.282 15.385 1.00 78.81 162 GLY A C 1
ATOM 1198 O O . GLY A 1 162 ? -14.281 10.368 15.226 1.00 78.81 162 GLY A O 1
ATOM 1199 N N . ALA A 1 163 ? -16.389 11.062 15.572 1.00 81.19 163 ALA A N 1
ATOM 1200 C CA . ALA A 1 163 ? -17.004 9.745 15.476 1.00 81.19 163 ALA A CA 1
ATOM 1201 C C . ALA A 1 163 ? -17.699 9.589 14.119 1.00 81.19 163 ALA A C 1
ATOM 1203 O O . ALA A 1 163 ? -18.413 10.489 13.671 1.00 81.19 163 ALA A O 1
ATOM 1204 N N . HIS A 1 164 ? -17.522 8.431 13.484 1.00 85.62 164 HIS A N 1
ATOM 1205 C CA . HIS A 1 164 ? -18.208 8.083 12.242 1.00 85.62 164 HIS A CA 1
ATOM 1206 C C . HIS A 1 164 ? -19.043 6.823 12.418 1.00 85.62 164 HIS A C 1
ATOM 1208 O O . HIS A 1 164 ? -18.731 5.980 13.261 1.00 85.62 164 HIS A O 1
ATOM 1214 N N . TYR A 1 165 ? -20.105 6.721 11.621 1.00 90.50 165 TYR A N 1
ATOM 1215 C CA . TYR A 1 165 ? -21.106 5.673 11.733 1.00 90.50 165 TYR A CA 1
ATOM 1216 C C . TYR A 1 165 ? -21.521 5.137 10.367 1.00 90.50 165 TYR A C 1
ATOM 1218 O O . TYR A 1 165 ? -21.820 5.917 9.461 1.00 90.50 165 TYR A O 1
ATOM 1226 N N . TYR A 1 166 ? -21.636 3.816 10.263 1.00 92.56 166 TYR A N 1
ATOM 1227 C CA . TYR A 1 166 ? -22.418 3.146 9.228 1.00 92.56 166 TYR A CA 1
ATOM 1228 C C . TYR A 1 166 ? -23.875 3.053 9.667 1.00 92.56 166 TYR A C 1
ATOM 1230 O O . TYR A 1 166 ? -24.156 2.667 10.803 1.00 92.56 166 TYR A O 1
ATOM 1238 N N . ILE A 1 167 ? -24.799 3.386 8.765 1.00 94.56 167 ILE A N 1
ATOM 1239 C CA . ILE A 1 167 ? -26.242 3.349 9.018 1.00 94.56 167 ILE A CA 1
ATOM 1240 C C . ILE A 1 167 ? -26.851 2.220 8.192 1.00 94.56 167 ILE A C 1
ATOM 1242 O O . ILE A 1 167 ? -27.044 2.340 6.978 1.00 94.56 167 ILE A O 1
ATOM 1246 N N . ASN A 1 168 ? -27.156 1.110 8.857 1.00 94.88 168 ASN A N 1
ATOM 1247 C CA . ASN A 1 168 ? -27.678 -0.081 8.200 1.00 94.88 168 ASN A CA 1
ATOM 1248 C C . ASN A 1 168 ? -29.171 0.046 7.842 1.00 94.88 168 ASN A C 1
ATOM 1250 O O . ASN A 1 168 ? -29.894 0.837 8.452 1.00 94.88 168 ASN A O 1
ATOM 1254 N N . PRO A 1 169 ? -29.666 -0.746 6.875 1.00 94.50 169 PRO A N 1
ATOM 1255 C CA . PRO A 1 169 ? -31.092 -0.811 6.570 1.00 94.50 169 PRO A CA 1
ATOM 1256 C C . PRO A 1 169 ? -31.965 -1.230 7.770 1.00 94.50 169 PRO A C 1
ATOM 1258 O O . PRO A 1 169 ? -31.544 -2.073 8.566 1.00 94.50 169 PRO A O 1
ATOM 1261 N N . PRO A 1 170 ? -33.213 -0.729 7.878 1.00 95.75 170 PRO A N 1
ATOM 1262 C CA . PRO A 1 170 ? -34.157 -1.180 8.897 1.00 95.75 170 PRO A CA 1
ATOM 1263 C C . PRO A 1 170 ? -34.390 -2.697 8.866 1.00 95.75 170 PRO A C 1
ATOM 1265 O O . PRO A 1 170 ? -34.726 -3.274 7.828 1.00 95.75 170 PRO A O 1
ATOM 1268 N N . GLY A 1 171 ? -34.272 -3.337 10.027 1.00 93.94 171 GLY A N 1
ATOM 1269 C CA . GLY A 1 171 ? -34.378 -4.785 10.210 1.00 93.94 171 GLY A CA 1
ATOM 1270 C C . GLY A 1 171 ? -33.046 -5.536 10.200 1.00 93.94 171 GLY A C 1
ATOM 1271 O O . GLY A 1 171 ? -33.072 -6.752 10.363 1.00 93.94 171 GLY A O 1
ATOM 1272 N N . VAL A 1 172 ? -31.919 -4.842 10.020 1.00 93.75 172 VAL A N 1
ATOM 1273 C CA . VAL A 1 172 ? -30.572 -5.394 10.218 1.00 93.75 172 VAL A CA 1
ATOM 1274 C C . VAL A 1 172 ? -30.172 -5.181 11.677 1.00 93.75 172 VAL A C 1
ATOM 1276 O O . VAL A 1 172 ? -30.109 -4.038 12.137 1.00 93.75 172 VAL A O 1
ATOM 1279 N N . SER A 1 173 ? -29.907 -6.273 12.398 1.00 92.75 173 SER A N 1
ATOM 1280 C CA . SER A 1 173 ? -29.498 -6.206 13.805 1.00 92.75 173 SER A CA 1
ATOM 1281 C C . SER A 1 173 ? -28.060 -5.706 13.948 1.00 92.75 173 SER A C 1
ATOM 1283 O O . SER A 1 173 ? -27.294 -5.661 12.983 1.00 92.75 173 SER A O 1
ATOM 1285 N N . THR A 1 174 ? -27.652 -5.349 15.163 1.00 91.25 174 THR A N 1
ATOM 1286 C CA . THR A 1 174 ? -26.270 -4.942 15.448 1.00 91.25 174 THR A CA 1
ATOM 1287 C C . THR A 1 174 ? -25.253 -6.055 15.202 1.00 91.25 174 THR A C 1
ATOM 1289 O O . THR A 1 174 ? -24.132 -5.777 14.791 1.00 91.25 174 THR A O 1
ATOM 1292 N N . GLU A 1 175 ? -25.641 -7.314 15.390 1.00 87.94 175 GLU A N 1
ATOM 1293 C CA . GLU A 1 175 ? -24.792 -8.487 15.158 1.00 87.94 175 GLU A CA 1
ATOM 1294 C C . GLU A 1 175 ? -24.610 -8.777 13.664 1.00 87.94 175 GLU A C 1
ATOM 1296 O O . GLU A 1 175 ? -23.548 -9.244 13.261 1.00 87.94 175 GLU A O 1
ATOM 1301 N N . GLU A 1 176 ? -25.625 -8.496 12.839 1.00 88.19 176 GLU A N 1
ATOM 1302 C CA . GLU A 1 176 ? -25.529 -8.633 11.382 1.00 88.19 176 GLU A CA 1
ATOM 1303 C C . GLU A 1 176 ? -24.872 -7.403 10.736 1.00 88.19 176 GLU A C 1
ATOM 1305 O O . GLU A 1 176 ? -24.103 -7.546 9.791 1.00 88.19 176 GLU A O 1
ATOM 1310 N N . GLY A 1 177 ? -25.165 -6.196 11.227 1.00 87.44 177 GLY A N 1
ATOM 1311 C CA . GLY A 1 177 ? -24.766 -4.938 10.596 1.00 87.44 177 GLY A CA 1
ATOM 1312 C C . GLY A 1 177 ? -23.411 -4.389 11.034 1.00 87.44 177 GLY A C 1
ATOM 1313 O O . GLY A 1 177 ? -22.753 -3.730 10.236 1.00 87.44 177 GLY A O 1
ATOM 1314 N N . CYS A 1 178 ? -22.970 -4.637 12.271 1.00 90.06 178 CYS A N 1
ATOM 1315 C CA . CYS A 1 178 ? -21.718 -4.082 12.810 1.00 90.06 178 CYS A CA 1
ATOM 1316 C C . CYS A 1 178 ? -20.555 -5.074 12.716 1.00 90.06 178 CYS A C 1
ATOM 1318 O O . CYS A 1 178 ? -19.823 -5.310 13.676 1.00 90.06 178 CYS A O 1
ATOM 1320 N N . VAL A 1 179 ? -20.396 -5.663 11.533 1.00 80.94 179 VAL A N 1
ATOM 1321 C CA . VAL A 1 179 ? -19.313 -6.586 11.184 1.00 80.94 179 VAL A CA 1
ATOM 1322 C C . VAL A 1 179 ? -18.714 -6.200 9.836 1.00 80.94 179 VAL A C 1
ATOM 1324 O O . VAL A 1 179 ? -19.357 -5.551 9.009 1.00 80.94 179 VAL A O 1
ATOM 1327 N N . TRP A 1 180 ? -17.474 -6.620 9.596 1.00 69.88 180 TRP A N 1
ATOM 1328 C CA . TRP A 1 180 ? -16.868 -6.520 8.273 1.00 69.88 180 TRP A CA 1
ATOM 1329 C C . TRP A 1 180 ? -17.416 -7.638 7.379 1.00 69.88 180 TRP A C 1
ATOM 1331 O O . TRP A 1 180 ? -17.189 -8.817 7.653 1.00 69.88 180 TRP A O 1
ATOM 1341 N N . GLY A 1 181 ? -18.198 -7.272 6.362 1.00 67.12 181 GLY A N 1
ATOM 1342 C CA . GLY A 1 181 ? -18.972 -8.216 5.556 1.00 67.12 181 GLY A CA 1
ATOM 1343 C C . GLY A 1 181 ? -18.329 -8.550 4.211 1.00 67.12 181 GLY A C 1
ATOM 1344 O O . GLY A 1 181 ? -17.126 -8.387 3.999 1.00 67.12 181 GLY A O 1
ATOM 1345 N N . THR A 1 182 ? -19.170 -8.977 3.272 1.00 68.06 182 THR A N 1
ATOM 1346 C CA . THR A 1 182 ? -18.863 -9.120 1.842 1.00 68.06 182 THR A CA 1
ATOM 1347 C C . THR A 1 182 ? -19.796 -8.226 1.014 1.00 68.06 182 THR A C 1
ATOM 1349 O O . THR A 1 182 ? -20.864 -7.835 1.486 1.00 68.06 182 THR A O 1
ATOM 1352 N N . ALA A 1 183 ? -19.436 -7.948 -0.245 1.00 74.62 183 ALA A N 1
ATOM 1353 C CA . ALA A 1 183 ? -20.227 -7.126 -1.176 1.00 74.62 183 ALA A CA 1
ATOM 1354 C C . ALA A 1 183 ? -21.577 -7.757 -1.595 1.00 74.62 183 ALA A C 1
ATOM 1356 O O . ALA A 1 183 ? -22.274 -7.225 -2.453 1.00 74.62 183 ALA A O 1
ATOM 1357 N N . ASP A 1 184 ? -21.969 -8.886 -0.998 1.00 79.31 184 ASP A N 1
ATOM 1358 C CA . ASP A 1 184 ? -23.224 -9.584 -1.292 1.00 79.31 184 ASP A CA 1
ATOM 1359 C C . ASP A 1 184 ? -24.441 -8.919 -0.616 1.00 79.31 184 ASP A C 1
ATOM 1361 O O . ASP A 1 184 ? -25.584 -9.118 -1.040 1.00 79.31 184 ASP A O 1
ATOM 1365 N N . LYS A 1 185 ? -24.220 -8.138 0.452 1.00 84.19 185 LYS A N 1
ATOM 1366 C CA . LYS A 1 185 ? -25.268 -7.462 1.234 1.00 84.19 185 LYS A CA 1
ATOM 1367 C C . LYS A 1 185 ? -24.905 -6.000 1.507 1.00 84.19 185 LYS A C 1
ATOM 1369 O O . LYS A 1 185 ? -23.760 -5.680 1.791 1.00 84.19 185 LYS A O 1
ATOM 1374 N N . GLU A 1 186 ? -25.906 -5.121 1.498 1.00 86.38 186 GLU A N 1
ATOM 1375 C CA . GLU A 1 186 ? -25.772 -3.680 1.792 1.00 86.38 186 GLU A CA 1
ATOM 1376 C C . GLU A 1 186 ? -25.722 -3.385 3.304 1.00 86.38 186 GLU A C 1
ATOM 1378 O O . GLU A 1 186 ? -26.492 -2.585 3.835 1.00 86.38 186 GLU A O 1
ATOM 1383 N N . ILE A 1 187 ? -24.851 -4.091 4.021 1.00 88.19 187 ILE A N 1
ATOM 1384 C CA . ILE A 1 187 ? -24.696 -4.006 5.480 1.00 88.19 187 ILE A CA 1
ATOM 1385 C C . ILE A 1 187 ? -23.240 -3.715 5.844 1.00 88.19 187 ILE A C 1
ATOM 1387 O O . ILE A 1 187 ? -22.333 -3.928 5.035 1.00 88.19 187 ILE A O 1
ATOM 1391 N N . GLY A 1 188 ? -23.008 -3.204 7.051 1.00 84.31 188 GLY A N 1
ATOM 1392 C CA . GLY A 1 188 ? -21.676 -2.857 7.538 1.00 84.31 188 GLY A CA 1
ATOM 1393 C C . GLY A 1 188 ? -20.984 -1.860 6.620 1.00 84.31 188 GLY A C 1
ATOM 1394 O O . GLY A 1 188 ? -21.511 -0.780 6.340 1.00 84.31 188 GLY A O 1
ATOM 1395 N N . ASN A 1 189 ? -19.818 -2.233 6.103 1.00 81.00 189 ASN A N 1
ATOM 1396 C CA . ASN A 1 189 ? -19.031 -1.392 5.204 1.00 81.00 189 ASN A CA 1
ATOM 1397 C C . ASN A 1 189 ? -19.701 -1.109 3.844 1.00 81.00 189 ASN A C 1
ATOM 1399 O O . ASN A 1 189 ? -19.289 -0.173 3.158 1.00 81.00 189 ASN A O 1
ATOM 1403 N N . TRP A 1 190 ? -20.764 -1.842 3.496 1.00 84.75 190 TRP A N 1
ATOM 1404 C CA . TRP A 1 190 ? -21.647 -1.579 2.352 1.00 84.75 190 TRP A CA 1
ATOM 1405 C C . TRP A 1 190 ? -23.008 -0.994 2.741 1.00 84.75 190 TRP A C 1
ATOM 1407 O O . TRP A 1 190 ? -23.913 -0.941 1.911 1.00 84.75 190 TRP A O 1
ATOM 1417 N N . SER A 1 191 ? -23.182 -0.552 3.986 1.00 89.19 191 SER A N 1
ATOM 1418 C CA . SER A 1 191 ? -24.408 0.128 4.412 1.00 89.19 191 SER A CA 1
ATOM 1419 C C . SER A 1 191 ? -24.710 1.348 3.526 1.00 89.19 191 SER A C 1
ATOM 1421 O O . SER A 1 191 ? -23.771 2.000 3.068 1.00 89.19 191 SER A O 1
ATOM 1423 N N . PRO A 1 192 ? -25.982 1.697 3.259 1.00 87.56 192 PRO A N 1
ATOM 1424 C CA . PRO A 1 192 ? -26.297 2.759 2.302 1.00 87.56 192 PRO A CA 1
ATOM 1425 C C . PRO A 1 192 ? -25.841 4.161 2.702 1.00 87.56 192 PRO A C 1
ATOM 1427 O O . PRO A 1 192 ? -25.540 4.981 1.832 1.00 87.56 192 PRO A O 1
ATOM 1430 N N . TYR A 1 193 ? -25.800 4.450 4.004 1.00 89.25 193 TYR A N 1
ATOM 1431 C CA . TYR A 1 193 ? -25.498 5.785 4.507 1.00 89.25 193 TYR A CA 1
ATOM 1432 C C . TYR A 1 193 ? -24.392 5.774 5.547 1.00 89.25 193 TYR A C 1
ATOM 1434 O O . TYR A 1 193 ? -24.224 4.820 6.307 1.00 89.25 193 TYR A O 1
ATOM 1442 N N . ILE A 1 194 ? -23.679 6.891 5.589 1.00 87.19 194 ILE A N 1
ATOM 1443 C CA . ILE A 1 194 ? -22.677 7.202 6.597 1.00 87.19 194 ILE A CA 1
ATOM 1444 C C . ILE A 1 194 ? -23.065 8.473 7.342 1.00 87.19 194 ILE A C 1
ATOM 1446 O O . ILE A 1 194 ? -23.699 9.365 6.772 1.00 87.19 194 ILE A O 1
ATOM 1450 N N . ALA A 1 195 ? -22.652 8.571 8.599 1.00 84.25 195 ALA A N 1
ATOM 1451 C CA . ALA A 1 195 ? -22.710 9.809 9.361 1.00 84.25 195 ALA A CA 1
ATOM 1452 C C . ALA A 1 195 ? -21.367 10.110 10.025 1.00 84.25 195 ALA A C 1
ATOM 1454 O O . ALA A 1 195 ? -20.630 9.198 10.391 1.00 84.25 195 ALA A O 1
ATOM 1455 N N . GLY A 1 196 ? -21.063 11.394 10.185 1.00 82.81 196 GLY A N 1
ATOM 1456 C CA . GLY A 1 196 ? -19.898 11.890 10.911 1.00 82.81 196 GLY A CA 1
ATOM 1457 C C . GLY A 1 196 ? -20.308 12.981 11.887 1.00 82.81 196 GLY A C 1
ATOM 1458 O O . GLY A 1 196 ? -21.164 13.804 11.558 1.00 82.81 196 GLY A O 1
ATOM 1459 N N . MET A 1 197 ? -19.717 12.974 13.080 1.00 83.38 197 MET A N 1
ATOM 1460 C CA . MET A 1 197 ? -19.990 13.972 14.109 1.00 83.38 197 MET A CA 1
ATOM 1461 C C . MET A 1 197 ? -18.755 14.314 14.942 1.00 83.38 197 MET A C 1
ATOM 1463 O O . MET A 1 197 ? -17.979 13.436 15.323 1.00 83.38 197 MET A O 1
ATOM 1467 N N . ASN A 1 198 ? -18.593 15.598 15.247 1.00 83.06 198 ASN A N 1
ATOM 1468 C CA . ASN A 1 198 ? -17.562 16.115 16.143 1.00 83.06 198 ASN A CA 1
ATOM 1469 C C . ASN A 1 198 ? -17.997 17.460 16.738 1.00 83.06 198 ASN A C 1
ATOM 1471 O O . ASN A 1 198 ? -18.831 18.157 16.162 1.00 83.06 198 ASN A O 1
ATOM 1475 N N . MET A 1 199 ? -17.389 17.846 17.856 1.00 83.62 199 MET A N 1
ATOM 1476 C CA . MET A 1 199 ? -17.542 19.171 18.455 1.00 83.62 199 MET A CA 1
ATOM 1477 C C . MET A 1 199 ? -16.231 19.965 18.349 1.00 83.62 199 MET A C 1
ATOM 1479 O O . MET A 1 199 ? -15.149 19.377 18.380 1.00 83.62 199 MET A O 1
ATOM 1483 N N . ASP A 1 200 ? -16.307 21.288 18.187 1.00 76.69 200 ASP A N 1
ATOM 1484 C CA . ASP A 1 200 ? -15.140 22.180 18.262 1.00 76.69 200 ASP A CA 1
ATOM 1485 C C . ASP A 1 200 ? -14.904 22.742 19.680 1.00 76.69 200 ASP A C 1
ATOM 1487 O O . ASP A 1 200 ? -15.598 22.414 20.639 1.00 76.69 200 ASP A O 1
ATOM 1491 N N . ASN A 1 201 ? -13.879 23.586 19.839 1.00 83.44 201 ASN A N 1
ATOM 1492 C CA . ASN A 1 201 ? -13.542 24.189 21.136 1.00 83.44 201 ASN A CA 1
ATOM 1493 C C . ASN A 1 201 ? -14.563 25.240 21.608 1.00 83.44 201 ASN A C 1
ATOM 1495 O O . ASN A 1 201 ? -14.481 25.700 22.745 1.00 83.44 201 ASN A O 1
ATOM 1499 N N . GLU A 1 202 ? -15.487 25.648 20.740 1.00 82.94 202 GLU A N 1
ATOM 1500 C CA . GLU A 1 202 ? -16.533 26.637 21.006 1.00 82.94 202 GLU A CA 1
ATOM 1501 C C . GLU A 1 202 ? -17.876 25.958 21.325 1.00 82.94 202 GLU A C 1
ATOM 1503 O O . GLU A 1 202 ? -18.894 26.634 21.453 1.00 82.94 202 GLU A O 1
ATOM 1508 N N . ALA A 1 203 ? -17.861 24.631 21.503 1.00 85.81 203 ALA A N 1
ATOM 1509 C CA . ALA A 1 203 ? -19.021 23.777 21.725 1.00 85.81 203 ALA A CA 1
ATOM 1510 C C . ALA A 1 203 ? -20.012 23.721 20.547 1.00 85.81 203 ALA A C 1
ATOM 1512 O O . ALA A 1 203 ? -21.149 23.274 20.710 1.00 85.81 203 ALA A O 1
ATOM 1513 N N . ASN A 1 204 ? -19.585 24.101 19.337 1.00 82.75 204 ASN A N 1
ATOM 1514 C CA . ASN A 1 204 ? -20.396 23.887 18.144 1.00 82.75 204 ASN A CA 1
ATOM 1515 C C . ASN A 1 204 ? -20.283 22.423 17.715 1.00 82.75 204 ASN A C 1
ATOM 1517 O O . ASN A 1 204 ? -19.181 21.896 17.541 1.00 82.75 204 ASN A O 1
ATOM 1521 N N . THR A 1 205 ? -21.426 21.766 17.518 1.00 84.19 205 THR A N 1
ATOM 1522 C CA . THR A 1 205 ? -21.481 20.391 17.007 1.00 84.19 205 THR A CA 1
ATOM 1523 C C . THR A 1 205 ? -21.651 20.399 15.491 1.00 84.19 205 THR A C 1
ATOM 1525 O O . THR A 1 205 ? -22.568 21.023 14.960 1.00 84.19 205 THR A O 1
ATOM 1528 N N . TYR A 1 206 ? -20.792 19.661 14.794 1.00 82.06 206 TYR A N 1
ATOM 1529 C CA . TYR A 1 206 ? -20.864 19.443 13.355 1.00 82.06 206 TYR A CA 1
ATOM 1530 C C . TYR A 1 206 ? -21.418 18.048 13.098 1.00 82.06 206 TYR A C 1
ATOM 1532 O O . TYR A 1 206 ? -20.927 17.070 13.658 1.00 82.06 206 TYR A O 1
ATOM 1540 N N . VAL A 1 207 ? -22.436 17.958 12.241 1.00 80.56 207 VAL A N 1
ATOM 1541 C CA . VAL A 1 207 ? -23.070 16.694 11.850 1.00 80.56 207 VAL A CA 1
ATOM 1542 C C . VAL A 1 207 ? -23.121 16.618 10.335 1.00 80.56 207 VAL A C 1
ATOM 1544 O O . VAL A 1 207 ? -23.608 17.531 9.672 1.00 80.56 207 VAL A O 1
ATOM 1547 N N . THR A 1 208 ? -22.638 15.509 9.788 1.00 79.69 208 THR A N 1
ATOM 1548 C CA . THR A 1 208 ? -22.680 15.218 8.354 1.00 79.69 208 THR A CA 1
ATOM 1549 C C . THR A 1 208 ? -23.384 13.891 8.133 1.00 79.69 208 THR A C 1
ATOM 1551 O O . THR A 1 208 ? -23.119 12.928 8.847 1.00 79.69 208 THR A O 1
ATOM 1554 N N . ILE A 1 209 ? -24.252 13.830 7.125 1.00 78.75 209 ILE A N 1
ATOM 1555 C CA . ILE A 1 209 ? -24.815 12.584 6.597 1.00 78.75 209 ILE A CA 1
ATOM 1556 C C . ILE A 1 209 ? -24.444 12.466 5.120 1.00 78.75 209 ILE A C 1
ATOM 1558 O O . ILE A 1 209 ? -24.416 13.464 4.401 1.00 78.75 209 ILE A O 1
ATOM 1562 N N . GLY A 1 210 ? -24.151 11.254 4.664 1.00 77.25 210 GLY A N 1
ATOM 1563 C CA . GLY A 1 210 ? -23.718 10.995 3.295 1.00 77.25 210 GLY A CA 1
ATOM 1564 C C . GLY A 1 210 ? -24.210 9.650 2.784 1.00 77.25 210 GLY A C 1
ATOM 1565 O O . GLY A 1 210 ? -24.544 8.757 3.560 1.00 77.25 210 GLY A O 1
ATOM 1566 N N . VAL A 1 211 ? -24.246 9.501 1.461 1.00 76.31 211 VAL A N 1
ATOM 1567 C CA . VAL A 1 211 ? -24.376 8.182 0.835 1.00 76.31 211 VAL A CA 1
ATOM 1568 C C . VAL A 1 211 ? -23.015 7.506 0.894 1.00 76.31 211 VAL A C 1
ATOM 1570 O O . VAL A 1 211 ? -22.009 8.128 0.556 1.00 76.31 211 VAL A O 1
ATOM 1573 N N . ASN A 1 212 ? -22.974 6.250 1.327 1.00 76.81 212 ASN A N 1
ATOM 1574 C CA . ASN A 1 212 ? -21.735 5.490 1.388 1.00 76.81 212 ASN A CA 1
ATOM 1575 C C . ASN A 1 212 ? -21.209 5.223 -0.035 1.00 76.81 212 ASN A C 1
ATOM 1577 O O . ASN A 1 212 ? -21.888 4.534 -0.800 1.00 76.81 212 ASN A O 1
ATOM 1581 N N . PRO A 1 213 ? -19.998 5.684 -0.399 1.00 66.75 213 PRO A N 1
ATOM 1582 C CA . PRO A 1 213 ? -19.431 5.430 -1.722 1.00 66.75 213 PRO A CA 1
ATOM 1583 C C . PRO A 1 213 ? -19.353 3.938 -2.072 1.00 66.75 213 PRO A C 1
ATOM 1585 O O . PRO A 1 213 ? -19.619 3.571 -3.209 1.00 66.75 213 PRO A O 1
ATOM 1588 N N . LYS A 1 214 ? -19.101 3.058 -1.091 1.00 68.06 214 LYS A N 1
ATOM 1589 C CA . LYS A 1 214 ? -19.084 1.602 -1.316 1.00 68.06 214 LYS A CA 1
ATOM 1590 C C . LYS A 1 214 ? -20.451 1.034 -1.681 1.00 68.06 214 LYS A C 1
ATOM 1592 O O . LYS A 1 214 ? -20.534 0.109 -2.482 1.00 68.06 214 LYS A O 1
ATOM 1597 N N . HIS A 1 215 ? -21.529 1.603 -1.139 1.00 75.00 215 HIS A N 1
ATOM 1598 C CA . HIS A 1 215 ? -22.882 1.249 -1.569 1.00 75.00 215 HIS A CA 1
ATOM 1599 C C . HIS A 1 215 ? -23.136 1.699 -3.011 1.00 75.00 215 HIS A C 1
ATOM 1601 O O . HIS A 1 215 ? -23.709 0.950 -3.795 1.00 75.00 215 HIS A O 1
ATOM 1607 N N . ILE A 1 216 ? -22.644 2.883 -3.389 1.00 69.19 216 ILE A N 1
ATOM 1608 C CA . ILE A 1 216 ? -22.759 3.392 -4.764 1.00 69.19 216 ILE A CA 1
ATOM 1609 C C . ILE A 1 216 ? -22.011 2.494 -5.752 1.00 69.19 216 ILE A C 1
ATOM 1611 O O . ILE A 1 216 ? -22.556 2.163 -6.805 1.00 69.19 216 ILE A O 1
ATOM 1615 N N . ASP A 1 217 ? -20.785 2.108 -5.409 1.00 68.88 217 ASP A N 1
ATOM 1616 C CA . ASP A 1 217 ? -19.911 1.317 -6.272 1.00 68.88 217 ASP A CA 1
ATOM 1617 C C . ASP A 1 217 ? -20.486 -0.083 -6.531 1.00 68.88 217 ASP A C 1
ATOM 1619 O O . ASP A 1 217 ? -20.598 -0.506 -7.684 1.00 68.88 217 ASP A O 1
ATOM 1623 N N . ASP A 1 218 ? -20.894 -0.782 -5.467 1.00 72.31 218 ASP A N 1
ATOM 1624 C CA . ASP A 1 218 ? -21.222 -2.211 -5.535 1.00 72.31 218 ASP A CA 1
ATOM 1625 C C . ASP A 1 218 ? -22.734 -2.493 -5.642 1.00 72.31 218 ASP A C 1
ATOM 1627 O O . ASP A 1 218 ? -23.138 -3.550 -6.129 1.00 72.31 218 ASP A O 1
ATOM 1631 N N . PHE A 1 219 ? -23.591 -1.531 -5.278 1.00 72.62 219 PHE A N 1
ATOM 1632 C CA . PHE A 1 219 ? -25.057 -1.620 -5.384 1.00 72.62 219 PHE A CA 1
ATOM 1633 C C . PHE A 1 219 ? -25.636 -0.547 -6.322 1.00 72.62 219 PHE A C 1
ATOM 1635 O O . PHE A 1 219 ? -26.752 -0.057 -6.121 1.00 72.62 219 PHE A O 1
ATOM 1642 N N . ASN A 1 220 ? -24.889 -0.182 -7.369 1.00 69.19 220 ASN A N 1
ATOM 1643 C CA . ASN A 1 220 ? -25.264 0.873 -8.311 1.00 69.19 220 ASN A CA 1
ATOM 1644 C C . ASN A 1 220 ? -26.699 0.706 -8.852 1.00 69.19 220 ASN A C 1
ATOM 1646 O O . ASN A 1 220 ? -27.084 -0.343 -9.373 1.00 69.19 220 ASN A O 1
ATOM 1650 N N . GLY A 1 221 ? -27.504 1.764 -8.732 1.00 67.81 221 GLY A N 1
ATOM 1651 C CA . GLY A 1 221 ? -28.900 1.796 -9.175 1.00 67.81 221 GLY A CA 1
ATOM 1652 C C . GLY A 1 221 ? -29.898 1.150 -8.209 1.00 67.81 221 GLY A C 1
ATOM 1653 O O . GLY A 1 221 ? -31.108 1.253 -8.430 1.00 67.81 221 GLY A O 1
ATOM 1654 N N . LYS A 1 222 ? -29.435 0.535 -7.113 1.00 79.94 222 LYS A N 1
ATOM 1655 C CA . LYS A 1 222 ? -30.297 0.030 -6.042 1.00 79.94 222 LYS A CA 1
ATOM 1656 C C . LYS A 1 222 ? -30.584 1.141 -5.035 1.00 79.94 222 LYS A C 1
ATOM 1658 O O . LYS A 1 222 ? -29.828 1.389 -4.103 1.00 79.94 222 LYS A O 1
ATOM 1663 N N . THR A 1 223 ? -31.707 1.819 -5.222 1.00 80.94 223 THR A N 1
ATOM 1664 C CA . THR A 1 223 ? -32.173 2.860 -4.301 1.00 80.94 223 THR A CA 1
ATOM 1665 C C . THR A 1 223 ? -32.554 2.263 -2.936 1.00 80.94 223 THR A C 1
ATOM 1667 O O . THR A 1 223 ? -33.409 1.374 -2.903 1.00 80.94 223 THR A O 1
ATOM 1670 N N . PRO A 1 224 ? -31.982 2.748 -1.814 1.00 86.81 224 PRO A N 1
ATOM 1671 C CA . PRO A 1 224 ? -32.343 2.274 -0.477 1.00 86.81 224 PRO A CA 1
ATOM 1672 C C . PRO A 1 224 ? -33.826 2.501 -0.157 1.00 86.81 224 PRO A C 1
ATOM 1674 O O . PRO A 1 224 ? -34.438 3.466 -0.616 1.00 86.81 224 PRO A O 1
ATOM 1677 N N . SER A 1 225 ? -34.418 1.632 0.663 1.00 87.81 225 SER A N 1
ATOM 1678 C CA . SER A 1 225 ? -35.839 1.717 1.040 1.00 87.81 225 SER A CA 1
ATOM 1679 C C . SER A 1 225 ? -36.144 2.741 2.142 1.00 87.81 225 SER A C 1
ATOM 1681 O O . SER A 1 225 ? -37.311 2.963 2.461 1.00 87.81 225 SER A O 1
ATOM 1683 N N . PHE A 1 226 ? -35.119 3.347 2.740 1.00 92.19 226 PHE A N 1
ATOM 1684 C CA . PHE A 1 226 ? -35.212 4.291 3.855 1.00 92.19 226 PHE A CA 1
ATOM 1685 C C . PHE A 1 226 ? -34.298 5.491 3.600 1.00 92.19 226 PHE A C 1
ATOM 1687 O O . PHE A 1 226 ? -33.385 5.384 2.794 1.00 92.19 226 PHE A O 1
ATOM 1694 N N . GLY A 1 227 ? -34.551 6.621 4.260 1.00 90.88 227 GLY A N 1
ATOM 1695 C CA . GLY A 1 227 ? -33.740 7.836 4.145 1.00 90.88 227 GLY A CA 1
ATOM 1696 C C . GLY A 1 227 ? -33.350 8.389 5.511 1.00 90.88 227 GLY A C 1
ATOM 1697 O O . GLY A 1 227 ? -33.866 7.941 6.535 1.00 90.88 227 GLY A O 1
ATOM 1698 N N . VAL A 1 228 ? -32.460 9.379 5.519 1.00 91.88 228 VAL A N 1
ATOM 1699 C CA . VAL A 1 228 ? -31.929 10.009 6.739 1.00 91.88 228 VAL A CA 1
ATOM 1700 C C . VAL A 1 228 ? -32.086 11.521 6.627 1.00 91.88 228 VAL A C 1
ATOM 1702 O O . VAL A 1 228 ? -31.904 12.087 5.552 1.00 91.88 228 VAL A O 1
ATOM 1705 N N . ARG A 1 229 ? -32.438 12.193 7.723 1.00 90.00 229 ARG A N 1
ATOM 1706 C CA . ARG A 1 229 ? -32.612 13.650 7.768 1.00 90.00 229 ARG A CA 1
ATOM 1707 C C . ARG A 1 229 ? -32.096 14.199 9.086 1.00 90.00 229 ARG A C 1
ATOM 1709 O O . ARG A 1 229 ? -32.391 13.634 10.133 1.00 90.00 229 ARG A O 1
ATOM 1716 N N . ILE A 1 230 ? -31.400 15.329 9.015 1.00 88.50 230 ILE A N 1
ATOM 1717 C CA . ILE A 1 230 ? -30.985 16.097 10.187 1.00 88.50 230 ILE A CA 1
ATOM 1718 C C . ILE A 1 230 ? -32.122 17.043 10.581 1.00 88.50 230 ILE A C 1
ATOM 1720 O O . ILE A 1 230 ? -32.720 17.720 9.737 1.00 88.50 230 ILE A O 1
ATOM 1724 N N . VAL A 1 231 ? -32.433 17.070 11.873 1.00 88.75 231 VAL A N 1
ATOM 1725 C CA . VAL A 1 231 ? -33.419 17.963 12.489 1.00 88.75 231 VAL A CA 1
ATOM 1726 C C . VAL A 1 231 ? -32.731 18.673 13.637 1.00 88.75 231 VAL A C 1
ATOM 1728 O O . VAL A 1 231 ? -31.929 18.055 14.326 1.00 88.75 231 VAL A O 1
ATOM 1731 N N . CYS A 1 232 ? -33.056 19.945 13.835 1.00 85.50 232 CYS A N 1
ATOM 1732 C CA . CYS A 1 232 ? -32.644 20.671 15.024 1.00 85.50 232 CYS A CA 1
ATOM 1733 C C . CYS A 1 232 ? -33.846 20.993 15.892 1.00 85.50 232 CYS A C 1
ATOM 1735 O O . CYS A 1 232 ? -34.890 21.397 15.370 1.00 85.50 232 CYS A O 1
ATOM 1737 N N . ASP A 1 233 ? -33.661 20.856 17.202 1.00 85.38 233 ASP A N 1
ATOM 1738 C CA . ASP A 1 233 ? -34.661 21.211 18.207 1.00 85.38 233 ASP A CA 1
ATOM 1739 C C . ASP A 1 233 ? -34.987 22.706 18.154 1.00 85.38 233 ASP A C 1
ATOM 1741 O O . ASP A 1 233 ? -36.157 23.091 18.196 1.00 85.38 233 ASP A O 1
ATOM 1745 N N . ASN A 1 234 ? -33.954 23.542 17.978 1.00 84.12 234 ASN A N 1
ATOM 1746 C CA . ASN A 1 234 ? -34.087 24.968 17.714 1.00 84.12 234 ASN A CA 1
ATOM 1747 C C . ASN A 1 234 ? -33.532 25.328 16.318 1.00 84.12 234 ASN A C 1
ATOM 1749 O O . ASN A 1 234 ? -32.315 25.345 16.125 1.00 84.12 234 ASN A O 1
ATOM 1753 N N . PRO A 1 235 ? -34.392 25.638 15.330 1.00 75.81 235 PRO A N 1
ATOM 1754 C CA . PRO A 1 235 ? -33.957 26.020 13.987 1.00 75.81 235 PRO A CA 1
ATOM 1755 C C . PRO A 1 235 ? -33.059 27.263 13.935 1.00 75.81 235 PRO A C 1
ATOM 1757 O O . PRO A 1 235 ? -32.237 27.358 13.028 1.00 75.81 235 PRO A O 1
ATOM 1760 N N . ASP A 1 236 ? -33.193 28.191 14.890 1.00 78.62 236 ASP A N 1
ATOM 1761 C CA . ASP A 1 236 ? -32.413 29.439 14.922 1.00 78.62 236 ASP A CA 1
ATOM 1762 C C . ASP A 1 236 ? -30.949 29.216 15.351 1.00 78.62 236 ASP A C 1
ATOM 1764 O O . ASP A 1 236 ? -30.096 30.073 15.127 1.00 78.62 236 ASP A O 1
ATOM 1768 N N . GLU A 1 237 ? -30.646 28.057 15.943 1.00 80.75 237 GLU A N 1
ATOM 1769 C CA . GLU A 1 237 ? -29.309 27.674 16.418 1.00 80.75 237 GLU A CA 1
ATOM 1770 C C . GLU A 1 237 ? -28.567 26.764 15.426 1.00 80.75 237 GLU A C 1
ATOM 1772 O O . GLU A 1 237 ? -27.416 26.395 15.657 1.00 80.75 237 GLU A O 1
ATOM 1777 N N . CYS A 1 238 ? -29.193 26.426 14.294 1.00 77.62 238 CYS A N 1
ATOM 1778 C CA . CYS A 1 238 ? -28.645 25.489 13.323 1.00 77.62 238 CYS A CA 1
ATOM 1779 C C . CYS A 1 238 ? -28.441 26.092 11.939 1.00 77.62 238 CYS A C 1
ATOM 1781 O O . CYS A 1 238 ? -29.350 26.630 11.309 1.00 77.62 238 CYS A O 1
ATOM 1783 N N . ASN A 1 239 ? -27.237 25.893 11.408 1.00 78.50 239 ASN A N 1
ATOM 1784 C CA . ASN A 1 239 ? -26.868 26.323 10.067 1.00 78.50 239 ASN A CA 1
ATOM 1785 C C . ASN A 1 239 ? -26.967 25.158 9.070 1.00 78.50 239 ASN A C 1
ATOM 1787 O O . ASN A 1 239 ? -26.602 24.028 9.377 1.00 78.50 239 ASN A O 1
ATOM 1791 N N . GLY A 1 240 ? -27.425 25.441 7.846 1.00 67.25 240 GLY A N 1
ATOM 1792 C CA . GLY A 1 240 ? -27.396 24.481 6.733 1.00 67.25 240 GLY A CA 1
ATOM 1793 C C . GLY A 1 240 ? -28.602 23.548 6.593 1.00 67.25 240 GLY A C 1
ATOM 1794 O O . GLY A 1 240 ? -28.563 22.642 5.759 1.00 67.25 240 GLY A O 1
ATOM 1795 N N . LEU A 1 241 ? -29.677 23.781 7.353 1.00 74.75 241 LEU A N 1
ATOM 1796 C CA . LEU A 1 241 ? -30.939 23.042 7.249 1.00 74.75 241 LEU A CA 1
ATOM 1797 C C . LEU A 1 241 ? -31.911 23.639 6.206 1.00 74.75 241 LEU A C 1
ATOM 1799 O O . LEU A 1 241 ? -31.875 24.847 5.970 1.00 74.75 241 LEU A O 1
ATOM 1803 N N . PRO A 1 242 ? -32.825 22.836 5.612 1.00 70.56 242 PRO A N 1
ATOM 1804 C CA . PRO A 1 242 ? -32.962 21.380 5.769 1.00 70.56 242 PRO A CA 1
ATOM 1805 C C . PRO A 1 242 ? -31.739 20.621 5.237 1.00 70.56 242 PRO A C 1
ATOM 1807 O O . PRO A 1 242 ? -31.040 21.145 4.383 1.00 70.56 242 PRO A O 1
ATOM 1810 N N . CYS A 1 243 ? -31.471 19.417 5.746 1.00 75.44 243 CYS A N 1
ATOM 1811 C CA . CYS A 1 243 ? -30.438 18.513 5.233 1.00 75.44 243 CYS A CA 1
ATOM 1812 C C . CYS A 1 243 ? -30.964 17.073 5.314 1.00 75.44 243 CYS A C 1
ATOM 1814 O O . CYS A 1 243 ? -31.180 16.544 6.406 1.00 75.44 243 CYS A O 1
ATOM 1816 N N . GLU A 1 244 ? -31.250 16.461 4.166 1.00 83.31 244 GLU A N 1
ATOM 1817 C CA . GLU A 1 244 ? -31.818 15.112 4.082 1.00 83.31 244 GLU A CA 1
ATOM 1818 C C . GLU A 1 244 ? -31.270 14.322 2.890 1.00 83.31 244 GLU A C 1
ATOM 1820 O O . GLU A 1 244 ? -30.961 14.887 1.846 1.00 83.31 244 GLU A O 1
ATOM 1825 N N . ILE A 1 245 ? -31.223 12.998 3.023 1.00 83.88 245 ILE A N 1
ATOM 1826 C CA . ILE A 1 245 ? -31.049 12.040 1.933 1.00 83.88 245 ILE A CA 1
ATOM 1827 C C . ILE A 1 245 ? -32.345 11.243 1.839 1.00 83.88 245 ILE A C 1
ATOM 1829 O O . ILE A 1 245 ? -32.638 10.397 2.687 1.00 83.88 245 ILE A O 1
ATOM 1833 N N . ASN A 1 246 ? -33.144 11.538 0.814 1.00 83.81 246 ASN A N 1
ATOM 1834 C CA . ASN A 1 246 ? -34.471 10.960 0.643 1.00 83.81 246 ASN A CA 1
ATOM 1835 C C . ASN A 1 246 ? -34.535 10.143 -0.657 1.00 83.81 246 ASN A C 1
ATOM 1837 O O . ASN A 1 246 ? -34.586 10.732 -1.742 1.00 83.81 246 ASN A O 1
ATOM 1841 N N . PRO A 1 247 ? -34.612 8.801 -0.576 1.00 83.19 247 PRO A N 1
ATOM 1842 C CA . PRO A 1 247 ? -34.674 7.933 -1.752 1.00 83.19 247 PRO A CA 1
ATOM 1843 C C . PRO A 1 247 ? -35.807 8.259 -2.734 1.00 83.19 247 PRO A C 1
ATOM 1845 O O . PRO A 1 247 ? -35.689 7.989 -3.930 1.00 83.19 247 PRO A O 1
ATOM 1848 N N . LYS A 1 248 ? -36.903 8.877 -2.263 1.00 81.69 248 LYS A N 1
ATOM 1849 C CA . LYS A 1 248 ? -38.030 9.292 -3.118 1.00 81.69 248 LYS A CA 1
ATOM 1850 C C . LYS A 1 248 ? -37.659 10.414 -4.094 1.00 81.69 248 LYS A C 1
ATOM 1852 O O . LYS A 1 248 ? -38.304 10.541 -5.131 1.00 81.69 248 LYS A O 1
ATOM 1857 N N . ASN A 1 249 ? -36.625 11.200 -3.794 1.00 73.62 249 ASN A N 1
ATOM 1858 C CA . ASN A 1 249 ? -36.166 12.305 -4.643 1.00 73.62 249 ASN A CA 1
ATOM 1859 C C . ASN A 1 249 ? -35.249 11.822 -5.791 1.00 73.62 249 ASN A C 1
ATOM 1861 O O . ASN A 1 249 ? -34.928 12.587 -6.712 1.00 73.62 249 ASN A O 1
ATOM 1865 N N . GLY A 1 250 ? -34.869 10.541 -5.776 1.00 64.00 250 GLY A N 1
ATOM 1866 C CA . GLY A 1 250 ? -34.010 9.880 -6.755 1.00 64.00 250 GLY A CA 1
ATOM 1867 C C . GLY A 1 250 ? -32.772 9.254 -6.110 1.00 64.00 250 GLY A C 1
ATOM 1868 O O . GLY A 1 250 ? -32.414 9.582 -4.980 1.00 64.00 250 GLY A O 1
ATOM 1869 N N . TYR A 1 251 ? -32.111 8.362 -6.850 1.00 62.25 251 TYR A N 1
ATOM 1870 C CA . TYR A 1 251 ? -30.872 7.714 -6.416 1.00 62.25 251 TYR A CA 1
ATOM 1871 C C . TYR A 1 251 ? -29.794 8.767 -6.100 1.00 62.25 251 TYR A C 1
ATOM 1873 O O . TYR A 1 251 ? -29.541 9.654 -6.917 1.00 62.25 251 TYR A O 1
ATOM 1881 N N . ASN A 1 252 ? -29.195 8.678 -4.909 1.00 59.31 252 ASN A N 1
ATOM 1882 C CA . ASN A 1 252 ? -28.104 9.532 -4.416 1.00 59.31 252 ASN A CA 1
ATOM 1883 C C . ASN A 1 252 ? -28.384 11.041 -4.369 1.00 59.31 252 ASN A C 1
ATOM 1885 O O . ASN A 1 252 ? -27.466 11.846 -4.517 1.00 59.31 252 ASN A O 1
ATOM 1889 N N . LYS A 1 253 ? -29.638 11.452 -4.152 1.00 62.38 253 LYS A N 1
ATOM 1890 C CA . LYS A 1 253 ? -29.962 12.875 -3.998 1.00 62.38 253 LYS A CA 1
ATOM 1891 C C . LYS A 1 253 ? -30.068 13.282 -2.534 1.00 62.38 253 LYS A C 1
ATOM 1893 O O . LYS A 1 253 ? -30.977 12.841 -1.829 1.00 62.38 253 LYS A O 1
ATOM 1898 N N . ALA A 1 254 ? -29.168 14.170 -2.122 1.00 64.00 254 ALA A N 1
ATOM 1899 C CA . ALA A 1 254 ? -29.312 14.954 -0.904 1.00 64.00 254 ALA A CA 1
ATOM 1900 C C . ALA A 1 254 ? -30.063 16.267 -1.206 1.00 64.00 254 ALA A C 1
ATOM 1902 O O . ALA A 1 254 ? -29.857 16.871 -2.261 1.00 64.00 254 ALA A O 1
ATOM 1903 N N . SER A 1 255 ? -30.934 16.710 -0.301 1.00 61.12 255 SER A N 1
ATOM 1904 C CA . SER A 1 255 ? -31.662 17.986 -0.372 1.00 61.12 255 SER A CA 1
ATOM 1905 C C . SER A 1 255 ? -31.305 18.877 0.820 1.00 61.12 255 SER A C 1
ATOM 1907 O O . SER A 1 255 ? -31.292 18.409 1.957 1.00 61.12 255 SER A O 1
ATOM 1909 N N . GLY A 1 256 ? -31.046 20.170 0.572 1.00 59.00 256 GLY A N 1
ATOM 1910 C CA . GLY A 1 256 ? -30.709 21.124 1.630 1.00 59.00 256 GLY A CA 1
ATOM 1911 C C . GLY A 1 256 ? -30.055 22.443 1.214 1.00 59.00 256 GLY A C 1
ATOM 1912 O O . GLY A 1 256 ? -29.594 22.577 0.086 1.00 59.00 256 GLY A O 1
ATOM 1913 N N . VAL A 1 257 ? -30.000 23.423 2.130 1.00 49.31 257 VAL A N 1
ATOM 1914 C CA . VAL A 1 257 ? -29.381 24.754 1.884 1.00 49.31 257 VAL A CA 1
ATOM 1915 C C . VAL A 1 257 ? -27.859 24.645 1.786 1.00 49.31 257 VAL A C 1
ATOM 1917 O O . VAL A 1 257 ? -27.237 25.344 0.988 1.00 49.31 257 VAL A O 1
ATOM 1920 N N . SER A 1 258 ? -27.284 23.709 2.543 1.00 45.72 258 SER A N 1
ATOM 1921 C CA . SER A 1 258 ? -25.890 23.269 2.420 1.00 45.72 258 SER A CA 1
ATOM 1922 C C . SER A 1 258 ? -25.734 22.003 1.569 1.00 45.72 258 SER A C 1
ATOM 1924 O O . SER A 1 258 ? -24.627 21.479 1.466 1.00 45.72 258 SER A O 1
ATOM 1926 N N . ALA A 1 259 ? -26.809 21.496 0.947 1.00 41.75 259 ALA A N 1
ATOM 1927 C CA . ALA A 1 259 ? -26.710 20.365 0.031 1.00 41.75 259 ALA A CA 1
ATOM 1928 C C . ALA A 1 259 ? -26.155 20.858 -1.305 1.00 41.75 259 ALA A C 1
ATOM 1930 O O . ALA A 1 259 ? -26.880 21.279 -2.207 1.00 41.75 259 ALA A O 1
ATOM 1931 N N . GLY A 1 260 ? -24.835 20.826 -1.437 1.00 35.16 260 GLY A N 1
ATOM 1932 C CA . GLY A 1 260 ? -24.241 20.807 -2.758 1.00 35.16 260 GLY A CA 1
ATOM 1933 C C . GLY A 1 260 ? -24.550 19.471 -3.437 1.00 35.16 260 GLY A C 1
ATOM 1934 O O . GLY A 1 260 ? -24.704 18.445 -2.775 1.00 35.16 260 GLY A O 1
ATOM 1935 N N . ASN A 1 261 ? -24.425 19.426 -4.766 1.00 34.97 261 ASN A N 1
ATOM 1936 C CA . ASN A 1 261 ? -23.805 18.257 -5.409 1.00 34.97 261 ASN A CA 1
ATOM 1937 C C . ASN A 1 261 ? -22.315 18.207 -5.014 1.00 34.97 261 ASN A C 1
ATOM 1939 O O . ASN A 1 261 ? -21.422 18.154 -5.857 1.00 34.97 261 ASN A O 1
ATOM 1943 N N . SER A 1 262 ? -22.047 18.337 -3.719 1.00 28.72 262 SER A N 1
ATOM 1944 C CA . SER A 1 262 ? -20.748 18.227 -3.116 1.00 28.72 262 SER A CA 1
ATOM 1945 C C . SER A 1 262 ? -20.472 16.739 -3.046 1.00 28.72 262 SER A C 1
ATOM 1947 O O . SER A 1 262 ? -20.765 16.077 -2.056 1.00 28.72 262 SER A O 1
ATOM 1949 N N . LEU A 1 263 ? -19.827 16.243 -4.096 1.00 29.97 263 LEU A N 1
ATOM 1950 C CA . LEU A 1 263 ? -18.853 15.153 -4.021 1.00 29.97 263 LEU A CA 1
ATOM 1951 C C . LEU A 1 263 ? -17.662 15.513 -3.095 1.00 29.97 263 LEU A C 1
ATOM 1953 O O . LEU A 1 263 ? -16.550 15.064 -3.321 1.00 29.97 263 LEU A O 1
ATOM 1957 N N . ASN A 1 264 ? -17.899 16.317 -2.056 1.00 24.55 264 ASN A N 1
ATOM 1958 C CA . ASN A 1 264 ? -16.929 16.842 -1.110 1.00 24.55 264 ASN A CA 1
ATOM 1959 C C . ASN A 1 264 ? -17.519 16.637 0.291 1.00 24.55 264 ASN A C 1
ATOM 1961 O O . ASN A 1 264 ? -17.899 17.576 0.986 1.00 24.55 264 ASN A O 1
ATOM 1965 N N . ALA A 1 265 ? -17.675 15.373 0.671 1.00 25.03 265 ALA A N 1
ATOM 1966 C CA . ALA A 1 265 ? -17.016 14.956 1.892 1.00 25.03 265 ALA A CA 1
ATOM 1967 C C . ALA A 1 265 ? -15.643 14.503 1.419 1.00 25.03 265 ALA A C 1
ATOM 1969 O O . ALA A 1 265 ? -15.512 13.399 0.901 1.00 25.03 265 ALA A O 1
ATOM 1970 N N . ASP A 1 266 ? -14.707 15.440 1.471 1.00 27.12 266 ASP A N 1
ATOM 1971 C CA . ASP A 1 266 ? -13.275 15.284 1.349 1.00 27.12 266 ASP A CA 1
ATOM 1972 C C . ASP A 1 266 ? -12.803 13.832 1.154 1.00 27.12 266 ASP A C 1
ATOM 1974 O O . ASP A 1 266 ? -12.425 13.143 2.095 1.00 27.12 266 ASP A O 1
ATOM 1978 N N . TYR A 1 267 ? -12.842 13.360 -0.095 1.00 27.45 267 TYR A N 1
ATOM 1979 C CA . TYR A 1 267 ? -12.355 12.045 -0.520 1.00 27.45 267 TYR A CA 1
ATOM 1980 C C . TYR A 1 267 ? -11.311 12.300 -1.607 1.00 27.45 267 TYR A C 1
ATOM 1982 O O . TYR A 1 267 ? -11.497 12.008 -2.786 1.00 27.45 267 TYR A O 1
ATOM 1990 N N . TYR A 1 268 ? -10.161 12.855 -1.214 1.00 24.70 268 TYR A N 1
ATOM 1991 C CA . TYR A 1 268 ? -8.954 12.676 -2.019 1.00 24.70 268 TYR A CA 1
ATOM 1992 C C . TYR A 1 268 ? -8.457 11.247 -1.801 1.00 24.70 268 TYR A C 1
ATOM 1994 O O . TYR A 1 268 ? -7.489 11.000 -1.085 1.00 24.70 268 TYR A O 1
ATOM 2002 N N . GLY A 1 269 ? -9.132 10.307 -2.465 1.00 24.88 269 GLY A N 1
ATOM 2003 C CA . GLY A 1 269 ? -8.512 9.061 -2.885 1.00 24.88 269 GLY A CA 1
ATOM 2004 C C . GLY A 1 269 ? -7.413 9.436 -3.870 1.00 24.88 269 GLY A C 1
ATOM 2005 O O . GLY A 1 269 ? -7.660 9.705 -5.044 1.00 24.88 269 GLY A O 1
ATOM 2006 N N . THR A 1 270 ? -6.201 9.580 -3.355 1.00 24.94 270 THR A N 1
ATOM 2007 C CA . THR A 1 270 ? -5.022 9.840 -4.168 1.00 24.94 270 THR A CA 1
ATOM 2008 C C . THR A 1 270 ? -4.603 8.515 -4.783 1.00 24.94 270 THR A C 1
ATOM 2010 O O . THR A 1 270 ? -4.179 7.617 -4.067 1.00 24.94 270 THR A O 1
ATOM 2013 N N . ASP A 1 271 ? -4.788 8.415 -6.104 1.00 34.38 271 ASP A N 1
ATOM 2014 C CA . ASP A 1 271 ? -4.246 7.449 -7.071 1.00 34.38 271 ASP A CA 1
ATOM 2015 C C . ASP A 1 271 ? -3.193 6.470 -6.509 1.00 34.38 271 ASP A C 1
ATOM 2017 O O . ASP A 1 271 ? -2.008 6.639 -6.794 1.00 34.38 271 ASP A O 1
ATOM 2021 N N . ASN A 1 272 ? -3.615 5.483 -5.696 1.00 35.00 272 ASN A N 1
ATOM 2022 C CA . ASN A 1 272 ? -3.010 4.149 -5.547 1.00 35.00 272 ASN A CA 1
ATOM 2023 C C . ASN A 1 272 ? -3.656 3.179 -4.548 1.00 35.00 272 ASN A C 1
ATOM 2025 O O . ASN A 1 272 ? -2.983 2.319 -3.966 1.00 35.00 272 ASN A O 1
ATOM 2029 N N . GLU A 1 273 ? -4.960 3.287 -4.352 1.00 33.78 273 GLU A N 1
ATOM 2030 C CA . GLU A 1 273 ? -5.670 2.491 -3.358 1.00 33.78 273 GLU A CA 1
ATOM 2031 C C . GLU A 1 273 ? -6.444 1.342 -4.010 1.00 33.78 273 GLU A C 1
ATOM 2033 O O . GLU A 1 273 ? -6.765 1.368 -5.198 1.00 33.78 273 GLU A O 1
ATOM 2038 N N . PHE A 1 274 ? -6.706 0.292 -3.231 1.00 33.28 274 PHE A N 1
ATOM 2039 C CA . PHE A 1 274 ? -7.526 -0.846 -3.638 1.00 33.28 274 PHE A CA 1
ATOM 2040 C C . PHE A 1 274 ? -8.977 -0.358 -3.850 1.00 33.28 274 PHE A C 1
ATOM 2042 O O . PHE A 1 274 ? -9.789 -0.329 -2.926 1.00 33.28 274 PHE A O 1
ATOM 2049 N N . GLY A 1 275 ? -9.269 0.092 -5.071 1.00 33.62 275 GLY A N 1
ATOM 2050 C CA . GLY A 1 275 ? -10.534 0.677 -5.531 1.00 33.62 275 GLY A CA 1
ATOM 2051 C C . GLY A 1 275 ? -10.815 0.314 -6.997 1.00 33.62 275 GLY A C 1
ATOM 2052 O O . GLY A 1 275 ? -10.037 -0.442 -7.585 1.00 33.62 275 GLY A O 1
ATOM 2053 N N . PRO A 1 276 ? -11.928 0.767 -7.604 1.00 36.47 276 PRO A N 1
ATOM 2054 C CA . PRO A 1 276 ? -12.273 0.369 -8.965 1.00 36.47 276 PRO A CA 1
ATOM 2055 C C . PRO A 1 276 ? -11.154 0.756 -9.943 1.00 36.47 276 PRO A C 1
ATOM 2057 O O . PRO A 1 276 ? -10.552 1.820 -9.836 1.00 36.47 276 PRO A O 1
ATOM 2060 N N . LYS A 1 277 ? -10.871 -0.163 -10.873 1.00 42.34 277 LYS A N 1
ATOM 2061 C CA . LYS A 1 277 ? -9.843 -0.089 -11.926 1.00 42.34 277 LYS A CA 1
ATOM 2062 C C . LYS A 1 277 ? -9.645 1.324 -12.524 1.00 42.34 277 LYS A C 1
ATOM 2064 O O . LYS A 1 277 ? -10.632 2.039 -12.717 1.00 42.34 277 LYS A O 1
ATOM 2069 N N . PRO A 1 278 ? -8.415 1.659 -12.967 1.00 50.28 278 PRO A N 1
ATOM 2070 C CA . PRO A 1 278 ? -7.321 0.720 -13.25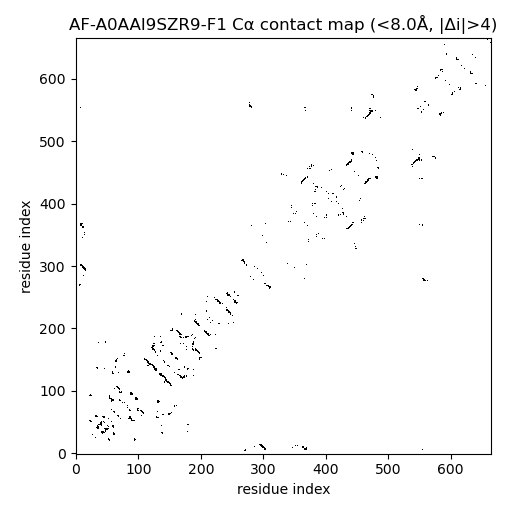8 1.00 50.28 278 PRO A CA 1
ATOM 2071 C C . PRO A 1 278 ? -6.336 0.446 -12.122 1.00 50.28 278 PRO A C 1
ATOM 2073 O O . PRO A 1 278 ? -5.993 1.314 -11.327 1.00 50.28 278 PRO A O 1
ATOM 2076 N N . PHE A 1 279 ? -5.816 -0.783 -12.112 1.00 66.25 279 PHE A N 1
ATOM 2077 C CA . PHE A 1 279 ? -4.780 -1.231 -11.184 1.00 66.25 279 PHE A CA 1
ATOM 2078 C C . PHE A 1 279 ? -3.373 -1.020 -11.757 1.00 66.25 279 PHE A C 1
ATOM 2080 O O . PHE A 1 279 ? -3.147 -1.166 -12.959 1.00 66.25 279 PHE A O 1
ATOM 2087 N N . THR A 1 280 ? -2.399 -0.777 -10.878 1.00 75.31 280 THR A N 1
ATOM 2088 C CA . THR A 1 280 ? -0.973 -0.866 -11.235 1.00 75.31 280 THR A CA 1
ATOM 2089 C C . THR A 1 280 ? -0.574 -2.301 -11.554 1.00 75.31 280 THR A C 1
ATOM 2091 O O . THR A 1 280 ? -1.183 -3.251 -11.062 1.00 75.31 280 THR A O 1
ATOM 2094 N N . ASN A 1 281 ? 0.514 -2.477 -12.299 1.00 82.94 281 ASN A N 1
ATOM 2095 C CA . ASN A 1 281 ? 1.124 -3.784 -12.524 1.00 82.94 281 ASN A CA 1
ATOM 2096 C C . ASN A 1 281 ? 1.596 -4.431 -11.215 1.00 82.94 281 ASN A C 1
ATOM 2098 O O . ASN A 1 281 ? 1.508 -5.647 -11.090 1.00 82.94 281 ASN A O 1
ATOM 2102 N N . VAL A 1 282 ? 1.972 -3.641 -10.200 1.00 78.62 282 VAL A N 1
ATOM 2103 C CA . VAL A 1 282 ? 2.280 -4.171 -8.862 1.00 78.62 282 VAL A CA 1
ATOM 2104 C C . VAL A 1 282 ? 1.044 -4.795 -8.213 1.00 78.62 282 VAL A C 1
ATOM 2106 O O . VAL A 1 282 ? 1.116 -5.901 -7.684 1.00 78.62 282 VAL A O 1
ATOM 2109 N N . LEU A 1 283 ? -0.103 -4.112 -8.264 1.00 76.88 283 LEU A N 1
ATOM 2110 C CA . LEU A 1 283 ? -1.340 -4.619 -7.676 1.00 76.88 283 LEU A CA 1
ATOM 2111 C C . LEU A 1 283 ? -1.902 -5.805 -8.471 1.00 76.88 283 LEU A C 1
ATOM 2113 O O . LEU A 1 283 ? -2.339 -6.780 -7.866 1.00 76.88 283 LEU A O 1
ATOM 2117 N N . LYS A 1 284 ? -1.825 -5.776 -9.807 1.00 80.38 284 LYS A N 1
ATOM 2118 C CA . LYS A 1 284 ? -2.157 -6.939 -10.649 1.00 80.38 284 LYS A CA 1
ATOM 2119 C C . LYS A 1 284 ? -1.271 -8.135 -10.307 1.00 80.38 284 LYS A C 1
ATOM 2121 O O . LYS A 1 284 ? -1.782 -9.232 -10.109 1.00 80.38 284 LYS A O 1
ATOM 2126 N N . PHE A 1 285 ? 0.038 -7.920 -10.173 1.00 80.69 285 PHE A N 1
ATOM 2127 C CA . PHE A 1 285 ? 0.975 -8.965 -9.771 1.00 80.69 285 PHE A CA 1
ATOM 2128 C C . PHE A 1 285 ? 0.620 -9.518 -8.386 1.00 80.69 285 PHE A C 1
ATOM 2130 O O . PHE A 1 285 ? 0.473 -10.724 -8.231 1.00 80.69 285 PHE A O 1
ATOM 2137 N N . PHE A 1 286 ? 0.365 -8.651 -7.401 1.00 78.50 286 PHE A N 1
ATOM 2138 C CA . PHE A 1 286 ? -0.089 -9.055 -6.067 1.00 78.50 286 PHE A CA 1
ATOM 2139 C C . PHE A 1 286 ? -1.417 -9.832 -6.089 1.00 78.50 286 PHE A C 1
ATOM 2141 O O . PHE A 1 286 ? -1.619 -10.757 -5.301 1.00 78.50 286 PHE A O 1
ATOM 2148 N N . GLN A 1 287 ? -2.337 -9.490 -6.995 1.00 77.25 287 GLN A N 1
ATOM 2149 C CA . GLN A 1 287 ? -3.586 -10.229 -7.182 1.00 77.25 287 GLN A CA 1
ATOM 2150 C C . GLN A 1 287 ? -3.346 -11.661 -7.665 1.00 77.25 287 GLN A C 1
ATOM 2152 O O . GLN A 1 287 ? -4.065 -12.551 -7.213 1.00 77.25 287 GLN A O 1
ATOM 2157 N N . MET A 1 288 ? -2.327 -11.873 -8.503 1.00 80.88 288 MET A N 1
ATOM 2158 C CA . MET A 1 288 ? -1.933 -13.182 -9.035 1.00 80.88 288 MET A CA 1
ATOM 2159 C C . MET A 1 288 ? -1.192 -14.066 -8.019 1.00 80.88 288 MET A C 1
ATOM 2161 O O . MET A 1 288 ? -1.039 -15.260 -8.263 1.00 80.88 288 MET A O 1
ATOM 2165 N N . LEU A 1 289 ? -0.732 -13.515 -6.890 1.00 75.69 289 LEU A N 1
ATOM 2166 C CA . LEU A 1 289 ? -0.034 -14.287 -5.860 1.00 75.69 289 LEU A CA 1
ATOM 2167 C C . LEU A 1 289 ? -0.984 -15.202 -5.075 1.00 75.69 289 LEU A C 1
ATOM 2169 O O . LEU A 1 289 ? -2.100 -14.815 -4.708 1.00 75.69 289 LEU A O 1
ATOM 2173 N N . GLU A 1 290 ? -0.507 -16.406 -4.753 1.00 71.44 290 GLU A N 1
ATOM 2174 C CA . GLU A 1 290 ? -1.227 -17.367 -3.918 1.00 71.44 290 GLU A CA 1
ATOM 2175 C C . GLU A 1 290 ? -1.240 -16.915 -2.450 1.00 71.44 290 GLU A C 1
ATOM 2177 O O . GLU A 1 290 ? -0.234 -16.985 -1.748 1.00 71.44 290 GLU A O 1
ATOM 2182 N N . LYS A 1 291 ? -2.402 -16.463 -1.966 1.00 68.62 291 LYS A N 1
ATOM 2183 C CA . LYS A 1 291 ? -2.566 -15.954 -0.587 1.00 68.62 291 LYS A CA 1
ATOM 2184 C C . LYS A 1 291 ? -2.872 -17.040 0.446 1.00 68.62 291 LYS A C 1
ATOM 2186 O O . LYS A 1 291 ? -2.648 -16.834 1.630 1.00 68.62 291 LYS A O 1
ATOM 2191 N N . ASN A 1 292 ? -3.375 -18.189 -0.005 1.00 51.91 292 ASN A N 1
ATOM 2192 C CA . ASN A 1 292 ? -3.800 -19.295 0.860 1.00 51.91 292 ASN A CA 1
ATOM 2193 C C . ASN A 1 292 ? -2.711 -20.369 1.040 1.00 51.91 292 ASN A C 1
ATOM 2195 O O . ASN A 1 292 ? -2.981 -21.434 1.593 1.00 51.91 292 ASN A O 1
ATOM 2199 N N . ASN A 1 293 ? -1.498 -20.131 0.539 1.00 60.09 293 ASN A N 1
ATOM 2200 C CA . ASN A 1 293 ? -0.398 -21.086 0.593 1.00 60.09 293 ASN A CA 1
ATOM 2201 C C . ASN A 1 293 ? 0.409 -20.886 1.883 1.00 60.09 293 ASN A C 1
ATOM 2203 O O . ASN A 1 293 ? 0.888 -19.796 2.152 1.00 60.09 293 ASN A O 1
ATOM 2207 N N . THR A 1 294 ? 0.619 -21.927 2.687 1.00 57.38 294 THR A N 1
ATOM 2208 C CA . THR A 1 294 ? 1.378 -21.796 3.947 1.00 57.38 294 THR A CA 1
ATOM 2209 C C . THR A 1 294 ? 2.862 -21.485 3.742 1.00 57.38 294 THR A C 1
ATOM 2211 O O . THR A 1 294 ? 3.529 -21.061 4.677 1.00 57.38 294 THR A O 1
ATOM 2214 N N . ASN A 1 295 ? 3.387 -21.684 2.530 1.00 62.50 295 ASN A N 1
ATOM 2215 C CA . ASN A 1 295 ? 4.782 -21.409 2.182 1.00 62.50 295 ASN A CA 1
ATOM 2216 C C . ASN A 1 295 ? 4.976 -20.019 1.545 1.00 62.50 295 ASN A C 1
ATOM 2218 O O . ASN A 1 295 ? 6.092 -19.681 1.155 1.00 62.50 295 ASN A O 1
ATOM 2222 N N . GLN A 1 296 ? 3.901 -19.234 1.397 1.00 69.56 296 GLN A N 1
ATOM 2223 C CA . GLN A 1 296 ? 3.925 -17.890 0.831 1.00 69.56 296 GLN A CA 1
ATOM 2224 C C . GLN A 1 296 ? 2.909 -16.989 1.540 1.00 69.56 296 GLN A C 1
ATOM 2226 O O . GLN A 1 296 ? 1.739 -17.280 1.688 1.00 69.56 296 GLN A O 1
ATOM 2231 N N . ILE A 1 297 ? 3.348 -15.819 1.950 1.00 73.50 297 ILE A N 1
ATOM 2232 C CA . ILE A 1 297 ? 2.568 -14.772 2.597 1.00 73.50 297 ILE A CA 1
ATOM 2233 C C . ILE A 1 297 ? 2.943 -13.496 1.858 1.00 73.50 297 ILE A C 1
ATOM 2235 O O . ILE A 1 297 ? 4.007 -13.353 1.243 1.00 73.50 297 ILE A O 1
ATOM 2239 N N . CYS A 1 298 ? 1.954 -12.631 1.799 1.00 74.69 298 CYS A N 1
ATOM 2240 C CA . CYS A 1 298 ? 1.967 -11.510 0.912 1.00 74.69 298 CYS A CA 1
ATOM 2241 C C . CYS A 1 298 ? 1.673 -10.249 1.728 1.00 74.69 298 CYS A C 1
ATOM 2243 O O . CYS A 1 298 ? 0.719 -10.214 2.498 1.00 74.69 298 CYS A O 1
ATOM 2245 N N . TYR A 1 299 ? 2.491 -9.218 1.549 1.00 78.06 299 TYR A N 1
ATOM 2246 C CA . TYR A 1 299 ? 2.290 -7.870 2.086 1.00 78.06 299 TYR A CA 1
ATOM 2247 C C . TYR A 1 299 ? 1.821 -6.957 0.940 1.00 78.06 299 TYR A C 1
ATOM 2249 O O . TYR A 1 299 ? 2.032 -7.277 -0.219 1.00 78.06 299 TYR A O 1
ATOM 2257 N N . TYR A 1 300 ? 1.127 -5.863 1.204 1.00 75.31 300 TYR A N 1
ATOM 2258 C CA . TYR A 1 300 ? 0.857 -4.841 0.191 1.00 75.31 300 TYR A CA 1
ATOM 2259 C C . TYR A 1 300 ? 0.912 -3.496 0.892 1.00 75.31 300 TYR A C 1
ATOM 2261 O O . TYR A 1 300 ? 0.302 -3.325 1.944 1.00 75.31 300 TYR A O 1
ATOM 2269 N N . GLN A 1 301 ? 1.624 -2.544 0.306 1.00 64.56 301 GLN A N 1
ATOM 2270 C CA . GLN A 1 301 ? 1.688 -1.167 0.783 1.00 64.56 301 GLN A CA 1
ATOM 2271 C C . GLN A 1 301 ? 1.194 -0.248 -0.328 1.00 64.56 301 GLN A C 1
ATOM 2273 O O . GLN A 1 301 ? 1.491 -0.511 -1.478 1.00 64.56 301 GLN A O 1
ATOM 2278 N N . SER A 1 302 ? 0.445 0.811 -0.040 1.00 61.06 302 SER A N 1
ATOM 2279 C CA . SER A 1 302 ? 0.051 1.790 -1.065 1.00 61.06 302 SER A CA 1
ATOM 2280 C C . SER A 1 302 ? 1.213 2.732 -1.443 1.00 61.06 302 SER A C 1
ATOM 2282 O O . SER A 1 302 ? 2.328 2.624 -0.925 1.00 61.06 302 SER A O 1
ATOM 2284 N N . GLY A 1 303 ? 0.999 3.635 -2.405 1.00 50.62 303 GLY A N 1
ATOM 2285 C CA . GLY A 1 303 ? 2.055 4.474 -2.982 1.00 50.62 303 GLY A CA 1
ATOM 2286 C C . GLY A 1 303 ? 2.477 5.657 -2.103 1.00 50.62 303 GLY A C 1
ATOM 2287 O O . GLY A 1 303 ? 1.707 6.195 -1.320 1.00 50.62 303 GLY A O 1
ATOM 2288 N N . ILE A 1 304 ? 3.710 6.151 -2.250 1.00 49.12 304 ILE A N 1
ATOM 2289 C CA . ILE A 1 304 ? 4.127 7.381 -1.547 1.00 49.12 304 ILE A CA 1
ATOM 2290 C C . ILE A 1 304 ? 3.368 8.569 -2.132 1.00 49.12 304 ILE A C 1
ATOM 2292 O O . ILE A 1 304 ? 3.451 8.824 -3.334 1.00 49.12 304 ILE A O 1
ATOM 2296 N N . GLY A 1 305 ? 2.689 9.343 -1.290 1.00 35.88 305 GLY A N 1
ATOM 2297 C CA . GLY A 1 305 ? 1.810 10.430 -1.725 1.00 35.88 305 GLY A CA 1
ATOM 2298 C C . GLY A 1 305 ? 0.349 10.012 -1.885 1.00 35.88 305 GLY A C 1
ATOM 2299 O O . GLY A 1 305 ? -0.471 10.901 -2.086 1.00 35.88 305 GLY A O 1
ATOM 2300 N N . SER A 1 306 ? 0.020 8.726 -1.697 1.00 31.05 306 SER A N 1
ATOM 2301 C CA . SER A 1 306 ? -1.303 8.350 -1.204 1.00 31.05 306 SER A CA 1
ATOM 2302 C C . SER A 1 306 ? -1.321 8.586 0.305 1.00 31.05 306 SER A C 1
ATOM 2304 O O . SER A 1 306 ? -1.190 7.668 1.115 1.00 31.05 306 SER A O 1
ATOM 2306 N N . SER A 1 307 ? -1.344 9.856 0.715 1.00 24.53 307 SER A N 1
ATOM 2307 C CA . SER A 1 307 ? -1.852 10.138 2.049 1.00 24.53 307 SER A CA 1
ATOM 2308 C C . SER A 1 307 ? -3.320 9.759 2.003 1.00 24.53 307 SER A C 1
ATOM 2310 O O . SER A 1 307 ? -4.060 10.352 1.222 1.00 24.53 307 SER A O 1
ATOM 2312 N N . PHE A 1 308 ? -3.727 8.819 2.847 1.00 27.50 308 PHE A N 1
ATOM 2313 C CA . PHE A 1 308 ? -5.112 8.699 3.271 1.00 27.50 308 PHE A CA 1
ATOM 2314 C C . PHE A 1 308 ? -5.495 10.037 3.928 1.00 27.50 308 PHE A C 1
ATOM 2316 O O . PHE A 1 308 ? -5.277 10.250 5.117 1.00 27.50 308 PHE A O 1
ATOM 2323 N N . LYS A 1 309 ? -5.874 11.007 3.091 1.00 21.70 309 LYS A N 1
ATOM 2324 C CA . LYS A 1 309 ? -6.325 12.365 3.396 1.00 21.70 309 LYS A CA 1
ATOM 2325 C C . LYS A 1 309 ? -7.070 12.878 2.171 1.00 21.70 309 LYS A C 1
ATOM 2327 O O . LYS A 1 309 ? -6.479 13.498 1.293 1.00 21.70 309 LYS A O 1
ATOM 2332 N N . ALA A 1 310 ? -8.367 12.599 2.133 1.00 21.70 310 ALA A N 1
ATOM 2333 C CA . ALA A 1 310 ? -9.354 13.653 2.336 1.00 21.70 310 ALA A CA 1
ATOM 2334 C C . ALA A 1 310 ? -8.785 15.089 2.247 1.00 21.70 310 ALA A C 1
ATOM 2336 O O . ALA A 1 310 ? -8.199 15.597 3.198 1.00 21.70 310 ALA A O 1
ATOM 2337 N N . GLU A 1 311 ? -8.879 15.635 1.035 1.00 24.27 311 GLU A N 1
ATOM 2338 C CA . GLU A 1 311 ? -9.102 17.026 0.617 1.00 24.27 311 GLU A CA 1
ATOM 2339 C C . GLU A 1 311 ? -8.411 18.250 1.241 1.00 24.27 311 GLU A C 1
ATOM 2341 O O . GLU A 1 311 ? -8.263 18.439 2.441 1.00 24.27 311 GLU A O 1
ATOM 2346 N N . SER A 1 312 ? -8.016 19.153 0.333 1.00 21.06 312 SER A N 1
ATOM 2347 C CA . SER A 1 312 ? -8.078 20.603 0.509 1.00 21.06 312 SER A CA 1
ATOM 2348 C C . SER A 1 312 ? -7.828 21.286 -0.841 1.00 21.06 312 SER A C 1
ATOM 2350 O O . SER A 1 312 ? -6.689 21.526 -1.252 1.00 21.06 312 SER A O 1
ATOM 2352 N N . SER A 1 313 ? -8.906 21.649 -1.533 1.00 24.38 313 SER A N 1
ATOM 2353 C CA . SER A 1 313 ? -8.877 22.744 -2.498 1.00 24.38 313 SER A CA 1
ATOM 2354 C C . SER A 1 313 ? -10.055 23.669 -2.246 1.00 24.38 313 SER A C 1
ATOM 2356 O O . SER A 1 313 ? -11.178 23.347 -2.607 1.00 24.38 313 SER A O 1
ATOM 2358 N N . ASN A 1 314 ? -9.781 24.840 -1.677 1.00 26.38 314 ASN A N 1
ATOM 2359 C CA . ASN A 1 314 ? -10.536 26.061 -1.941 1.00 26.38 314 ASN A CA 1
ATOM 2360 C C . ASN A 1 314 ? -9.632 27.270 -1.671 1.00 26.38 314 ASN A C 1
ATOM 2362 O O . ASN A 1 314 ? -9.635 27.850 -0.591 1.00 26.38 314 ASN A O 1
ATOM 2366 N N . ILE A 1 315 ? -8.864 27.677 -2.683 1.00 26.83 315 ILE A N 1
ATOM 2367 C CA . ILE A 1 315 ? -8.465 29.078 -2.829 1.00 26.83 315 ILE A CA 1
ATOM 2368 C C . ILE A 1 315 ? -9.036 29.531 -4.167 1.00 26.83 315 ILE A C 1
ATOM 2370 O O . ILE A 1 315 ? -8.561 29.131 -5.228 1.00 26.83 315 ILE A O 1
ATOM 2374 N N . LYS A 1 316 ? -10.098 30.337 -4.093 1.00 29.14 316 LYS A N 1
ATOM 2375 C CA . LYS A 1 316 ? -10.569 31.141 -5.218 1.00 29.14 316 LYS A CA 1
ATOM 2376 C C . LYS A 1 316 ? -9.510 32.204 -5.513 1.00 29.14 316 LYS A C 1
ATOM 2378 O O . LYS A 1 316 ? -9.071 32.915 -4.612 1.00 29.14 316 LYS A O 1
ATOM 2383 N N . GLU A 1 317 ? -9.100 32.263 -6.774 1.00 29.36 317 GLU A N 1
ATOM 2384 C CA . GLU A 1 317 ? -8.378 33.381 -7.377 1.00 29.36 317 GLU A CA 1
ATOM 2385 C C . GLU A 1 317 ? -9.112 34.700 -7.104 1.00 29.36 317 GLU A C 1
ATOM 2387 O O . GLU A 1 317 ? -10.317 34.780 -7.319 1.00 29.36 317 GLU A O 1
ATOM 2392 N N . GLU A 1 318 ? -8.383 35.734 -6.677 1.00 27.02 318 GLU A N 1
ATOM 2393 C CA . GLU A 1 318 ? -8.168 36.923 -7.512 1.00 27.02 318 GLU A CA 1
ATOM 2394 C C . GLU A 1 318 ? -7.181 37.919 -6.868 1.00 27.02 318 GLU A C 1
ATOM 2396 O O . GLU A 1 318 ? -7.264 38.241 -5.687 1.00 27.02 318 GLU A O 1
ATOM 2401 N N . ASN A 1 319 ? -6.293 38.450 -7.720 1.00 26.56 319 ASN A N 1
ATOM 2402 C CA . ASN A 1 319 ? -5.512 39.687 -7.584 1.00 26.56 319 ASN A CA 1
ATOM 2403 C C . ASN A 1 319 ? -4.392 39.750 -6.522 1.00 26.56 319 ASN A C 1
ATOM 2405 O O . ASN A 1 319 ? -4.624 40.027 -5.353 1.00 26.56 319 ASN A O 1
ATOM 2409 N N . PHE A 1 320 ? -3.130 39.669 -6.962 1.00 21.95 320 PHE A N 1
ATOM 2410 C CA . PHE A 1 320 ? -2.263 40.835 -7.244 1.00 21.95 320 PHE A CA 1
ATOM 2411 C C . PHE A 1 320 ? -0.776 40.425 -7.213 1.00 21.95 320 PHE A C 1
ATOM 2413 O O . PHE A 1 320 ? -0.346 39.543 -6.478 1.00 21.95 320 PHE A O 1
ATOM 2420 N N . LEU A 1 321 ? 0.007 41.070 -8.069 1.00 30.31 321 LEU A N 1
ATOM 2421 C CA . LEU A 1 321 ? 1.411 40.799 -8.363 1.00 30.31 321 LEU A CA 1
ATOM 2422 C C . LEU A 1 321 ? 2.363 40.851 -7.148 1.00 30.31 321 LEU A C 1
ATOM 2424 O O . LEU A 1 321 ? 2.222 41.680 -6.255 1.00 30.31 321 LEU A O 1
ATOM 2428 N N . SER A 1 322 ? 3.462 40.102 -7.307 1.00 28.09 322 SER A N 1
ATOM 2429 C CA . SER A 1 322 ? 4.830 40.338 -6.803 1.00 28.09 322 SER A CA 1
ATOM 2430 C C . SER A 1 322 ?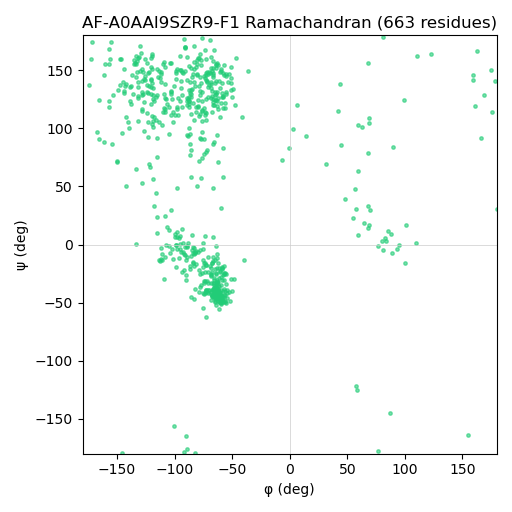 5.325 39.614 -5.533 1.00 28.09 322 SER A C 1
ATOM 2432 O O . SER A 1 322 ? 4.816 39.772 -4.433 1.00 28.09 322 SER A O 1
ATOM 2434 N N . SER A 1 323 ? 6.451 38.911 -5.734 1.00 33.56 323 SER A N 1
ATOM 2435 C CA . SER A 1 323 ? 7.562 38.683 -4.793 1.00 33.56 323 SER A CA 1
ATOM 2436 C C . SER A 1 323 ? 7.293 37.922 -3.481 1.00 33.56 323 SER A C 1
ATOM 2438 O O . SER A 1 323 ? 6.869 38.517 -2.495 1.00 33.56 323 SER A O 1
ATOM 2440 N N . ARG A 1 324 ? 7.655 36.620 -3.456 1.00 32.12 324 ARG A N 1
ATOM 2441 C CA . ARG A 1 324 ? 8.329 35.863 -2.357 1.00 32.12 324 ARG A CA 1
ATOM 2442 C C . ARG A 1 324 ? 8.235 34.342 -2.606 1.00 32.12 324 ARG A C 1
ATOM 2444 O O . ARG A 1 324 ? 7.279 33.706 -2.177 1.00 32.12 324 ARG A O 1
ATOM 2451 N N . TYR A 1 325 ? 9.231 33.751 -3.275 1.00 30.64 325 TYR A N 1
ATOM 2452 C CA . TYR A 1 325 ? 9.194 32.348 -3.734 1.00 30.64 325 TYR A CA 1
ATOM 2453 C C . TYR A 1 325 ? 9.941 31.303 -2.872 1.00 30.64 325 TYR A C 1
ATOM 2455 O O . TYR A 1 325 ? 9.941 30.133 -3.237 1.00 30.64 325 TYR A O 1
ATOM 2463 N N . ASP A 1 326 ? 10.477 31.638 -1.692 1.00 31.45 326 ASP A N 1
ATOM 2464 C CA . ASP A 1 326 ? 11.367 30.701 -0.966 1.00 31.45 326 ASP A CA 1
ATOM 2465 C C . ASP A 1 326 ? 10.747 29.965 0.244 1.00 31.45 326 ASP A C 1
ATOM 2467 O O . ASP A 1 326 ? 11.365 29.061 0.799 1.00 31.45 326 ASP A O 1
ATOM 2471 N N . LYS A 1 327 ? 9.517 30.296 0.678 1.00 31.59 327 LYS A N 1
ATOM 2472 C CA . LYS A 1 327 ? 8.928 29.744 1.928 1.00 31.59 327 LYS A CA 1
ATOM 2473 C C . LYS A 1 327 ? 7.911 28.605 1.768 1.00 31.59 327 LYS A C 1
ATOM 2475 O O . LYS A 1 327 ? 7.584 27.970 2.768 1.00 31.59 327 LYS A O 1
ATOM 2480 N N . LEU A 1 328 ? 7.405 28.332 0.563 1.00 30.55 328 LEU A N 1
ATOM 2481 C CA . LEU A 1 328 ? 6.356 27.317 0.352 1.00 30.55 328 LEU A CA 1
ATOM 2482 C C . LEU A 1 328 ? 6.917 25.907 0.070 1.00 30.55 328 LEU A C 1
ATOM 2484 O O . LEU A 1 328 ? 6.268 24.910 0.374 1.00 30.55 328 LEU A O 1
ATOM 2488 N N . ASN A 1 329 ? 8.136 25.815 -0.466 1.00 36.91 329 ASN A N 1
ATOM 2489 C CA . ASN A 1 329 ? 8.722 24.554 -0.934 1.00 36.91 329 ASN A CA 1
ATOM 2490 C C . ASN A 1 329 ? 9.191 23.629 0.209 1.00 36.91 329 ASN A C 1
ATOM 2492 O O . ASN A 1 329 ? 9.071 22.413 0.102 1.00 36.91 329 ASN A O 1
ATOM 2496 N N . SER A 1 330 ? 9.644 24.175 1.343 1.00 35.12 330 SER A N 1
ATOM 2497 C CA . SER A 1 330 ? 10.218 23.371 2.436 1.00 35.12 330 SER A CA 1
ATOM 2498 C C . SER A 1 330 ? 9.211 22.478 3.174 1.00 35.12 330 SER A C 1
ATOM 2500 O O . SER A 1 330 ? 9.592 21.437 3.705 1.00 35.12 330 SER A O 1
ATOM 2502 N N . LYS A 1 331 ? 7.923 22.849 3.206 1.00 31.77 331 LYS A N 1
ATOM 2503 C CA . LYS A 1 331 ? 6.876 22.083 3.909 1.00 31.77 331 LYS A CA 1
ATOM 2504 C C . LYS A 1 331 ? 6.405 20.853 3.130 1.00 31.77 331 LYS A C 1
ATOM 2506 O O . LYS A 1 331 ? 6.131 19.820 3.732 1.00 31.77 331 LYS A O 1
ATOM 2511 N N . ILE A 1 332 ? 6.331 20.958 1.804 1.00 36.19 332 ILE A N 1
ATOM 2512 C CA . ILE A 1 332 ? 5.948 19.843 0.924 1.00 36.19 332 ILE A CA 1
ATOM 2513 C C . ILE A 1 332 ? 7.080 18.812 0.870 1.00 36.19 332 ILE A C 1
ATOM 2515 O O . ILE A 1 332 ? 6.825 17.612 0.968 1.00 36.19 332 ILE A O 1
ATOM 2519 N N . ASP A 1 333 ? 8.327 19.283 0.799 1.00 34.56 333 ASP A N 1
ATOM 2520 C CA . ASP A 1 333 ? 9.514 18.425 0.784 1.00 34.56 333 ASP A CA 1
ATOM 2521 C C . ASP A 1 333 ? 9.640 17.606 2.084 1.00 34.56 333 ASP A C 1
ATOM 2523 O O . ASP A 1 333 ? 9.951 16.415 2.042 1.00 34.56 333 ASP A O 1
ATOM 2527 N N . ALA A 1 334 ? 9.311 18.203 3.236 1.00 37.78 334 ALA A N 1
ATOM 2528 C CA . ALA A 1 334 ? 9.294 17.509 4.524 1.00 37.78 334 ALA A CA 1
ATOM 2529 C C . ALA A 1 334 ? 8.216 16.412 4.604 1.00 37.78 334 ALA A C 1
ATOM 2531 O O . ALA A 1 334 ? 8.471 15.339 5.147 1.00 37.78 334 ALA A O 1
ATOM 2532 N N . MET A 1 335 ? 7.029 16.653 4.036 1.00 38.84 335 MET A N 1
ATOM 2533 C CA . MET A 1 335 ? 5.924 15.688 4.038 1.00 38.84 335 MET A CA 1
ATOM 2534 C C . MET A 1 335 ? 6.253 14.446 3.202 1.00 38.84 335 MET A C 1
ATOM 2536 O O . MET A 1 335 ? 6.064 13.328 3.669 1.00 38.84 335 MET A O 1
ATOM 2540 N N . VAL A 1 336 ? 6.806 14.629 2.000 1.00 42.72 336 VAL A N 1
ATOM 2541 C CA . VAL A 1 336 ? 7.199 13.510 1.126 1.00 42.72 336 VAL A CA 1
ATOM 2542 C C . VAL A 1 336 ? 8.336 12.695 1.745 1.00 42.72 336 VAL A C 1
ATOM 2544 O O . VAL A 1 336 ? 8.287 11.466 1.725 1.00 42.72 336 VAL A O 1
ATOM 2547 N N . ALA A 1 337 ? 9.330 13.361 2.342 1.00 45.66 337 ALA A N 1
ATOM 2548 C CA . ALA A 1 337 ? 10.422 12.689 3.044 1.00 45.66 337 ALA A CA 1
ATOM 2549 C C . ALA A 1 337 ? 9.927 11.893 4.267 1.00 45.66 337 ALA A C 1
ATOM 2551 O O . ALA A 1 337 ? 10.382 10.774 4.500 1.00 45.66 337 ALA A O 1
ATOM 2552 N N . PHE A 1 338 ? 8.960 12.435 5.016 1.00 51.78 338 PHE A N 1
ATOM 2553 C CA . PHE A 1 338 ? 8.328 11.739 6.137 1.00 51.78 338 PHE A CA 1
ATOM 2554 C C . PHE A 1 338 ? 7.548 10.497 5.679 1.00 51.78 338 PHE A C 1
ATOM 2556 O O . PHE A 1 338 ? 7.717 9.420 6.250 1.00 51.78 338 PHE A O 1
ATOM 2563 N N . THR A 1 339 ? 6.751 10.609 4.610 1.00 55.94 339 THR A N 1
ATOM 2564 C CA . THR A 1 339 ? 6.018 9.470 4.035 1.00 55.94 339 THR A CA 1
ATOM 2565 C C . THR A 1 339 ? 6.965 8.394 3.501 1.00 55.94 339 THR A C 1
ATOM 2567 O O . THR A 1 339 ? 6.726 7.212 3.721 1.00 55.94 339 THR A O 1
ATOM 2570 N N . LEU A 1 340 ? 8.076 8.777 2.864 1.00 66.12 340 LEU A N 1
ATOM 2571 C CA . LEU A 1 340 ? 9.096 7.827 2.417 1.00 66.12 340 LEU A CA 1
ATOM 2572 C C . LEU A 1 340 ? 9.716 7.056 3.592 1.00 66.12 340 LEU A C 1
ATOM 2574 O O . LEU A 1 340 ? 9.750 5.828 3.541 1.00 66.12 340 LEU A O 1
ATOM 2578 N N . LYS A 1 341 ? 10.151 7.756 4.655 1.00 74.50 341 LYS A N 1
ATOM 2579 C CA . LYS A 1 341 ? 10.679 7.127 5.883 1.00 74.50 341 LYS A CA 1
ATOM 2580 C C . LYS A 1 341 ? 9.698 6.087 6.422 1.00 74.50 341 LYS A C 1
ATOM 2582 O O . LYS A 1 341 ? 10.090 4.959 6.699 1.00 74.50 341 LYS A O 1
ATOM 2587 N N . LYS A 1 342 ? 8.420 6.458 6.530 1.00 69.88 342 LYS A N 1
ATOM 2588 C CA . LYS A 1 342 ? 7.362 5.558 6.996 1.00 69.88 342 LYS A CA 1
ATOM 2589 C C . LYS A 1 342 ? 7.247 4.305 6.124 1.00 69.88 342 LYS A C 1
ATOM 2591 O O . LYS A 1 342 ? 7.242 3.203 6.656 1.00 69.88 342 LYS A O 1
ATOM 2596 N N . HIS A 1 343 ? 7.196 4.462 4.800 1.00 69.69 343 HIS A N 1
ATOM 2597 C CA . HIS A 1 343 ? 7.013 3.322 3.901 1.00 69.69 343 HIS A CA 1
ATOM 2598 C C . HIS A 1 343 ? 8.170 2.320 3.990 1.00 69.69 343 HIS A C 1
ATOM 2600 O O . HIS A 1 343 ? 7.929 1.113 4.024 1.00 69.69 343 HIS A O 1
ATOM 2606 N N . VAL A 1 344 ? 9.408 2.822 4.083 1.00 82.44 344 VAL A N 1
ATOM 2607 C CA . VAL A 1 344 ? 10.603 1.990 4.284 1.00 82.44 344 VAL A CA 1
ATOM 2608 C C . VAL A 1 344 ? 10.525 1.239 5.611 1.00 82.44 344 VAL A C 1
ATOM 2610 O O . VAL A 1 344 ? 10.741 0.030 5.630 1.00 82.44 344 VAL A O 1
ATOM 2613 N N . LEU A 1 345 ? 10.199 1.937 6.703 1.00 82.94 345 LEU A N 1
ATOM 2614 C CA . LEU A 1 345 ? 10.113 1.339 8.035 1.00 82.94 345 LEU A CA 1
ATOM 2615 C C . LEU A 1 345 ? 9.039 0.253 8.114 1.00 82.94 345 LEU A C 1
ATOM 2617 O O . LEU A 1 345 ? 9.340 -0.831 8.594 1.00 82.94 345 LEU A O 1
ATOM 2621 N N . ASP A 1 346 ? 7.840 0.498 7.582 1.00 77.69 346 ASP A N 1
ATOM 2622 C CA . ASP A 1 346 ? 6.745 -0.481 7.587 1.00 77.69 346 ASP A CA 1
ATOM 2623 C C . ASP A 1 346 ? 7.139 -1.760 6.802 1.00 77.69 346 ASP A C 1
ATOM 2625 O O . ASP A 1 346 ? 6.893 -2.884 7.243 1.00 77.69 346 ASP A O 1
ATOM 2629 N N . ALA A 1 347 ? 7.805 -1.611 5.647 1.00 81.19 347 ALA A N 1
ATOM 2630 C CA . ALA A 1 347 ? 8.297 -2.737 4.846 1.00 81.19 347 ALA A CA 1
ATOM 2631 C C . ALA A 1 347 ? 9.440 -3.505 5.538 1.00 81.19 347 ALA A C 1
ATOM 2633 O O . ALA A 1 347 ? 9.482 -4.738 5.505 1.00 81.19 347 ALA A O 1
ATOM 2634 N N . TYR A 1 348 ? 10.363 -2.783 6.176 1.00 87.06 348 TYR A N 1
ATOM 2635 C CA . TYR A 1 348 ? 11.472 -3.362 6.928 1.00 87.06 348 TYR A CA 1
ATOM 2636 C C . TYR A 1 348 ? 10.978 -4.088 8.188 1.00 87.06 348 TYR A C 1
ATOM 2638 O O . TYR A 1 348 ? 11.385 -5.217 8.447 1.00 87.06 348 TYR A O 1
ATOM 2646 N N . GLU A 1 349 ? 10.045 -3.498 8.936 1.00 85.81 349 GLU A N 1
ATOM 2647 C CA . GLU A 1 349 ? 9.410 -4.111 10.106 1.00 85.81 349 GLU A CA 1
ATOM 2648 C C . GLU A 1 349 ? 8.647 -5.383 9.730 1.00 85.81 349 GLU A C 1
ATOM 2650 O O . GLU A 1 349 ? 8.754 -6.397 10.426 1.00 85.81 349 GLU A O 1
ATOM 2655 N N . PHE A 1 350 ? 7.937 -5.374 8.597 1.00 83.69 350 PHE A N 1
ATOM 2656 C CA . PHE A 1 350 ? 7.315 -6.582 8.071 1.00 83.69 350 PHE A CA 1
ATOM 2657 C C . PHE A 1 350 ? 8.361 -7.695 7.886 1.00 83.69 350 PHE A C 1
ATOM 2659 O O . PHE A 1 350 ? 8.177 -8.818 8.363 1.00 83.69 350 PHE A O 1
ATOM 2666 N N . LEU A 1 351 ? 9.481 -7.393 7.222 1.00 86.00 351 LEU A N 1
ATOM 2667 C CA . LEU A 1 351 ? 10.562 -8.359 7.016 1.00 86.00 351 LEU A CA 1
ATOM 2668 C C . LEU A 1 351 ? 11.135 -8.858 8.342 1.00 86.00 351 LEU A C 1
ATOM 2670 O O . LEU A 1 351 ? 11.309 -10.061 8.505 1.00 86.00 351 LEU A O 1
ATOM 2674 N N . VAL A 1 352 ? 11.370 -7.972 9.311 1.00 83.81 352 VAL A N 1
ATOM 2675 C CA . VAL A 1 352 ? 11.839 -8.350 10.653 1.00 83.81 352 VAL A CA 1
ATOM 2676 C C . VAL A 1 352 ? 10.880 -9.357 11.280 1.00 83.81 352 VAL A C 1
ATOM 2678 O O . VAL A 1 352 ? 11.311 -10.416 11.740 1.00 83.81 352 VAL A O 1
ATOM 2681 N N . LYS A 1 353 ? 9.578 -9.056 11.259 1.00 80.69 353 LYS A N 1
ATOM 2682 C CA . LYS A 1 353 ? 8.530 -9.851 11.905 1.00 80.69 353 LYS A CA 1
ATOM 2683 C C . LYS A 1 353 ? 8.372 -11.244 11.309 1.00 80.69 353 LYS A C 1
ATOM 2685 O O . LYS A 1 353 ? 8.150 -12.190 12.061 1.00 80.69 353 LYS A O 1
ATOM 2690 N N . PHE A 1 354 ? 8.462 -11.358 9.988 1.00 78.88 354 PHE A N 1
ATOM 2691 C CA . PHE A 1 354 ? 8.068 -12.579 9.291 1.00 78.88 354 PHE A CA 1
ATOM 2692 C C . PHE A 1 354 ? 9.243 -13.378 8.722 1.00 78.88 354 PHE A C 1
ATOM 2694 O O . PHE A 1 354 ? 9.169 -14.597 8.694 1.00 78.88 354 PHE A O 1
ATOM 2701 N N . PHE A 1 355 ? 10.361 -12.755 8.349 1.00 80.75 355 PHE A N 1
ATOM 2702 C CA . PHE A 1 355 ? 11.475 -13.501 7.762 1.00 80.75 355 PHE A CA 1
ATOM 2703 C C . PHE A 1 355 ? 12.025 -14.560 8.727 1.00 80.75 355 PHE A C 1
ATOM 2705 O O . PHE A 1 355 ? 12.310 -14.277 9.893 1.00 80.75 355 PHE A O 1
ATOM 2712 N N . SER A 1 356 ? 12.246 -15.759 8.207 1.00 77.56 356 SER A N 1
ATOM 2713 C CA . SER A 1 356 ? 12.903 -16.884 8.857 1.00 77.56 356 SER A CA 1
ATOM 2714 C C . SER A 1 356 ? 14.134 -17.323 8.068 1.00 77.56 356 SER A C 1
ATOM 2716 O O . SER A 1 356 ? 14.316 -17.025 6.888 1.00 77.56 356 SER A O 1
ATOM 2718 N N . LYS A 1 357 ? 15.039 -18.042 8.737 1.00 77.50 357 LYS A N 1
ATOM 2719 C CA . LYS A 1 357 ? 16.259 -18.540 8.095 1.00 77.50 357 LYS A CA 1
ATOM 2720 C C . LYS A 1 357 ? 15.899 -19.445 6.907 1.00 77.50 357 LYS A C 1
ATOM 2722 O O . LYS A 1 357 ? 15.168 -20.415 7.086 1.00 77.50 357 LYS A O 1
ATOM 2727 N N . ASN A 1 358 ? 16.521 -19.179 5.755 1.00 78.44 358 ASN A N 1
ATOM 2728 C CA . ASN A 1 358 ? 16.297 -19.810 4.442 1.00 78.44 358 ASN A CA 1
ATOM 2729 C C . ASN A 1 358 ? 15.080 -19.303 3.648 1.00 78.44 358 ASN A C 1
ATOM 2731 O O . ASN A 1 358 ? 14.842 -19.812 2.549 1.00 78.44 358 ASN A O 1
ATOM 2735 N N . ASP A 1 359 ? 14.352 -18.301 4.144 1.00 82.56 359 ASP A N 1
ATOM 2736 C CA . ASP A 1 359 ? 13.309 -17.654 3.351 1.00 82.56 359 ASP A CA 1
ATOM 2737 C C . ASP A 1 359 ? 13.915 -16.862 2.190 1.00 82.56 359 ASP A C 1
ATOM 2739 O O . ASP A 1 359 ? 15.040 -16.360 2.250 1.00 82.56 359 ASP A O 1
ATOM 2743 N N . LYS A 1 360 ? 13.138 -16.735 1.114 1.00 87.06 360 LYS A N 1
ATOM 2744 C CA . LYS A 1 360 ? 13.498 -15.933 -0.054 1.00 87.06 360 LYS A CA 1
ATOM 2745 C C . LYS A 1 360 ? 12.665 -14.663 -0.072 1.00 87.06 360 LYS A C 1
ATOM 2747 O O . LYS A 1 360 ? 11.440 -14.732 -0.146 1.00 87.06 360 LYS A O 1
ATOM 2752 N N . ILE A 1 361 ? 13.329 -13.511 -0.051 1.00 88.50 361 ILE A N 1
ATOM 2753 C CA . ILE A 1 361 ? 12.657 -12.212 -0.138 1.00 88.50 361 ILE A CA 1
ATOM 2754 C C . ILE A 1 361 ? 12.478 -11.842 -1.612 1.00 88.50 361 ILE A C 1
ATOM 2756 O O . ILE A 1 361 ? 13.446 -11.815 -2.372 1.00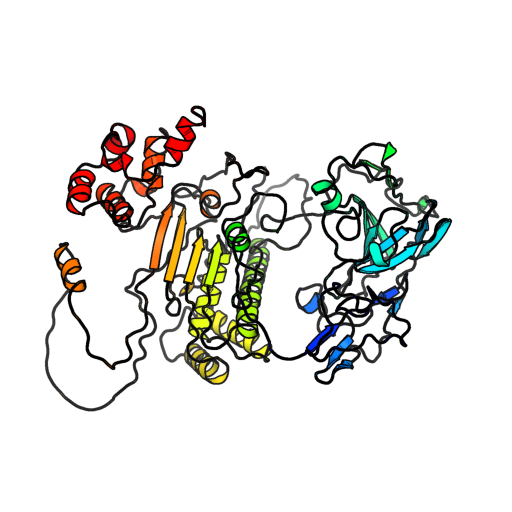 88.50 361 ILE A O 1
ATOM 2760 N N . TYR A 1 362 ? 11.244 -11.530 -2.000 1.00 91.19 362 TYR A N 1
ATOM 2761 C CA . TYR A 1 362 ? 10.910 -10.987 -3.314 1.00 91.19 362 TYR A CA 1
ATOM 2762 C C . TYR A 1 362 ? 10.350 -9.586 -3.118 1.00 91.19 362 TYR A C 1
ATOM 2764 O O . TYR A 1 362 ? 9.416 -9.404 -2.342 1.00 91.19 362 TYR A O 1
ATOM 2772 N N . ILE A 1 363 ? 10.913 -8.600 -3.808 1.00 91.00 363 ILE A N 1
ATOM 2773 C CA . ILE A 1 363 ? 10.516 -7.205 -3.681 1.00 91.00 363 ILE A CA 1
ATOM 2774 C C . ILE A 1 363 ? 10.122 -6.616 -5.016 1.00 91.00 363 ILE A C 1
ATOM 2776 O O . ILE A 1 363 ? 10.814 -6.765 -6.014 1.00 91.00 363 ILE A O 1
ATOM 2780 N N . PHE A 1 364 ? 8.970 -5.958 -5.025 1.00 89.88 364 PHE A N 1
ATOM 2781 C CA . PHE A 1 364 ? 8.406 -5.341 -6.207 1.00 89.88 364 PHE A CA 1
ATOM 2782 C C . PHE A 1 364 ? 8.070 -3.890 -5.912 1.00 89.88 364 PHE A C 1
ATOM 2784 O O . PHE A 1 364 ? 7.722 -3.568 -4.778 1.00 89.88 364 PHE A O 1
ATOM 2791 N N . GLY A 1 365 ? 8.173 -3.028 -6.919 1.00 86.06 365 GLY A N 1
ATOM 2792 C CA . GLY A 1 365 ? 7.822 -1.621 -6.787 1.00 86.06 365 GLY A CA 1
ATOM 2793 C C . GLY A 1 365 ? 7.562 -0.967 -8.137 1.00 86.06 365 GLY A C 1
ATOM 2794 O O . GLY A 1 365 ? 8.058 -1.426 -9.160 1.00 86.06 365 GLY A O 1
ATOM 2795 N N . PHE A 1 366 ? 6.778 0.109 -8.134 1.00 87.06 366 PHE A N 1
ATOM 2796 C CA . PHE A 1 366 ? 6.557 0.993 -9.281 1.00 87.06 366 PHE A CA 1
ATOM 2797 C C . PHE A 1 366 ? 6.868 2.442 -8.875 1.00 87.06 366 PHE A C 1
ATOM 2799 O O . PHE A 1 366 ? 6.560 2.846 -7.761 1.00 87.06 366 PHE A O 1
ATOM 2806 N N . SER A 1 367 ? 7.475 3.267 -9.728 1.00 79.50 367 SER A N 1
ATOM 2807 C CA . SER A 1 367 ? 7.628 4.699 -9.454 1.00 79.50 367 SER A CA 1
ATOM 2808 C C . SER A 1 367 ? 8.394 4.971 -8.149 1.00 79.50 367 SER A C 1
ATOM 2810 O O . SER A 1 367 ? 9.511 4.485 -7.950 1.00 79.50 367 SER A O 1
ATOM 2812 N N . ARG A 1 368 ? 7.802 5.742 -7.231 1.00 75.12 368 ARG A N 1
ATOM 2813 C CA . ARG A 1 368 ? 8.386 6.118 -5.940 1.00 75.12 368 ARG A CA 1
ATOM 2814 C C . ARG A 1 368 ? 8.619 4.975 -4.972 1.00 75.12 368 ARG A C 1
ATOM 2816 O O . ARG A 1 368 ? 9.411 5.137 -4.058 1.00 75.12 368 ARG A O 1
ATOM 2823 N N . GLY A 1 369 ? 7.953 3.843 -5.110 1.00 75.88 369 GLY A N 1
ATOM 2824 C CA . GLY A 1 369 ? 8.276 2.698 -4.254 1.00 75.88 369 GLY A CA 1
ATOM 2825 C C . GLY A 1 369 ? 9.008 1.577 -4.973 1.00 75.88 369 GLY A C 1
ATOM 2826 O O . GLY A 1 369 ? 9.450 0.665 -4.293 1.00 75.88 369 GLY A O 1
ATOM 2827 N N . SER A 1 370 ? 9.292 1.707 -6.276 1.00 84.19 370 SER A N 1
ATOM 2828 C CA . SER A 1 370 ? 10.548 1.141 -6.792 1.00 84.19 370 SER A CA 1
ATOM 2829 C C . SER A 1 370 ? 11.732 1.778 -6.064 1.00 84.19 370 SER A C 1
ATOM 2831 O O . SER A 1 370 ? 12.675 1.101 -5.676 1.00 84.19 370 SER A O 1
ATOM 2833 N N . PHE A 1 371 ? 11.652 3.085 -5.796 1.00 81.81 371 PHE A N 1
ATOM 2834 C CA . PHE A 1 371 ? 12.656 3.786 -5.000 1.00 81.81 371 PHE A CA 1
ATOM 2835 C C . PHE A 1 371 ? 12.649 3.342 -3.524 1.00 81.81 371 PHE A C 1
ATOM 2837 O O . PHE A 1 371 ? 13.705 3.014 -2.992 1.00 81.81 371 PHE A O 1
ATOM 2844 N N . THR A 1 372 ? 11.478 3.201 -2.887 1.00 83.12 372 THR A N 1
ATOM 2845 C CA . THR A 1 372 ? 11.347 2.563 -1.555 1.00 83.12 372 THR A CA 1
ATOM 2846 C C . THR A 1 372 ? 11.945 1.160 -1.522 1.00 83.12 372 THR A C 1
ATOM 2848 O O . THR A 1 372 ? 12.699 0.858 -0.605 1.00 83.12 372 THR A O 1
ATOM 2851 N N . ALA A 1 373 ? 11.656 0.317 -2.517 1.00 87.00 373 ALA A N 1
ATOM 2852 C CA . ALA A 1 373 ? 12.194 -1.037 -2.612 1.00 87.00 373 ALA A CA 1
ATOM 2853 C C . ALA A 1 373 ? 13.728 -1.059 -2.602 1.00 87.00 373 ALA A C 1
ATOM 2855 O O . ALA A 1 373 ? 14.341 -1.849 -1.884 1.00 87.00 373 ALA A O 1
ATOM 2856 N N . ARG A 1 374 ? 14.344 -0.142 -3.352 1.00 86.88 374 ARG A N 1
ATOM 2857 C CA . ARG A 1 374 ? 15.802 0.023 -3.393 1.00 86.88 374 ARG A CA 1
ATOM 2858 C C . ARG A 1 374 ? 16.359 0.517 -2.058 1.00 86.88 374 ARG A C 1
ATOM 2860 O O . ARG A 1 374 ? 17.394 0.028 -1.628 1.00 86.88 374 ARG A O 1
ATOM 2867 N N . ILE A 1 375 ? 15.658 1.422 -1.370 1.00 86.06 375 ILE A N 1
ATOM 2868 C CA . ILE A 1 375 ? 16.052 1.880 -0.028 1.00 86.06 375 ILE A CA 1
ATOM 2869 C C . ILE A 1 375 ? 15.970 0.742 0.997 1.00 86.06 375 ILE A C 1
ATOM 2871 O O . ILE A 1 375 ? 16.888 0.572 1.791 1.00 86.06 375 ILE A O 1
ATOM 2875 N N . VAL A 1 376 ? 14.907 -0.067 0.972 1.00 89.19 376 VAL A N 1
ATOM 2876 C CA . VAL A 1 376 ? 14.775 -1.239 1.855 1.00 89.19 376 VAL A CA 1
ATOM 2877 C C . VAL A 1 376 ? 15.924 -2.219 1.613 1.00 89.19 376 VAL A C 1
ATOM 2879 O O . VAL A 1 376 ? 16.525 -2.702 2.570 1.00 89.19 376 VAL A O 1
ATOM 2882 N N . ALA A 1 377 ? 16.275 -2.468 0.348 1.00 89.00 377 ALA A N 1
ATOM 2883 C CA . ALA A 1 377 ? 17.425 -3.297 0.005 1.00 89.00 377 ALA A CA 1
ATOM 2884 C C . ALA A 1 377 ? 18.740 -2.721 0.547 1.00 89.00 377 ALA A C 1
ATOM 2886 O O . ALA A 1 377 ? 19.450 -3.434 1.252 1.00 89.00 377 ALA A O 1
ATOM 2887 N N . GLY A 1 378 ? 19.014 -1.433 0.317 1.00 86.19 378 GLY A N 1
ATOM 2888 C CA . GLY A 1 378 ? 20.211 -0.761 0.833 1.00 86.19 378 GLY A CA 1
ATOM 2889 C C . GLY A 1 378 ? 20.281 -0.738 2.364 1.00 86.19 378 GLY A C 1
ATOM 2890 O O . GLY A 1 378 ? 21.348 -0.923 2.944 1.00 86.19 378 GLY A O 1
ATOM 2891 N N . MET A 1 379 ? 19.140 -0.600 3.041 1.00 88.19 379 MET A N 1
ATOM 2892 C CA . MET A 1 379 ? 19.061 -0.683 4.498 1.00 88.19 379 MET A CA 1
ATOM 2893 C C . MET A 1 379 ? 19.417 -2.094 4.992 1.00 88.19 379 MET A C 1
ATOM 2895 O O . MET A 1 379 ? 20.255 -2.241 5.878 1.00 88.19 379 MET A O 1
ATOM 2899 N N . ILE A 1 380 ? 18.859 -3.148 4.388 1.00 89.62 380 ILE A N 1
ATOM 2900 C CA . ILE A 1 380 ? 19.211 -4.541 4.729 1.00 89.62 380 ILE A CA 1
ATOM 2901 C C . ILE A 1 380 ? 20.689 -4.820 4.436 1.00 89.62 380 ILE A C 1
ATOM 2903 O O . ILE A 1 380 ? 21.343 -5.544 5.185 1.00 89.62 380 ILE A O 1
ATOM 2907 N N . GLU A 1 381 ? 21.236 -4.239 3.372 1.00 86.19 381 GLU A N 1
ATOM 2908 C CA . GLU A 1 381 ? 22.646 -4.378 3.023 1.00 86.19 381 GLU A CA 1
ATOM 2909 C C . GLU A 1 381 ? 23.552 -3.767 4.099 1.00 86.19 381 GLU A C 1
ATOM 2911 O O . GLU A 1 381 ? 24.427 -4.456 4.630 1.00 86.19 381 GLU A O 1
ATOM 2916 N N . LEU A 1 382 ? 23.302 -2.509 4.471 1.00 84.56 382 LEU A N 1
ATOM 2917 C CA . LEU A 1 382 ? 24.161 -1.748 5.376 1.00 84.56 382 LEU A CA 1
ATOM 2918 C C . LEU A 1 382 ? 24.014 -2.180 6.839 1.00 84.56 382 LEU A C 1
ATOM 2920 O O . LEU A 1 382 ? 25.004 -2.507 7.488 1.00 84.56 382 LEU A O 1
ATOM 2924 N N . VAL A 1 383 ? 22.786 -2.178 7.367 1.00 87.81 383 VAL A N 1
ATOM 2925 C CA . VAL A 1 383 ? 22.518 -2.404 8.800 1.00 87.81 383 VAL A CA 1
ATOM 2926 C C . VAL A 1 383 ? 22.009 -3.817 9.098 1.00 87.81 383 VAL A C 1
ATOM 2928 O O . VAL A 1 383 ? 21.874 -4.195 10.261 1.00 87.81 383 VAL A O 1
ATOM 2931 N N . GLY A 1 384 ? 21.786 -4.645 8.073 1.00 88.88 384 GLY A N 1
ATOM 2932 C CA . GLY A 1 384 ? 21.226 -5.991 8.224 1.00 88.88 384 GLY A CA 1
ATOM 2933 C C . GLY A 1 384 ? 19.720 -5.976 8.473 1.00 88.88 384 GLY A C 1
ATOM 2934 O O . GLY A 1 384 ? 19.090 -4.921 8.502 1.00 88.88 384 GLY A O 1
ATOM 2935 N N . LEU A 1 385 ? 19.131 -7.159 8.664 1.00 89.56 385 LEU A N 1
ATOM 2936 C CA . LEU A 1 385 ? 17.747 -7.311 9.118 1.00 89.56 385 LEU A CA 1
ATOM 2937 C C . LEU A 1 385 ? 17.741 -7.641 10.616 1.00 89.56 385 LEU A C 1
ATOM 2939 O O . LEU A 1 385 ? 18.214 -8.716 10.994 1.00 89.56 385 LEU A O 1
ATOM 2943 N N . VAL A 1 386 ? 17.228 -6.743 11.459 1.00 89.06 386 VAL A N 1
ATOM 2944 C CA . VAL A 1 386 ? 17.259 -6.923 12.923 1.00 89.06 386 VAL A CA 1
ATOM 2945 C C . VAL A 1 386 ? 16.459 -8.142 13.399 1.00 89.06 386 VAL A C 1
ATOM 2947 O O . VAL A 1 386 ? 15.543 -8.622 12.724 1.00 89.06 386 VAL A O 1
ATOM 2950 N N . TYR A 1 387 ? 16.801 -8.674 14.575 1.00 78.50 387 TYR A N 1
ATOM 2951 C CA . TYR A 1 387 ? 15.982 -9.696 15.236 1.00 78.50 387 TYR A CA 1
ATOM 2952 C C . TYR A 1 387 ? 14.618 -9.137 15.676 1.00 78.50 387 TYR A C 1
ATOM 2954 O O . TYR A 1 387 ? 14.465 -7.958 15.991 1.00 78.50 387 TYR A O 1
ATOM 2962 N N . THR A 1 388 ? 13.611 -10.009 15.731 1.00 71.25 388 THR A N 1
ATOM 2963 C CA . THR A 1 388 ? 12.269 -9.668 16.227 1.00 71.25 388 THR A CA 1
ATOM 2964 C C . THR A 1 388 ? 12.295 -9.296 17.704 1.00 71.25 388 THR A C 1
ATOM 2966 O O . THR A 1 388 ? 12.941 -9.988 18.489 1.00 71.25 388 THR A O 1
ATOM 2969 N N . GLY A 1 389 ? 11.509 -8.288 18.095 1.00 54.78 389 GLY A N 1
ATOM 2970 C CA . GLY A 1 389 ? 11.247 -7.961 19.503 1.00 54.78 389 GLY A CA 1
ATOM 2971 C C . GLY A 1 389 ? 11.886 -6.669 20.023 1.00 54.78 389 GLY A C 1
ATOM 2972 O O . GLY A 1 389 ? 11.685 -6.344 21.187 1.00 54.78 389 GLY A O 1
ATOM 2973 N N . SER A 1 390 ? 12.608 -5.913 19.188 1.00 62.62 390 SER A N 1
ATOM 2974 C CA . SER A 1 390 ? 13.105 -4.573 19.534 1.00 62.62 390 SER A CA 1
ATOM 2975 C C . SER A 1 390 ? 12.677 -3.549 18.480 1.00 62.62 390 SER A C 1
ATOM 2977 O O . SER A 1 390 ? 13.307 -3.405 17.433 1.00 62.62 390 SER A O 1
ATOM 2979 N N . THR A 1 391 ? 11.592 -2.826 18.759 1.00 68.88 391 THR A N 1
ATOM 2980 C CA . THR A 1 391 ? 11.126 -1.689 17.943 1.00 68.88 391 THR A CA 1
ATOM 2981 C C . THR A 1 391 ? 12.148 -0.549 17.925 1.00 68.88 391 THR A C 1
ATOM 2983 O O . THR A 1 391 ? 12.321 0.129 16.910 1.00 68.88 391 THR A O 1
ATOM 2986 N N . ASP A 1 392 ? 12.892 -0.385 19.020 1.00 75.94 392 ASP A N 1
ATOM 2987 C CA . ASP A 1 392 ? 13.954 0.615 19.142 1.00 75.94 392 ASP A CA 1
ATOM 2988 C C . ASP A 1 392 ? 15.119 0.318 18.189 1.00 75.94 392 ASP A C 1
ATOM 2990 O O . ASP A 1 392 ? 15.657 1.237 17.568 1.00 75.94 392 ASP A O 1
ATOM 2994 N N . ALA A 1 393 ? 15.464 -0.962 17.993 1.00 76.50 393 ALA A N 1
ATOM 2995 C CA . ALA A 1 393 ? 16.487 -1.365 17.031 1.00 76.50 393 ALA A CA 1
ATOM 2996 C C . ALA A 1 393 ? 16.084 -1.028 15.587 1.00 76.50 393 ALA A C 1
ATOM 2998 O O . ALA A 1 393 ? 16.930 -0.602 14.810 1.00 76.50 393 ALA A O 1
ATOM 2999 N N . ILE A 1 394 ? 14.802 -1.143 15.225 1.00 84.25 394 ILE A N 1
ATOM 3000 C CA . ILE A 1 394 ? 14.311 -0.760 13.887 1.00 84.25 394 ILE A CA 1
ATOM 3001 C C . ILE A 1 394 ? 14.498 0.746 13.651 1.00 84.25 394 ILE A C 1
ATOM 3003 O O . ILE A 1 394 ? 14.993 1.162 12.601 1.00 84.25 394 ILE A O 1
ATOM 3007 N N . SER A 1 395 ? 14.144 1.568 14.643 1.00 84.75 395 SER A N 1
ATOM 3008 C CA . SER A 1 395 ? 14.319 3.024 14.562 1.00 84.75 395 SER A CA 1
ATOM 3009 C C . SER A 1 395 ? 15.797 3.410 14.470 1.00 84.75 395 SER A C 1
ATOM 3011 O O . SER A 1 395 ? 16.174 4.225 13.628 1.00 84.75 395 SER A O 1
ATOM 3013 N N . MET A 1 396 ? 16.646 2.764 15.274 1.00 82.25 396 MET A N 1
ATOM 3014 C CA . MET A 1 396 ? 18.095 2.970 15.263 1.00 82.25 396 MET A CA 1
ATOM 3015 C C . MET A 1 396 ? 18.727 2.554 13.928 1.00 82.25 396 MET A C 1
ATOM 3017 O O . MET A 1 396 ? 19.547 3.292 13.386 1.00 82.25 396 MET A O 1
ATOM 3021 N N . ALA A 1 397 ? 18.302 1.422 13.362 1.00 88.06 397 ALA A N 1
ATOM 3022 C CA . ALA A 1 397 ? 18.736 0.945 12.053 1.00 88.06 397 ALA A CA 1
ATOM 3023 C C . ALA A 1 397 ? 18.460 1.992 10.960 1.00 88.06 397 ALA A C 1
ATOM 3025 O O . ALA A 1 397 ? 19.333 2.285 10.141 1.00 88.06 397 ALA A O 1
ATOM 3026 N N . TRP A 1 398 ? 17.264 2.596 10.973 1.00 87.56 398 TRP A N 1
ATOM 3027 C CA . TRP A 1 398 ? 16.917 3.662 10.035 1.00 87.56 398 TRP A CA 1
ATOM 3028 C C . TRP A 1 398 ? 17.770 4.910 10.239 1.00 87.56 398 TRP A C 1
ATOM 3030 O O . TRP A 1 398 ? 18.238 5.484 9.260 1.00 87.56 398 TRP A O 1
ATOM 3040 N N . ASP A 1 399 ? 17.977 5.348 11.480 1.00 85.56 399 ASP A N 1
ATOM 3041 C CA . ASP A 1 399 ? 18.756 6.558 11.742 1.00 85.56 399 ASP A CA 1
ATOM 3042 C C . ASP A 1 399 ? 20.223 6.380 11.322 1.00 85.56 399 ASP A C 1
ATOM 3044 O O . ASP A 1 399 ? 20.784 7.281 10.698 1.00 85.56 399 ASP A O 1
ATOM 3048 N N . ILE A 1 400 ? 20.821 5.207 11.566 1.00 84.00 400 ILE A N 1
ATOM 3049 C CA . ILE A 1 400 ? 22.165 4.859 11.077 1.00 84.00 400 ILE A CA 1
ATOM 3050 C C . ILE A 1 400 ? 22.206 4.909 9.546 1.00 84.00 400 ILE A C 1
ATOM 3052 O O . ILE A 1 400 ? 23.056 5.598 8.981 1.00 84.00 400 ILE A O 1
ATOM 3056 N N . TYR A 1 401 ? 21.266 4.234 8.878 1.00 84.75 401 TYR A N 1
ATOM 3057 C CA . TYR A 1 401 ? 21.185 4.207 7.418 1.00 84.75 401 TYR A CA 1
ATOM 3058 C C . TYR A 1 401 ? 20.998 5.612 6.820 1.00 84.75 401 TYR A C 1
ATOM 3060 O O . TYR A 1 401 ? 21.758 6.039 5.954 1.00 84.75 401 TYR A O 1
ATOM 3068 N N . ASN A 1 402 ? 20.043 6.383 7.336 1.00 82.06 402 ASN A N 1
ATOM 3069 C CA . ASN A 1 402 ? 19.736 7.732 6.872 1.00 82.06 402 ASN A CA 1
ATOM 3070 C C . ASN A 1 402 ? 20.889 8.720 7.123 1.00 82.06 402 ASN A C 1
ATOM 3072 O O . ASN A 1 402 ? 21.143 9.588 6.289 1.00 82.06 402 ASN A O 1
ATOM 3076 N N . ASN A 1 403 ? 21.603 8.599 8.245 1.00 79.44 403 ASN A N 1
ATOM 3077 C CA . ASN A 1 403 ? 22.780 9.424 8.523 1.00 79.44 403 ASN A CA 1
ATOM 3078 C C . ASN A 1 403 ? 23.957 9.058 7.613 1.00 79.44 403 ASN A C 1
ATOM 3080 O O . ASN A 1 403 ? 24.666 9.950 7.150 1.00 79.44 403 ASN A O 1
ATOM 3084 N N . TRP A 1 404 ? 24.155 7.769 7.330 1.00 76.62 404 TRP A N 1
ATOM 3085 C CA . TRP A 1 404 ? 25.172 7.302 6.388 1.00 76.62 404 TRP A CA 1
ATOM 3086 C C . TRP A 1 404 ? 24.910 7.807 4.959 1.00 76.62 404 TRP A C 1
ATOM 3088 O O . TRP A 1 404 ? 25.821 8.335 4.318 1.00 76.62 404 TRP A O 1
ATOM 3098 N N . GLU A 1 405 ? 23.656 7.757 4.501 1.00 72.81 405 GLU A N 1
ATOM 3099 C CA . GLU A 1 405 ? 23.234 8.323 3.211 1.00 72.81 405 GLU A CA 1
ATOM 3100 C C . GLU A 1 405 ? 23.453 9.847 3.161 1.00 72.81 405 GLU A C 1
ATOM 3102 O O . GLU A 1 405 ? 24.033 10.365 2.206 1.00 72.81 405 GLU A O 1
ATOM 3107 N N . GLN A 1 406 ? 23.069 10.580 4.216 1.00 69.06 406 GLN A N 1
ATOM 3108 C CA . GLN A 1 406 ? 23.269 12.036 4.298 1.00 69.06 406 GLN A CA 1
ATOM 3109 C C . GLN A 1 406 ? 24.741 12.454 4.352 1.00 69.06 406 GLN A C 1
ATOM 3111 O O . GLN A 1 406 ? 25.083 13.547 3.901 1.00 69.06 406 GLN A O 1
ATOM 3116 N N . ALA A 1 407 ? 25.613 11.600 4.887 1.00 66.81 407 ALA A N 1
ATOM 3117 C CA . ALA A 1 407 ? 27.051 11.834 4.926 1.00 66.81 407 ALA A CA 1
ATOM 3118 C C . ALA A 1 407 ? 27.735 11.626 3.563 1.00 66.81 407 ALA A C 1
ATOM 3120 O O . ALA A 1 407 ? 28.954 11.762 3.473 1.00 66.81 407 ALA A O 1
ATOM 3121 N N . GLY A 1 408 ? 26.980 11.294 2.509 1.00 62.66 408 GLY A N 1
ATOM 3122 C CA . GLY A 1 408 ? 27.543 11.022 1.191 1.00 62.66 408 GLY A CA 1
ATOM 3123 C C . GLY A 1 408 ? 28.343 9.723 1.152 1.00 62.66 408 GLY A C 1
ATOM 3124 O O . GLY A 1 408 ? 29.287 9.631 0.376 1.00 62.66 408 GLY A O 1
ATOM 3125 N N . GLN A 1 409 ? 27.965 8.744 1.984 1.00 64.38 409 GLN A N 1
ATOM 3126 C CA . GLN A 1 409 ? 28.469 7.366 1.936 1.00 64.38 409 GLN A CA 1
ATOM 3127 C C . GLN A 1 409 ? 29.983 7.269 2.121 1.00 64.38 409 GLN A C 1
ATOM 3129 O O . GLN A 1 409 ? 30.716 6.853 1.220 1.00 64.38 409 GLN A O 1
ATOM 3134 N N . PRO A 1 410 ? 30.482 7.678 3.297 1.00 62.16 410 PRO A N 1
ATOM 3135 C CA . PRO A 1 410 ? 31.905 7.619 3.575 1.00 62.16 410 PRO A CA 1
ATOM 3136 C C . PRO A 1 410 ? 32.423 6.177 3.456 1.00 62.16 410 PRO A C 1
ATOM 3138 O O . PRO A 1 410 ? 31.882 5.271 4.086 1.00 62.16 410 PRO A O 1
ATOM 3141 N N . TYR A 1 411 ? 33.475 6.003 2.652 1.00 55.97 411 TYR A N 1
ATOM 3142 C CA . TYR A 1 411 ? 34.137 4.722 2.355 1.00 55.97 411 TYR A CA 1
ATOM 3143 C C . TYR A 1 411 ? 35.317 4.405 3.303 1.00 55.97 411 TYR A C 1
ATOM 3145 O O . TYR A 1 411 ? 35.864 3.311 3.269 1.00 55.97 411 TYR A O 1
ATOM 3153 N N . SER A 1 412 ? 35.735 5.343 4.162 1.00 56.06 412 SER A N 1
ATOM 3154 C CA . SER A 1 412 ? 36.782 5.113 5.174 1.00 56.06 412 SER A CA 1
ATOM 3155 C C . SER A 1 412 ? 36.197 4.643 6.511 1.00 56.06 412 SER A C 1
ATOM 3157 O O . SER A 1 412 ? 34.989 4.773 6.714 1.00 56.06 412 SER A O 1
ATOM 3159 N N . GLU A 1 413 ? 37.053 4.188 7.443 1.00 53.03 413 GLU A N 1
ATOM 3160 C CA . GLU A 1 413 ? 36.774 3.981 8.884 1.00 53.03 413 GLU A CA 1
ATOM 3161 C C . GLU A 1 413 ? 36.307 5.284 9.580 1.00 53.03 413 GLU A C 1
ATOM 3163 O O . GLU A 1 413 ? 36.916 5.812 10.508 1.00 53.03 413 GLU A O 1
ATOM 3168 N N . ASN A 1 414 ? 35.224 5.876 9.096 1.00 54.19 414 ASN A N 1
ATOM 3169 C CA . ASN A 1 414 ? 34.508 6.938 9.763 1.00 54.19 414 ASN A CA 1
ATOM 3170 C C . ASN A 1 414 ? 33.550 6.291 10.761 1.00 54.19 414 ASN A C 1
ATOM 3172 O O . ASN A 1 414 ? 32.961 5.244 10.487 1.00 54.19 414 ASN A O 1
ATOM 3176 N N . MET A 1 415 ? 33.336 6.976 11.884 1.00 53.12 415 MET A N 1
ATOM 3177 C CA . MET A 1 415 ? 32.507 6.516 13.004 1.00 53.12 415 MET A CA 1
ATOM 3178 C C . MET A 1 415 ? 31.122 5.981 12.583 1.00 53.12 415 MET A C 1
ATOM 3180 O O . MET A 1 415 ? 30.580 5.100 13.237 1.00 53.12 415 MET A O 1
ATOM 3184 N N . THR A 1 416 ? 30.537 6.485 11.490 1.00 55.69 416 THR A N 1
ATOM 3185 C CA . THR A 1 416 ? 29.230 6.033 10.983 1.00 55.69 416 THR A CA 1
ATOM 3186 C C . THR A 1 416 ? 29.274 4.646 10.329 1.00 55.69 416 THR A C 1
ATOM 3188 O O . THR A 1 416 ? 28.346 3.866 10.517 1.00 55.69 416 THR A O 1
ATOM 3191 N N . PHE A 1 417 ? 30.327 4.319 9.568 1.00 63.88 417 PHE A N 1
ATOM 3192 C CA . PHE A 1 417 ? 30.456 3.007 8.918 1.00 63.88 417 PHE A CA 1
ATOM 3193 C C . PHE A 1 417 ? 30.798 1.924 9.945 1.00 63.88 417 PHE A C 1
ATOM 3195 O O . PHE A 1 417 ? 30.163 0.872 9.961 1.00 63.88 417 PHE A O 1
ATOM 3202 N N . THR A 1 418 ? 31.696 2.235 10.886 1.00 69.38 418 THR A N 1
ATOM 3203 C CA . THR A 1 418 ? 31.994 1.357 12.027 1.00 69.38 418 THR A CA 1
ATOM 3204 C C . THR A 1 418 ? 30.743 1.120 12.880 1.00 69.38 418 THR A C 1
ATOM 3206 O O . THR A 1 418 ? 30.460 -0.013 13.248 1.00 69.38 418 THR A O 1
ATOM 3209 N N . MET A 1 419 ? 29.920 2.152 13.106 1.00 76.25 419 MET A N 1
ATOM 3210 C CA . MET A 1 419 ? 28.642 2.024 13.820 1.00 76.25 419 MET A CA 1
ATOM 3211 C C . MET A 1 419 ? 27.632 1.143 13.077 1.00 76.25 419 MET A C 1
ATOM 3213 O O . MET A 1 419 ? 26.954 0.341 13.711 1.00 76.25 419 MET A O 1
ATOM 3217 N N . ALA A 1 420 ? 27.524 1.255 11.750 1.00 81.56 420 ALA A N 1
ATOM 3218 C CA . ALA A 1 420 ? 26.646 0.391 10.960 1.00 81.56 420 ALA A CA 1
ATOM 3219 C C . ALA A 1 420 ? 27.084 -1.080 11.009 1.00 81.56 420 ALA A C 1
ATOM 3221 O O . ALA A 1 420 ? 26.244 -1.966 11.181 1.00 81.56 420 ALA A O 1
ATOM 3222 N N . GLN A 1 421 ? 28.391 -1.339 10.921 1.00 81.38 421 GLN A N 1
ATOM 3223 C CA . GLN A 1 421 ? 28.956 -2.683 11.040 1.00 81.38 421 GLN A CA 1
ATOM 3224 C C . GLN A 1 421 ? 28.742 -3.274 12.439 1.00 81.38 421 GLN A C 1
ATOM 3226 O O . GLN A 1 421 ? 28.237 -4.390 12.553 1.00 81.38 421 GLN A O 1
ATOM 3231 N N . GLU A 1 422 ? 29.059 -2.526 13.499 1.00 81.81 422 GLU A N 1
ATOM 3232 C CA . GLU A 1 422 ? 28.826 -2.943 14.888 1.00 81.81 422 GLU A CA 1
ATOM 3233 C C . GLU A 1 422 ? 27.338 -3.195 15.152 1.00 81.81 422 GLU A C 1
ATOM 3235 O O . GLU A 1 422 ? 26.971 -4.214 15.745 1.00 81.81 422 GLU A O 1
ATOM 3240 N N . PHE A 1 423 ? 26.465 -2.310 14.661 1.00 87.44 423 PHE A N 1
ATOM 3241 C CA . PHE A 1 423 ? 25.019 -2.467 14.763 1.00 87.44 423 PHE A CA 1
ATOM 3242 C C . PHE A 1 423 ? 24.553 -3.753 14.075 1.00 87.44 423 PHE A C 1
ATOM 3244 O O . PHE A 1 423 ? 23.849 -4.558 14.686 1.00 87.44 423 PHE A O 1
ATOM 3251 N N . LYS A 1 424 ? 24.991 -3.987 12.833 1.00 87.44 424 LYS A N 1
ATOM 3252 C CA . LYS A 1 424 ? 24.654 -5.190 12.063 1.00 87.44 424 LYS A CA 1
ATOM 3253 C C . LYS A 1 424 ? 25.134 -6.463 12.762 1.00 87.44 424 LYS A C 1
ATOM 3255 O O . LYS A 1 424 ? 24.381 -7.427 12.844 1.00 87.44 424 LYS A O 1
ATOM 3260 N N . GLN A 1 425 ? 26.353 -6.470 13.299 1.00 83.94 425 GLN A N 1
ATOM 3261 C CA . GLN A 1 425 ? 26.892 -7.618 14.037 1.00 83.94 425 GLN A CA 1
ATOM 3262 C C . GLN A 1 425 ? 26.136 -7.889 15.346 1.00 83.94 425 GLN A C 1
ATOM 3264 O O . GLN A 1 425 ? 25.982 -9.044 15.738 1.00 83.94 425 GLN A O 1
ATOM 3269 N N . THR A 1 426 ? 25.661 -6.837 16.016 1.00 82.19 426 THR A N 1
ATOM 3270 C CA . THR A 1 426 ? 25.036 -6.935 17.342 1.00 82.19 426 THR A CA 1
ATOM 3271 C C . THR A 1 426 ? 23.546 -7.265 17.269 1.00 82.19 426 THR A C 1
ATOM 3273 O O . THR A 1 426 ? 23.060 -8.111 18.020 1.00 82.19 426 THR A O 1
ATOM 3276 N N . PHE A 1 427 ? 22.807 -6.591 16.385 1.00 82.94 427 PHE A N 1
ATOM 3277 C CA . PHE A 1 427 ? 21.341 -6.590 16.387 1.00 82.94 427 PHE A CA 1
ATOM 3278 C C . PHE A 1 427 ? 20.716 -7.302 15.191 1.00 82.94 427 PHE A C 1
ATOM 3280 O O . PHE A 1 427 ? 19.510 -7.567 15.219 1.00 82.94 427 PHE A O 1
ATOM 3287 N N . SER A 1 428 ? 21.503 -7.628 14.164 1.00 86.88 428 SER A N 1
ATOM 3288 C CA . SER A 1 428 ? 20.981 -8.160 12.908 1.00 86.88 428 SER A CA 1
ATOM 3289 C C . SER A 1 428 ? 21.280 -9.634 12.684 1.00 86.88 428 SER A C 1
ATOM 3291 O O . SER A 1 428 ? 22.234 -10.225 13.188 1.00 86.88 428 SER A O 1
ATOM 3293 N N . ARG A 1 429 ? 20.392 -10.251 11.908 1.00 85.19 429 ARG A N 1
ATOM 3294 C CA . ARG A 1 429 ? 20.503 -11.626 11.437 1.00 85.19 429 ARG A CA 1
ATOM 3295 C C . ARG A 1 429 ? 21.657 -11.728 10.442 1.00 85.19 429 ARG A C 1
ATOM 3297 O O . ARG A 1 429 ? 21.831 -10.860 9.588 1.00 85.19 429 ARG A O 1
ATOM 3304 N N . SER A 1 430 ? 22.416 -12.815 10.530 1.00 75.00 430 SER A N 1
ATOM 3305 C CA . SER A 1 430 ? 23.481 -13.129 9.575 1.00 75.00 430 SER A CA 1
ATOM 3306 C C . SER A 1 430 ? 22.908 -13.478 8.197 1.00 75.00 430 SER A C 1
ATOM 3308 O O . SER A 1 430 ? 21.960 -14.263 8.127 1.00 75.00 430 SER A O 1
ATOM 3310 N N . ASP A 1 431 ? 23.544 -12.976 7.135 1.00 72.94 431 ASP A N 1
ATOM 3311 C CA . ASP A 1 431 ? 23.364 -13.425 5.744 1.00 72.94 431 ASP A CA 1
ATOM 3312 C C . ASP A 1 431 ? 21.912 -13.372 5.219 1.00 72.94 431 ASP A C 1
ATOM 3314 O O . ASP A 1 431 ? 21.408 -14.330 4.635 1.00 72.94 431 ASP A O 1
ATOM 3318 N N . VAL A 1 432 ? 21.221 -12.246 5.436 1.00 85.25 432 VAL A N 1
ATOM 3319 C CA . VAL A 1 432 ? 19.911 -11.979 4.817 1.00 85.25 432 VAL A CA 1
ATOM 3320 C C . VAL A 1 432 ? 20.107 -11.333 3.448 1.00 85.25 432 VAL A C 1
ATOM 3322 O O . VAL A 1 432 ? 20.638 -10.228 3.349 1.00 85.25 432 VAL A O 1
ATOM 3325 N N . GLU A 1 433 ? 19.635 -12.016 2.408 1.00 86.06 433 GLU A N 1
ATOM 3326 C CA . GLU A 1 433 ? 19.714 -11.582 1.012 1.00 86.06 433 GLU A CA 1
ATOM 3327 C C . GLU A 1 433 ? 18.315 -11.497 0.393 1.00 86.06 433 GLU A C 1
ATOM 3329 O O . GLU A 1 433 ? 17.398 -12.256 0.725 1.00 86.06 433 GLU A O 1
ATOM 3334 N N . ILE A 1 434 ? 18.155 -10.567 -0.541 1.00 88.00 434 ILE A N 1
ATOM 3335 C CA . ILE A 1 434 ? 16.963 -10.432 -1.364 1.00 88.00 434 ILE A CA 1
ATOM 3336 C C . ILE A 1 434 ? 17.125 -11.328 -2.584 1.00 88.00 434 ILE A C 1
ATOM 3338 O O . ILE A 1 434 ? 18.068 -11.205 -3.360 1.00 88.00 434 ILE A O 1
ATOM 3342 N N . HIS A 1 435 ? 16.181 -12.241 -2.787 1.00 88.06 435 HIS A N 1
ATOM 3343 C CA . HIS A 1 435 ? 16.260 -13.172 -3.901 1.00 88.06 435 HIS A CA 1
ATOM 3344 C C . HIS A 1 435 ? 15.941 -12.494 -5.234 1.00 88.06 435 HIS A C 1
ATOM 3346 O O . HIS A 1 435 ? 16.620 -12.753 -6.220 1.00 88.06 435 HIS A O 1
ATOM 3352 N N . PHE A 1 436 ? 14.921 -11.637 -5.277 1.00 90.56 436 PHE A N 1
ATOM 3353 C CA . PHE A 1 436 ? 14.492 -10.993 -6.517 1.00 90.56 436 PHE A CA 1
ATOM 3354 C C . PHE A 1 436 ? 13.947 -9.589 -6.265 1.00 90.56 436 PHE A C 1
ATOM 3356 O O . PHE A 1 436 ? 13.153 -9.395 -5.345 1.00 90.56 436 PHE A O 1
ATOM 3363 N N . MET A 1 437 ? 14.317 -8.639 -7.122 1.00 92.00 437 MET A N 1
ATOM 3364 C CA . MET A 1 437 ? 13.799 -7.275 -7.147 1.00 92.00 437 MET A CA 1
ATOM 3365 C C . MET A 1 437 ? 13.219 -6.940 -8.527 1.00 92.00 437 MET A C 1
ATOM 3367 O O . MET A 1 437 ? 13.957 -6.842 -9.505 1.00 92.00 437 MET A O 1
ATOM 3371 N N . GLY A 1 438 ? 11.901 -6.745 -8.601 1.00 92.88 438 GLY A N 1
ATOM 3372 C CA . GLY A 1 438 ? 11.179 -6.352 -9.813 1.00 92.88 438 GLY A CA 1
ATOM 3373 C C . GLY A 1 438 ? 10.691 -4.907 -9.748 1.00 92.88 438 GLY A C 1
ATOM 3374 O O . GLY A 1 438 ? 9.865 -4.558 -8.910 1.00 92.88 438 GLY A O 1
ATOM 3375 N N . LEU A 1 439 ? 11.179 -4.054 -10.638 1.00 93.12 439 LEU A N 1
ATOM 3376 C CA . LEU A 1 439 ? 10.915 -2.621 -10.609 1.00 93.12 439 LEU A CA 1
ATOM 3377 C C . LEU A 1 439 ? 10.227 -2.168 -11.896 1.00 93.12 439 LEU A C 1
ATOM 3379 O O . LEU A 1 439 ? 10.675 -2.489 -12.996 1.00 93.12 439 LEU A O 1
ATOM 3383 N N . TRP A 1 440 ? 9.197 -1.340 -11.754 1.00 91.81 440 TRP A N 1
ATOM 3384 C CA . TRP A 1 440 ? 8.627 -0.558 -12.846 1.00 91.81 440 TRP A CA 1
ATOM 3385 C C . TRP A 1 440 ? 9.015 0.911 -12.668 1.00 91.81 440 TRP A C 1
ATOM 3387 O O . TRP A 1 440 ? 8.811 1.509 -11.613 1.00 91.81 440 TRP A O 1
ATOM 3397 N N . ASP A 1 441 ? 9.614 1.477 -13.701 1.00 86.81 441 ASP A N 1
ATOM 3398 C CA . ASP A 1 441 ? 9.964 2.874 -13.920 1.00 86.81 441 ASP A CA 1
ATOM 3399 C C . ASP A 1 441 ? 10.314 3.687 -12.662 1.00 86.81 441 ASP A C 1
ATOM 3401 O O . ASP A 1 441 ? 9.559 4.560 -12.225 1.00 86.81 441 ASP A O 1
ATOM 3405 N N . THR A 1 442 ? 11.460 3.382 -12.048 1.00 85.69 442 THR A N 1
ATOM 3406 C CA . THR A 1 442 ? 11.899 4.044 -10.812 1.00 85.69 442 THR A CA 1
ATOM 3407 C C . THR A 1 442 ? 12.108 5.540 -11.033 1.00 85.69 442 THR A C 1
ATOM 3409 O O . THR A 1 442 ? 12.901 5.940 -11.888 1.00 85.69 442 T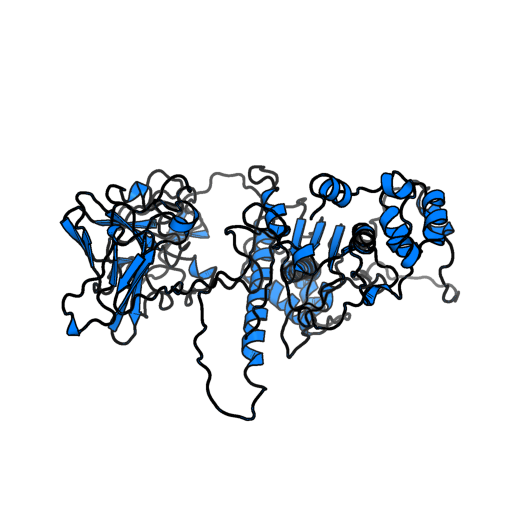HR A O 1
ATOM 3412 N N . ILE A 1 443 ? 11.458 6.370 -10.211 1.00 73.56 443 ILE A N 1
ATOM 3413 C CA . ILE A 1 443 ? 11.660 7.825 -10.201 1.00 73.56 443 ILE A CA 1
ATOM 3414 C C . ILE A 1 443 ? 12.156 8.293 -8.836 1.00 73.56 443 ILE A C 1
ATOM 3416 O O . ILE A 1 443 ? 11.646 7.873 -7.796 1.00 73.56 443 ILE A O 1
ATOM 3420 N N . ASN A 1 444 ? 13.109 9.221 -8.847 1.00 64.62 444 ASN A N 1
ATOM 3421 C CA . ASN A 1 444 ? 13.507 9.948 -7.649 1.00 64.62 444 ASN A CA 1
ATOM 3422 C C . ASN A 1 444 ? 12.596 11.178 -7.502 1.00 64.62 444 ASN A C 1
ATOM 3424 O O . ASN A 1 444 ? 12.479 11.984 -8.427 1.00 64.62 444 ASN A O 1
ATOM 3428 N N . SER A 1 445 ? 11.898 11.323 -6.374 1.00 47.94 445 SER A N 1
ATOM 3429 C CA . SER A 1 445 ? 10.991 12.459 -6.164 1.00 47.94 445 SER A CA 1
ATOM 3430 C C . SER A 1 445 ? 11.024 12.980 -4.731 1.00 47.94 445 SER A C 1
ATOM 3432 O O . SER A 1 445 ? 9.989 13.179 -4.098 1.00 47.94 445 SER A O 1
ATOM 3434 N N . VAL A 1 446 ? 12.225 13.241 -4.221 1.00 47.16 446 VAL A N 1
ATOM 3435 C CA . VAL A 1 446 ? 12.413 14.167 -3.098 1.00 47.16 446 VAL A CA 1
ATOM 3436 C C . VAL A 1 446 ? 12.626 15.582 -3.650 1.00 47.16 446 VAL A C 1
ATOM 3438 O O . VAL A 1 446 ? 13.732 15.945 -4.000 1.00 47.16 446 VAL A O 1
ATOM 3441 N N . GLY A 1 447 ? 11.535 16.356 -3.736 1.00 38.38 447 GLY A N 1
ATOM 3442 C CA . GLY A 1 447 ? 11.505 17.829 -3.662 1.00 38.38 447 GLY A CA 1
ATOM 3443 C C . GLY A 1 447 ? 12.121 18.692 -4.778 1.00 38.38 447 GLY A C 1
ATOM 3444 O O . GLY A 1 447 ? 12.985 18.285 -5.535 1.00 38.38 447 GLY A O 1
ATOM 3445 N N . PHE A 1 448 ? 11.645 19.937 -4.902 1.00 34.09 448 PHE A N 1
ATOM 3446 C CA . PHE A 1 448 ? 12.088 20.908 -5.928 1.00 34.09 448 PHE A CA 1
ATOM 3447 C C . PHE A 1 448 ? 13.368 21.672 -5.532 1.00 34.09 448 PHE A C 1
ATOM 3449 O O . PHE A 1 448 ? 13.986 22.300 -6.388 1.00 34.09 448 PHE A O 1
ATOM 3456 N N . LEU A 1 449 ? 13.757 21.653 -4.250 1.00 30.14 449 LEU A N 1
ATOM 3457 C CA . LEU A 1 449 ? 14.882 22.447 -3.731 1.00 30.14 449 LEU A CA 1
ATOM 3458 C C . LEU A 1 449 ? 16.111 21.639 -3.318 1.00 30.14 449 LEU A C 1
ATOM 3460 O O . LEU A 1 449 ? 17.175 22.223 -3.129 1.00 30.14 449 LEU A O 1
ATOM 3464 N N . TRP A 1 450 ? 15.991 20.322 -3.190 1.00 34.31 450 TRP A N 1
ATOM 3465 C CA . TRP A 1 450 ? 17.105 19.473 -2.808 1.00 34.31 450 TRP A CA 1
ATOM 3466 C C . TRP A 1 450 ? 17.024 18.190 -3.623 1.00 34.31 450 TRP A C 1
ATOM 3468 O O . TRP A 1 450 ? 16.213 17.333 -3.297 1.00 34.31 450 TRP A O 1
ATOM 3478 N N . ASP A 1 451 ? 17.890 18.026 -4.629 1.00 37.56 451 ASP A N 1
ATOM 3479 C CA . ASP A 1 451 ? 18.298 16.694 -5.093 1.00 37.56 451 ASP A CA 1
ATOM 3480 C C . ASP A 1 451 ? 19.010 16.014 -3.900 1.00 37.56 451 ASP A C 1
ATOM 3482 O O . ASP A 1 451 ? 20.234 15.907 -3.854 1.00 37.56 451 ASP A O 1
ATOM 3486 N N . ARG A 1 452 ? 18.262 15.629 -2.852 1.00 41.09 452 ARG A N 1
ATOM 3487 C CA . ARG A 1 452 ? 18.755 14.765 -1.777 1.00 41.09 452 ARG A CA 1
ATOM 3488 C C . ARG A 1 452 ? 18.882 13.386 -2.395 1.00 41.09 452 ARG A C 1
ATOM 3490 O O . ARG A 1 452 ? 17.984 12.553 -2.323 1.00 41.09 452 ARG A O 1
ATOM 3497 N N . MET A 1 453 ? 19.994 13.210 -3.096 1.00 43.03 453 MET A N 1
ATOM 3498 C CA . MET A 1 453 ? 20.525 11.921 -3.479 1.00 43.03 453 MET A CA 1
ATOM 3499 C C . MET A 1 453 ? 20.501 11.041 -2.226 1.00 43.03 453 MET A C 1
ATOM 3501 O O . MET A 1 453 ? 21.096 11.412 -1.220 1.00 43.03 453 MET A O 1
ATOM 3505 N N . PHE A 1 454 ? 19.773 9.928 -2.281 1.00 49.75 454 PHE A N 1
ATOM 3506 C CA . PHE A 1 454 ? 20.160 8.698 -1.595 1.00 49.75 454 PHE A CA 1
ATOM 3507 C C . PHE A 1 454 ? 21.082 7.992 -2.589 1.00 49.75 454 PHE A C 1
ATOM 3509 O O . PHE A 1 454 ? 20.569 7.271 -3.458 1.00 49.75 454 PHE A O 1
ATOM 3516 N N . PRO A 1 455 ? 22.398 8.285 -2.608 1.00 44.59 455 PRO A N 1
ATOM 3517 C CA . PRO A 1 455 ? 23.249 7.874 -3.713 1.00 44.59 455 PRO A CA 1
ATOM 3518 C C . PRO A 1 455 ? 23.352 6.347 -3.848 1.00 44.59 455 PRO A C 1
ATOM 3520 O O . PRO A 1 455 ? 23.814 5.895 -4.881 1.00 44.59 455 PRO A O 1
ATOM 3523 N N . PHE A 1 456 ? 22.891 5.542 -2.873 1.00 50.31 456 PHE A N 1
ATOM 3524 C CA . PHE A 1 456 ? 23.037 4.078 -2.889 1.00 50.31 456 PHE A CA 1
ATOM 3525 C C . PHE A 1 456 ? 21.836 3.357 -3.459 1.00 50.31 456 PHE A C 1
ATOM 3527 O O . PHE A 1 456 ? 21.906 2.168 -3.721 1.00 50.31 456 PHE A O 1
ATOM 3534 N N . THR A 1 457 ? 20.748 4.064 -3.749 1.00 54.81 457 THR A N 1
ATOM 3535 C CA . THR A 1 457 ? 19.662 3.439 -4.505 1.00 54.81 457 THR A CA 1
ATOM 3536 C C . THR A 1 457 ? 20.149 2.982 -5.883 1.00 54.81 457 THR A C 1
ATOM 3538 O O . THR A 1 457 ? 19.616 2.018 -6.409 1.00 54.81 457 THR A O 1
ATOM 3541 N N . VAL A 1 458 ? 21.216 3.567 -6.441 1.00 58.25 458 VAL A N 1
ATOM 3542 C CA . VAL A 1 458 ? 21.812 3.164 -7.729 1.00 58.25 458 VAL A CA 1
ATOM 3543 C C . VAL A 1 458 ? 22.646 1.876 -7.684 1.00 58.25 458 VAL A C 1
ATOM 3545 O O . VAL A 1 458 ? 23.089 1.442 -8.742 1.00 58.25 458 VAL A O 1
ATOM 3548 N N . ARG A 1 459 ? 22.845 1.247 -6.515 1.00 67.88 459 ARG A N 1
ATOM 3549 C CA . ARG A 1 459 ? 23.589 -0.016 -6.357 1.00 67.88 459 ARG A CA 1
ATOM 3550 C C . ARG A 1 459 ? 22.848 -0.971 -5.428 1.00 67.88 459 ARG A C 1
ATOM 3552 O O . ARG A 1 459 ? 22.044 -0.544 -4.607 1.00 67.88 459 ARG A O 1
ATOM 3559 N N . SER A 1 460 ? 23.087 -2.267 -5.575 1.00 70.69 460 SER A N 1
ATOM 3560 C CA . SER A 1 460 ? 22.596 -3.254 -4.618 1.00 70.69 460 SER A CA 1
ATOM 3561 C C . SER A 1 460 ? 23.447 -4.511 -4.686 1.00 70.69 460 SER A C 1
ATOM 3563 O O . SER A 1 460 ? 23.598 -5.105 -5.749 1.00 70.69 460 SER A O 1
ATOM 3565 N N . CYS A 1 461 ? 24.000 -4.896 -3.542 1.00 76.31 461 CYS A N 1
ATOM 3566 C CA . CYS A 1 461 ? 24.942 -6.007 -3.412 1.00 76.31 461 CYS A CA 1
ATOM 3567 C C . CYS A 1 461 ? 24.347 -7.188 -2.647 1.00 76.31 461 CYS A C 1
ATOM 3569 O O . CYS A 1 461 ? 24.947 -8.257 -2.558 1.00 76.31 461 CYS A O 1
ATOM 3571 N N . ASN A 1 462 ? 23.165 -6.985 -2.069 1.00 84.25 462 ASN A N 1
ATOM 3572 C CA . ASN A 1 462 ? 22.406 -7.988 -1.339 1.00 84.25 462 ASN A CA 1
ATOM 3573 C C . ASN A 1 462 ? 21.183 -8.495 -2.118 1.00 84.25 462 ASN A C 1
ATOM 3575 O O . ASN A 1 462 ? 20.300 -9.092 -1.503 1.00 84.25 462 ASN A O 1
ATOM 3579 N N . VAL A 1 463 ? 21.095 -8.234 -3.427 1.00 87.56 463 VAL A N 1
ATOM 3580 C CA . VAL A 1 463 ? 19.993 -8.688 -4.284 1.00 87.56 463 VAL A CA 1
ATOM 3581 C C . VAL A 1 463 ? 20.523 -9.612 -5.376 1.00 87.56 463 VAL A C 1
ATOM 3583 O O . VAL A 1 463 ? 21.354 -9.211 -6.183 1.00 87.56 463 VAL A O 1
ATOM 3586 N N . ASN A 1 464 ? 19.992 -10.832 -5.447 1.00 87.56 464 ASN A N 1
ATOM 3587 C CA . ASN A 1 464 ? 20.504 -11.855 -6.364 1.00 87.56 464 ASN A CA 1
ATOM 3588 C C . ASN A 1 464 ? 20.054 -11.642 -7.815 1.00 87.56 464 ASN A C 1
ATOM 3590 O O . ASN A 1 464 ? 20.805 -11.953 -8.734 1.00 87.56 464 ASN A O 1
ATOM 3594 N N . HIS A 1 465 ? 18.831 -11.144 -8.020 1.00 89.38 465 HIS A N 1
ATOM 3595 C CA . HIS A 1 465 ? 18.236 -10.938 -9.341 1.00 89.38 465 HIS A CA 1
ATOM 3596 C C . HIS A 1 465 ? 17.508 -9.592 -9.383 1.00 89.38 465 HIS A C 1
ATOM 3598 O O . HIS A 1 465 ? 16.567 -9.384 -8.615 1.00 89.38 465 HIS A O 1
ATOM 3604 N N . ILE A 1 466 ? 17.893 -8.692 -10.290 1.00 90.88 466 ILE A N 1
ATOM 3605 C CA . ILE A 1 466 ? 17.233 -7.389 -10.465 1.00 90.88 466 ILE A CA 1
ATOM 3606 C C . ILE A 1 466 ? 16.655 -7.295 -11.876 1.00 90.88 466 ILE A C 1
ATOM 3608 O O . ILE A 1 466 ? 17.350 -7.531 -12.866 1.00 90.88 466 ILE A O 1
ATOM 3612 N N . ARG A 1 467 ? 15.373 -6.939 -11.982 1.00 92.25 467 ARG A N 1
ATOM 3613 C CA . ARG A 1 467 ? 14.685 -6.646 -13.245 1.00 92.25 467 ARG A CA 1
ATOM 3614 C C . ARG A 1 467 ? 14.036 -5.276 -13.152 1.00 92.25 467 ARG A C 1
ATOM 3616 O O . ARG A 1 467 ? 13.213 -5.054 -12.269 1.00 92.25 467 ARG A O 1
ATOM 3623 N N . HIS A 1 468 ? 14.383 -4.368 -14.055 1.00 93.19 468 HIS A N 1
ATOM 3624 C CA . HIS A 1 468 ? 13.854 -3.006 -14.060 1.00 93.19 468 HIS A CA 1
ATOM 3625 C C . HIS A 1 468 ? 13.303 -2.646 -15.441 1.00 93.19 468 HIS A C 1
ATOM 3627 O O . HIS A 1 468 ? 14.051 -2.561 -16.409 1.00 93.19 468 HIS A O 1
ATOM 3633 N N . ALA A 1 469 ? 11.991 -2.432 -15.534 1.00 94.75 469 ALA A N 1
ATOM 3634 C CA . ALA A 1 469 ? 11.338 -1.933 -16.741 1.00 94.75 469 ALA A CA 1
ATOM 3635 C C . ALA A 1 469 ? 11.321 -0.399 -16.727 1.00 94.75 469 ALA A C 1
ATOM 3637 O O . ALA A 1 469 ? 10.811 0.186 -15.776 1.00 94.75 469 ALA A O 1
ATOM 3638 N N . VAL A 1 470 ? 11.844 0.256 -17.764 1.00 93.50 470 VAL A N 1
ATOM 3639 C CA . VAL A 1 470 ? 12.037 1.718 -17.811 1.00 93.50 470 VAL A CA 1
ATOM 3640 C C . VAL A 1 470 ? 11.299 2.332 -18.999 1.00 93.50 470 VAL A C 1
ATOM 3642 O O . VAL A 1 470 ? 11.353 1.810 -20.107 1.00 93.50 470 VAL A O 1
ATOM 3645 N N . SER A 1 471 ? 10.620 3.460 -18.789 1.00 92.62 471 SER A N 1
ATOM 3646 C CA . SER A 1 471 ? 9.911 4.196 -19.847 1.00 92.62 471 SER A CA 1
ATOM 3647 C C . SER A 1 471 ? 10.874 4.993 -20.739 1.00 92.62 471 SER A C 1
ATOM 3649 O O . SER A 1 471 ? 11.700 5.763 -20.239 1.00 92.62 471 SER A O 1
ATOM 3651 N N . ILE A 1 472 ? 10.719 4.858 -22.062 1.00 92.31 472 ILE A N 1
ATOM 3652 C CA . ILE A 1 472 ? 11.406 5.676 -23.080 1.00 92.31 472 ILE A CA 1
ATOM 3653 C C . ILE A 1 472 ? 10.746 7.050 -23.235 1.00 92.31 472 ILE A C 1
ATOM 3655 O O . ILE A 1 472 ? 11.445 8.060 -23.373 1.00 92.31 472 ILE A O 1
ATOM 3659 N N . ASP A 1 473 ? 9.409 7.089 -23.217 1.00 90.56 473 ASP A N 1
ATOM 3660 C CA . ASP A 1 473 ? 8.640 8.253 -23.665 1.00 90.56 473 ASP A CA 1
ATOM 3661 C C . ASP A 1 473 ? 8.242 9.211 -22.542 1.00 90.56 473 ASP A C 1
ATOM 3663 O O . ASP A 1 473 ? 7.671 10.259 -22.820 1.00 90.56 473 ASP A O 1
ATOM 3667 N N . GLU A 1 474 ? 8.529 8.918 -21.275 1.00 85.75 474 GLU A N 1
ATOM 3668 C CA . GLU A 1 474 ? 8.235 9.829 -20.166 1.00 85.75 474 GLU A CA 1
ATOM 3669 C C . GLU A 1 474 ? 9.163 11.059 -20.171 1.00 85.75 474 GLU A C 1
ATOM 3671 O O . GLU A 1 474 ? 10.388 10.952 -20.182 1.00 85.75 474 GLU A O 1
ATOM 3676 N N . ARG A 1 475 ? 8.577 12.259 -20.128 1.00 80.19 475 ARG A N 1
ATOM 3677 C CA . ARG A 1 475 ? 9.283 13.548 -20.236 1.00 80.19 475 ARG A CA 1
ATOM 3678 C C . ARG A 1 475 ? 8.840 14.561 -19.187 1.00 80.19 475 ARG A C 1
ATOM 3680 O O . ARG A 1 475 ? 9.327 15.690 -19.193 1.00 80.19 475 ARG A O 1
ATOM 3687 N N . ARG A 1 476 ? 7.910 14.248 -18.282 1.00 71.44 476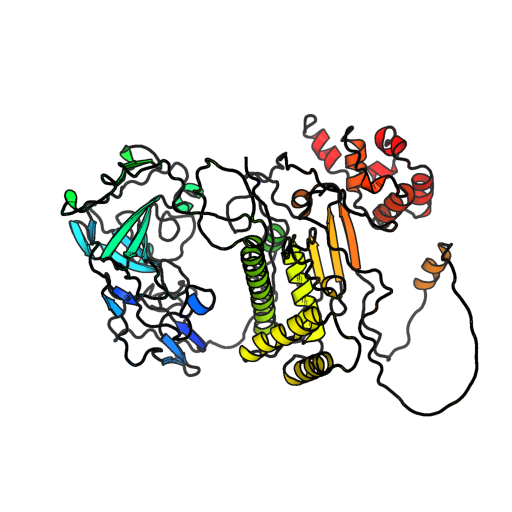 ARG A N 1
ATOM 3688 C CA . ARG A 1 476 ? 7.503 15.186 -17.227 1.00 71.44 476 ARG A CA 1
ATOM 3689 C C . ARG A 1 476 ? 8.705 15.467 -16.329 1.00 71.44 476 ARG A C 1
ATOM 3691 O O . ARG A 1 476 ? 9.353 14.558 -15.821 1.00 71.44 476 ARG A O 1
ATOM 3698 N N . SER A 1 477 ? 8.968 16.746 -16.062 1.00 64.56 477 SER A N 1
ATOM 3699 C CA . SER A 1 477 ? 10.181 17.211 -15.361 1.00 64.56 477 SER A CA 1
ATOM 3700 C C . SER A 1 477 ? 10.407 16.614 -13.964 1.00 64.56 477 SER A C 1
ATOM 3702 O O . SER A 1 477 ? 11.520 16.667 -13.451 1.00 64.56 477 SER A O 1
ATOM 3704 N N . LYS A 1 478 ? 9.362 16.046 -13.351 1.00 61.31 478 LYS A N 1
ATOM 3705 C CA . LYS A 1 478 ? 9.365 15.436 -12.009 1.00 61.31 478 LYS A CA 1
ATOM 3706 C C . LYS A 1 478 ? 9.495 13.909 -12.014 1.00 61.31 478 LYS A C 1
ATOM 3708 O O . LYS A 1 478 ? 9.499 13.315 -10.944 1.00 61.31 478 LYS A O 1
ATOM 3713 N N . TYR A 1 479 ? 9.581 13.298 -13.195 1.00 68.44 479 TYR A N 1
ATOM 3714 C CA . TYR A 1 479 ? 9.648 11.849 -13.414 1.00 68.44 479 TYR A CA 1
ATOM 3715 C C . TYR A 1 479 ? 10.989 11.490 -14.057 1.00 68.44 479 TYR A C 1
ATOM 3717 O O . TYR A 1 479 ? 11.053 10.736 -15.032 1.00 68.44 479 TYR A O 1
ATOM 3725 N N . LYS A 1 480 ? 12.069 12.081 -13.528 1.00 73.75 480 LYS A N 1
ATOM 3726 C CA . LYS A 1 480 ? 13.428 11.706 -13.911 1.00 73.75 480 LYS A CA 1
ATOM 3727 C C . LYS A 1 480 ? 13.647 10.255 -13.499 1.00 73.75 480 LYS A C 1
ATOM 3729 O O . LYS A 1 480 ? 13.461 9.911 -12.331 1.00 73.75 480 LYS A O 1
ATOM 3734 N N . GLN A 1 481 ? 14.013 9.433 -14.472 1.00 80.69 481 GLN A N 1
ATOM 3735 C CA . GLN A 1 481 ? 14.317 8.032 -14.231 1.00 80.69 481 GLN A CA 1
ATOM 3736 C C . GLN A 1 481 ? 15.540 7.896 -13.326 1.00 80.69 481 GLN A C 1
ATOM 3738 O O . GLN A 1 481 ? 16.450 8.730 -13.361 1.00 80.69 481 GLN A O 1
ATOM 3743 N N . GLN A 1 482 ? 15.582 6.801 -12.583 1.00 81.12 482 GLN A N 1
ATOM 3744 C CA . GLN A 1 482 ? 16.746 6.417 -11.813 1.00 81.12 482 GLN A CA 1
ATOM 3745 C C . GLN A 1 482 ? 17.211 5.020 -12.211 1.00 81.12 482 GLN A C 1
ATOM 3747 O O . GLN A 1 482 ? 16.603 4.024 -11.824 1.00 81.12 482 GLN A O 1
ATOM 3752 N N . LEU A 1 483 ? 18.308 4.964 -12.960 1.00 84.06 483 LEU A N 1
ATOM 3753 C CA . LEU A 1 483 ? 18.949 3.717 -13.377 1.00 84.06 483 LEU A CA 1
ATOM 3754 C C . LEU A 1 483 ? 19.873 3.174 -12.279 1.00 84.06 483 LEU A C 1
ATOM 3756 O O . LEU A 1 483 ? 20.101 3.839 -11.259 1.00 84.06 483 LEU A O 1
ATOM 3760 N N . PHE A 1 484 ? 20.368 1.956 -12.452 1.00 81.69 484 PHE A N 1
ATOM 3761 C CA . PHE A 1 484 ? 21.491 1.452 -11.661 1.00 81.69 484 PHE A CA 1
ATOM 3762 C C . PHE A 1 484 ? 22.823 1.965 -12.233 1.00 81.69 484 PHE A C 1
ATOM 3764 O O . PHE A 1 484 ? 22.922 2.320 -13.409 1.00 81.69 484 PHE A O 1
ATOM 3771 N N . ALA A 1 485 ? 23.844 2.083 -11.385 1.00 70.56 485 ALA A N 1
ATOM 3772 C CA . ALA A 1 485 ? 25.175 2.491 -11.814 1.00 70.56 485 ALA A CA 1
ATOM 3773 C C . ALA A 1 485 ? 25.878 1.343 -12.566 1.00 70.56 485 ALA A C 1
ATOM 3775 O O . ALA A 1 485 ? 25.701 0.178 -12.207 1.00 70.56 485 ALA A O 1
ATOM 3776 N N . PRO A 1 486 ? 26.690 1.646 -13.594 1.00 58.91 486 PRO A N 1
ATOM 3777 C CA . PRO A 1 486 ? 27.470 0.634 -14.301 1.00 58.91 486 PRO A CA 1
ATOM 3778 C C . PRO A 1 486 ? 28.558 0.020 -13.396 1.00 58.91 486 PRO A C 1
ATOM 3780 O O . PRO A 1 486 ? 29.185 0.734 -12.618 1.00 58.91 486 PRO A O 1
ATOM 3783 N N . GLU A 1 487 ? 28.810 -1.287 -13.561 1.00 49.12 487 GLU A N 1
ATOM 3784 C CA . GLU A 1 487 ? 29.608 -2.241 -12.742 1.00 49.12 487 GLU A CA 1
ATOM 3785 C C . GLU A 1 487 ? 30.948 -1.783 -12.119 1.00 49.12 487 GLU A C 1
ATOM 3787 O O . GLU A 1 487 ? 31.493 -2.479 -11.268 1.00 49.12 487 GLU A O 1
ATOM 3792 N N . LYS A 1 488 ? 31.530 -0.645 -12.514 1.00 43.69 488 LYS A N 1
ATOM 3793 C CA . LYS A 1 488 ? 32.880 -0.232 -12.082 1.00 43.69 488 LYS A CA 1
ATOM 3794 C C . LYS A 1 488 ? 32.969 0.351 -10.674 1.00 43.69 488 LYS A C 1
ATOM 3796 O O . LYS A 1 488 ? 34.071 0.646 -10.223 1.00 43.69 488 LYS A O 1
ATOM 3801 N N . GLU A 1 489 ? 31.850 0.534 -9.991 1.00 47.44 489 GLU A N 1
ATOM 3802 C CA . GLU A 1 489 ? 31.835 1.057 -8.630 1.00 47.44 489 GLU A CA 1
ATOM 3803 C C . GLU A 1 489 ? 31.301 -0.025 -7.681 1.00 47.44 489 GLU A C 1
ATOM 3805 O O . GLU A 1 489 ? 30.134 -0.029 -7.291 1.00 47.44 489 GLU A O 1
ATOM 3810 N N . THR A 1 490 ? 32.158 -1.004 -7.398 1.00 44.75 490 THR A N 1
ATOM 3811 C CA . THR A 1 490 ? 31.828 -2.279 -6.758 1.00 44.75 490 THR A CA 1
ATOM 3812 C C . THR A 1 490 ? 31.270 -2.155 -5.339 1.00 44.75 490 THR A C 1
ATOM 3814 O O . THR A 1 490 ? 31.514 -1.199 -4.599 1.00 44.75 490 THR A O 1
ATOM 3817 N N . CYS A 1 491 ? 30.496 -3.181 -4.990 1.00 49.00 491 CYS A N 1
ATOM 3818 C CA . CYS A 1 491 ? 30.126 -3.583 -3.641 1.00 49.00 491 CYS A CA 1
ATOM 3819 C C . CYS A 1 491 ? 31.355 -3.746 -2.752 1.00 49.00 491 CYS A C 1
ATOM 3821 O O . CYS A 1 491 ? 32.392 -4.179 -3.247 1.00 49.00 491 CYS A O 1
ATOM 3823 N N . PHE A 1 492 ? 31.212 -3.430 -1.463 1.00 47.91 492 PHE A N 1
ATOM 3824 C CA . PHE A 1 492 ? 32.273 -3.500 -0.456 1.00 47.91 492 PHE A CA 1
ATOM 3825 C C . PHE A 1 492 ? 33.125 -4.771 -0.617 1.00 47.91 492 PHE A C 1
ATOM 3827 O O . PHE A 1 492 ? 32.647 -5.882 -0.385 1.00 47.91 492 PHE A O 1
ATOM 3834 N N . GLU A 1 493 ? 34.378 -4.611 -1.048 1.00 38.12 493 GLU A N 1
ATOM 3835 C CA . GLU A 1 493 ? 35.374 -5.671 -0.939 1.00 38.12 493 GLU A CA 1
ATOM 3836 C C . GLU A 1 493 ? 35.761 -5.762 0.541 1.00 38.12 493 GLU A C 1
ATOM 3838 O O . GLU A 1 493 ? 36.309 -4.816 1.105 1.00 38.12 493 GLU A O 1
ATOM 3843 N N . ASP A 1 494 ? 35.425 -6.883 1.186 1.00 33.84 494 ASP A N 1
ATOM 3844 C CA . ASP A 1 494 ? 35.952 -7.240 2.504 1.00 33.84 494 ASP A CA 1
ATOM 3845 C C . ASP A 1 494 ? 37.464 -7.511 2.354 1.00 33.84 494 ASP A C 1
ATOM 3847 O O . ASP A 1 494 ? 37.891 -8.650 2.140 1.00 33.84 494 ASP A O 1
ATOM 3851 N N . GLU A 1 495 ? 38.298 -6.475 2.434 1.00 33.62 495 GLU A N 1
ATOM 3852 C CA . GLU A 1 495 ? 39.720 -6.658 2.721 1.00 33.62 495 GLU A CA 1
ATOM 3853 C C . GLU A 1 495 ? 39.863 -6.994 4.205 1.00 33.62 495 GLU A C 1
ATOM 3855 O O . GLU A 1 495 ? 39.965 -6.094 5.024 1.00 33.62 495 GLU A O 1
ATOM 3860 N N . ASP A 1 496 ? 39.846 -8.287 4.550 1.00 30.88 496 ASP A N 1
ATOM 3861 C CA . ASP A 1 496 ? 40.609 -8.809 5.691 1.00 30.88 496 ASP A CA 1
ATOM 3862 C C . ASP A 1 496 ? 40.704 -10.347 5.673 1.00 30.88 496 ASP A C 1
ATOM 3864 O O . ASP A 1 496 ? 39.895 -11.070 6.258 1.00 30.88 496 ASP A O 1
ATOM 3868 N N . ALA A 1 497 ? 41.765 -10.861 5.041 1.00 28.80 497 ALA A N 1
ATOM 3869 C CA . ALA A 1 497 ? 42.452 -12.070 5.494 1.00 28.80 497 ALA A CA 1
ATOM 3870 C C . ALA A 1 497 ? 43.903 -12.104 4.974 1.00 28.80 497 ALA A C 1
ATOM 3872 O O . ALA A 1 497 ? 44.148 -12.201 3.777 1.00 28.80 497 ALA A O 1
ATOM 3873 N N . GLU A 1 498 ? 44.834 -12.115 5.932 1.00 26.45 498 GLU A N 1
ATOM 3874 C CA . GLU A 1 498 ? 46.261 -12.471 5.835 1.00 26.45 498 GLU A CA 1
ATOM 3875 C C . GLU A 1 498 ? 47.285 -11.366 5.506 1.00 26.45 498 GLU A C 1
ATOM 3877 O O . GLU A 1 498 ? 47.870 -11.262 4.429 1.00 26.45 498 GLU A O 1
ATOM 3882 N N . CYS A 1 499 ? 47.687 -10.664 6.570 1.00 26.98 499 CYS A N 1
ATOM 3883 C CA . CYS A 1 499 ? 49.089 -10.304 6.757 1.00 26.98 499 CYS A CA 1
ATOM 3884 C C . CYS A 1 499 ? 49.927 -11.584 6.900 1.00 26.98 499 CYS A C 1
ATOM 3886 O O . CYS A 1 499 ? 49.772 -12.311 7.879 1.00 26.98 499 CYS A O 1
ATOM 3888 N N . SER A 1 500 ? 50.848 -11.847 5.972 1.00 24.86 500 SER A N 1
ATOM 3889 C CA . SER A 1 500 ? 52.296 -11.854 6.248 1.00 24.86 500 SER A CA 1
ATOM 3890 C C . SER A 1 500 ? 53.107 -12.454 5.091 1.00 24.86 500 SER A C 1
ATOM 3892 O O . SER A 1 500 ? 52.912 -13.579 4.653 1.00 24.86 500 SER A O 1
ATOM 3894 N N . THR A 1 501 ? 54.120 -11.690 4.671 1.00 27.55 501 THR A N 1
ATOM 3895 C CA . THR A 1 501 ? 55.345 -12.146 3.987 1.00 27.55 501 THR A CA 1
ATOM 3896 C C . THR A 1 501 ? 55.207 -12.888 2.649 1.00 27.55 501 THR A C 1
ATOM 3898 O O . THR A 1 501 ? 55.081 -14.103 2.616 1.00 27.55 501 THR A O 1
ATOM 3901 N N . CYS A 1 502 ? 55.479 -12.201 1.533 1.00 23.17 502 CYS A N 1
ATOM 3902 C CA . CYS A 1 502 ? 56.720 -12.400 0.760 1.00 23.17 502 CYS A CA 1
ATOM 3903 C C . CYS A 1 502 ? 56.778 -11.517 -0.504 1.00 23.17 502 CYS A C 1
ATOM 3905 O O . CYS A 1 502 ? 55.801 -11.298 -1.209 1.00 23.17 502 CYS A O 1
ATOM 3907 N N . ASN A 1 503 ? 57.979 -11.000 -0.769 1.00 26.00 503 ASN A N 1
ATOM 3908 C CA . ASN A 1 503 ? 58.382 -10.291 -1.983 1.00 26.00 503 ASN A CA 1
ATOM 3909 C C . ASN A 1 503 ? 58.033 -11.052 -3.273 1.00 26.00 503 ASN A C 1
ATOM 3911 O O . ASN A 1 503 ? 58.339 -12.238 -3.350 1.00 26.00 503 ASN A O 1
ATOM 3915 N N . SER A 1 504 ? 57.643 -10.330 -4.337 1.00 23.84 504 SER A N 1
ATOM 3916 C CA . SER A 1 504 ? 58.391 -10.281 -5.617 1.00 23.84 504 SER A CA 1
ATOM 3917 C C . SER A 1 504 ? 57.553 -9.787 -6.815 1.00 23.84 504 SER A C 1
ATOM 3919 O O . SER A 1 504 ? 56.685 -10.499 -7.297 1.00 23.84 504 SER A O 1
ATOM 3921 N N . ARG A 1 505 ? 58.013 -8.667 -7.399 1.00 22.44 505 ARG A N 1
ATOM 3922 C CA . ARG A 1 505 ? 58.067 -8.322 -8.842 1.00 22.44 505 ARG A CA 1
ATOM 3923 C C . ARG A 1 505 ? 56.763 -8.053 -9.617 1.00 22.44 505 ARG A C 1
ATOM 3925 O O . ARG A 1 505 ? 56.062 -8.956 -10.039 1.00 22.44 505 ARG A O 1
ATOM 3932 N N . THR A 1 506 ? 56.603 -6.767 -9.940 1.00 25.47 506 THR A N 1
ATOM 3933 C CA . THR A 1 506 ? 56.528 -6.203 -11.306 1.00 25.47 506 THR A CA 1
ATOM 3934 C C . THR A 1 506 ? 55.713 -6.966 -12.361 1.00 25.47 506 THR A C 1
ATOM 3936 O O . THR A 1 506 ? 56.197 -7.964 -12.874 1.00 25.47 506 THR A O 1
ATOM 3939 N N . THR A 1 507 ? 54.616 -6.360 -12.836 1.00 23.73 507 THR A N 1
ATOM 3940 C CA . THR A 1 507 ? 54.502 -5.852 -14.226 1.00 23.73 507 THR A CA 1
ATOM 3941 C C . THR A 1 507 ? 53.310 -4.906 -14.377 1.00 23.73 507 THR A C 1
ATOM 3943 O O . THR A 1 507 ? 52.173 -5.265 -14.095 1.00 23.73 507 THR A O 1
ATOM 3946 N N . GLN A 1 508 ? 53.600 -3.694 -14.861 1.00 27.80 508 GLN A N 1
ATOM 3947 C CA . GLN A 1 508 ? 52.657 -2.813 -15.550 1.00 27.80 508 GLN A CA 1
ATOM 3948 C C . GLN A 1 508 ? 52.004 -3.554 -16.721 1.00 27.80 508 GLN A C 1
ATOM 3950 O O . GLN A 1 508 ? 52.739 -4.168 -17.488 1.00 27.80 508 GLN A O 1
ATOM 3955 N N . THR A 1 509 ? 50.701 -3.362 -16.951 1.00 22.66 509 THR A N 1
ATOM 3956 C CA . THR A 1 509 ? 50.210 -3.038 -18.304 1.00 22.66 509 THR A CA 1
ATOM 3957 C C . THR A 1 509 ? 48.815 -2.415 -18.278 1.00 22.66 509 THR A C 1
ATOM 3959 O O . THR A 1 509 ? 47.987 -2.699 -17.423 1.00 22.66 509 THR A O 1
ATOM 3962 N N . SER A 1 510 ? 48.630 -1.507 -19.226 1.00 24.42 510 SER A N 1
ATOM 3963 C CA . SER A 1 510 ? 47.554 -0.550 -19.449 1.00 24.42 510 SER A CA 1
ATOM 3964 C C . SER A 1 510 ? 46.279 -1.118 -20.087 1.00 24.42 510 SER A C 1
ATOM 3966 O O . SER A 1 510 ? 46.334 -2.124 -20.785 1.00 24.42 510 SER A O 1
ATOM 3968 N N . LEU A 1 511 ? 45.186 -0.358 -19.918 1.00 32.12 511 LEU A N 1
ATOM 3969 C CA . LEU A 1 511 ? 44.026 -0.141 -20.808 1.00 32.12 511 LEU A CA 1
ATOM 3970 C C . LEU A 1 511 ? 43.953 -1.001 -22.086 1.00 32.12 511 LEU A C 1
ATOM 3972 O O . LEU A 1 511 ? 44.779 -0.835 -22.984 1.00 32.12 511 LEU A O 1
ATOM 3976 N N . ILE A 1 512 ? 42.884 -1.795 -22.232 1.00 26.42 512 ILE A N 1
ATOM 3977 C CA . ILE A 1 512 ? 42.485 -2.386 -23.518 1.00 26.42 512 ILE A CA 1
ATOM 3978 C C . ILE A 1 512 ? 40.984 -2.166 -23.764 1.00 26.42 512 ILE A C 1
ATOM 3980 O O . ILE A 1 512 ? 40.134 -2.475 -22.933 1.00 26.42 512 ILE A O 1
ATOM 3984 N N . SER A 1 513 ? 40.720 -1.588 -24.936 1.00 30.88 513 SER A N 1
ATOM 3985 C CA . SER A 1 513 ? 39.446 -1.446 -25.642 1.00 30.88 513 SER A CA 1
ATOM 3986 C C . SER A 1 513 ? 38.892 -2.817 -26.054 1.00 30.88 513 SER A C 1
ATOM 3988 O O . SER A 1 513 ? 39.621 -3.625 -26.631 1.00 30.88 513 SER A O 1
ATOM 3990 N N . LEU A 1 514 ? 37.615 -3.085 -25.768 1.00 31.11 514 LEU A N 1
ATOM 3991 C CA . LEU A 1 514 ? 36.943 -4.338 -26.121 1.00 31.11 514 LEU A CA 1
ATOM 3992 C C . LEU A 1 514 ? 36.350 -4.248 -27.533 1.00 31.11 514 LEU A C 1
ATOM 3994 O O . LEU A 1 514 ? 35.269 -3.710 -27.731 1.00 31.11 514 LEU A O 1
ATOM 3998 N N . ASN A 1 515 ? 37.056 -4.830 -28.500 1.00 32.72 515 ASN A N 1
ATOM 3999 C CA . ASN A 1 515 ? 36.552 -5.145 -29.835 1.00 32.72 515 ASN A CA 1
ATOM 4000 C C . ASN A 1 515 ? 36.728 -6.656 -30.064 1.00 32.72 515 ASN A C 1
ATOM 4002 O O . ASN A 1 515 ? 37.809 -7.051 -30.493 1.00 32.72 515 ASN A O 1
ATOM 4006 N N . SER A 1 516 ? 35.724 -7.498 -29.761 1.00 34.53 516 SER A N 1
ATOM 4007 C CA . SER A 1 516 ? 35.423 -8.781 -30.452 1.00 34.53 516 SER A CA 1
ATOM 4008 C C . SER A 1 516 ? 34.578 -9.759 -29.610 1.00 34.53 516 SER A C 1
ATOM 4010 O O . SER A 1 516 ? 34.814 -9.971 -28.426 1.00 34.53 516 SER A O 1
ATOM 4012 N N . ILE A 1 517 ? 33.657 -10.447 -30.296 1.00 37.00 517 ILE A N 1
ATOM 4013 C CA . ILE A 1 517 ? 32.710 -11.493 -29.846 1.00 37.00 517 ILE A CA 1
ATOM 4014 C C . ILE A 1 517 ? 33.401 -12.781 -29.319 1.00 37.00 517 ILE A C 1
ATOM 4016 O O . ILE A 1 517 ? 32.758 -13.664 -28.752 1.00 37.00 517 ILE A O 1
ATOM 4020 N N . GLY A 1 518 ? 34.726 -12.906 -29.459 1.00 35.12 518 GLY A N 1
ATOM 4021 C CA . GLY A 1 518 ? 35.484 -14.111 -29.090 1.00 35.12 518 GLY A CA 1
ATOM 4022 C C . GLY A 1 518 ? 35.582 -14.420 -27.588 1.00 35.12 518 GLY A C 1
ATOM 4023 O O . GLY A 1 518 ? 35.837 -15.571 -27.229 1.00 35.12 518 GLY A O 1
ATOM 4024 N N . ASP A 1 519 ? 35.360 -13.444 -26.705 1.00 39.66 519 ASP A N 1
ATOM 4025 C CA . ASP A 1 519 ? 35.479 -13.648 -25.252 1.00 39.66 519 ASP A CA 1
ATOM 4026 C C . ASP A 1 519 ? 34.222 -14.263 -24.612 1.00 39.66 519 ASP A C 1
ATOM 4028 O O . ASP A 1 519 ? 34.321 -14.916 -23.572 1.00 39.66 519 ASP A O 1
ATOM 4032 N N . ILE A 1 520 ? 33.072 -14.199 -25.292 1.00 39.72 520 ILE A N 1
ATOM 4033 C CA . ILE A 1 520 ? 31.807 -14.813 -24.847 1.00 39.72 520 ILE A CA 1
ATOM 4034 C C . ILE A 1 520 ? 31.891 -16.352 -24.899 1.00 39.72 520 ILE A C 1
ATOM 4036 O O . ILE A 1 520 ? 31.351 -17.053 -24.045 1.00 39.72 520 ILE A O 1
ATOM 4040 N N . ILE A 1 521 ? 32.641 -16.907 -25.858 1.00 36.50 521 ILE A N 1
ATOM 4041 C CA . ILE A 1 521 ? 32.730 -18.362 -26.076 1.00 36.50 521 ILE A CA 1
ATOM 4042 C C . ILE A 1 521 ? 33.618 -19.050 -25.024 1.00 36.50 521 ILE A C 1
ATOM 4044 O O . ILE A 1 521 ? 33.418 -20.225 -24.712 1.00 36.50 521 ILE A O 1
ATOM 4048 N N . ARG A 1 522 ? 34.559 -18.326 -24.402 1.00 35.31 522 ARG A N 1
ATOM 4049 C CA . ARG A 1 522 ? 35.439 -18.890 -23.362 1.00 35.31 522 ARG A CA 1
ATOM 4050 C C . ARG A 1 522 ? 34.726 -19.116 -22.022 1.00 35.31 522 ARG A C 1
ATOM 4052 O O . ARG A 1 522 ? 35.222 -19.891 -21.210 1.00 35.31 522 ARG A O 1
ATOM 4059 N N . HIS A 1 523 ? 33.553 -18.515 -21.816 1.00 38.25 523 HIS A N 1
ATOM 4060 C CA . HIS A 1 523 ? 32.781 -18.653 -20.577 1.00 38.25 523 HIS A CA 1
ATOM 4061 C C . HIS A 1 523 ? 31.862 -19.893 -20.547 1.00 38.25 523 HIS A C 1
ATOM 4063 O O . HIS A 1 523 ? 31.336 -20.245 -19.495 1.00 38.25 523 HIS A O 1
ATOM 4069 N N . LEU A 1 524 ? 31.684 -20.597 -21.675 1.00 34.31 524 LEU A N 1
ATOM 4070 C CA . LEU A 1 524 ? 30.699 -21.684 -21.794 1.00 34.31 524 LEU A CA 1
ATOM 4071 C C . LEU A 1 524 ? 31.257 -23.109 -21.622 1.00 34.31 524 LEU A C 1
ATOM 4073 O O . LEU A 1 524 ? 30.475 -24.059 -21.613 1.00 34.31 524 LEU A O 1
ATOM 4077 N N . ILE A 1 525 ? 32.573 -23.312 -21.455 1.00 39.56 525 ILE A N 1
ATOM 4078 C CA . ILE A 1 525 ? 33.149 -24.666 -21.323 1.00 39.56 525 ILE A CA 1
ATOM 4079 C C . ILE A 1 525 ? 34.251 -24.713 -20.252 1.00 39.56 525 ILE A C 1
ATOM 4081 O O . ILE A 1 525 ? 35.404 -24.387 -20.515 1.00 39.56 525 ILE A O 1
ATOM 4085 N N . GLY A 1 526 ? 33.917 -25.204 -19.051 1.00 30.45 526 GLY A N 1
ATOM 4086 C CA . GLY A 1 526 ? 34.901 -25.589 -18.027 1.00 30.45 526 GLY A CA 1
ATOM 4087 C C . GLY A 1 526 ? 34.272 -26.030 -16.697 1.00 30.45 526 GLY A C 1
A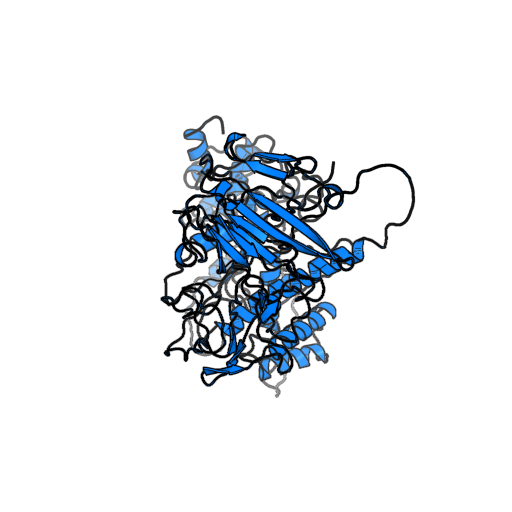TOM 4088 O O . GLY A 1 526 ? 33.649 -25.230 -16.008 1.00 30.45 526 GLY A O 1
ATOM 4089 N N . LYS A 1 527 ? 34.416 -27.312 -16.325 1.00 32.59 527 LYS A N 1
ATOM 4090 C CA . LYS A 1 527 ? 33.927 -27.898 -15.055 1.00 32.59 527 LYS A CA 1
ATOM 4091 C C . LYS A 1 527 ? 34.900 -27.667 -13.873 1.00 32.59 527 LYS A C 1
ATOM 4093 O O . LYS A 1 527 ? 36.106 -27.605 -14.071 1.00 32.59 527 LYS A O 1
ATOM 4098 N N . LYS A 1 528 ? 34.307 -27.606 -12.664 1.00 28.91 528 LYS A N 1
ATOM 4099 C CA . LYS A 1 528 ? 34.817 -27.321 -11.291 1.00 28.91 528 LYS A CA 1
ATOM 4100 C C . LYS A 1 528 ? 36.106 -28.035 -10.820 1.00 28.91 528 LYS A C 1
ATOM 4102 O O . LYS A 1 528 ? 36.347 -29.175 -11.211 1.00 28.91 528 LYS A O 1
ATOM 4107 N N . PRO A 1 529 ? 36.744 -27.469 -9.771 1.00 26.14 529 PRO A N 1
ATOM 4108 C CA . PRO A 1 529 ? 36.847 -28.174 -8.485 1.00 26.14 529 PRO A CA 1
ATOM 4109 C C . PRO A 1 529 ? 36.198 -27.413 -7.304 1.00 26.14 529 PRO A C 1
ATOM 4111 O O . PRO A 1 529 ? 35.822 -26.247 -7.409 1.00 26.14 529 PRO A O 1
ATOM 4114 N N . GLU A 1 530 ? 35.981 -28.145 -6.211 1.00 34.31 530 GLU A N 1
ATOM 4115 C CA . GLU A 1 530 ? 35.249 -27.779 -4.990 1.00 34.31 530 GLU A CA 1
ATOM 4116 C C . GLU A 1 530 ? 36.080 -26.988 -3.957 1.00 34.31 530 GLU A C 1
ATOM 4118 O O . GLU A 1 530 ? 37.299 -27.098 -3.905 1.00 34.31 530 GLU A O 1
ATOM 4123 N N . SER A 1 531 ? 35.349 -26.250 -3.109 1.00 33.97 531 SER A N 1
ATOM 4124 C CA . SER A 1 531 ? 35.743 -25.518 -1.890 1.00 33.97 531 SER A CA 1
ATOM 4125 C C . SER A 1 531 ? 36.650 -24.282 -2.025 1.00 33.97 531 SER A C 1
ATOM 4127 O O . SER A 1 531 ? 37.821 -24.293 -1.662 1.00 33.97 531 SER A O 1
ATOM 4129 N N . ALA A 1 532 ? 36.036 -23.164 -2.410 1.00 28.11 532 ALA A N 1
ATOM 4130 C CA . ALA A 1 532 ? 36.377 -21.819 -1.943 1.00 28.11 532 ALA A CA 1
ATOM 4131 C C . ALA A 1 532 ? 35.075 -20.995 -1.961 1.00 28.11 532 ALA A C 1
ATOM 4133 O O . ALA A 1 532 ? 34.303 -21.102 -2.919 1.00 28.11 532 ALA A O 1
ATOM 4134 N N . ARG A 1 533 ? 34.760 -20.250 -0.891 1.00 30.78 533 ARG A N 1
ATOM 4135 C CA . ARG A 1 533 ? 33.587 -19.356 -0.872 1.00 30.78 533 ARG A CA 1
ATOM 4136 C C . ARG A 1 533 ? 33.750 -18.333 -2.006 1.00 30.78 533 ARG A C 1
ATOM 4138 O O . ARG A 1 533 ? 34.771 -17.660 -2.071 1.00 30.78 533 ARG A O 1
ATOM 4145 N N . LYS A 1 534 ? 32.782 -18.298 -2.929 1.00 28.08 534 LYS A N 1
ATOM 4146 C CA . LYS A 1 534 ? 32.775 -17.427 -4.116 1.00 28.08 534 LYS A CA 1
ATOM 4147 C C . LYS A 1 534 ? 32.511 -15.958 -3.731 1.00 28.08 534 LYS A C 1
ATOM 4149 O O . LYS A 1 534 ? 31.753 -15.741 -2.785 1.00 28.08 534 LYS A O 1
ATOM 4154 N N . PRO A 1 535 ? 33.064 -14.982 -4.477 1.00 29.62 535 PRO A N 1
ATOM 4155 C CA . PRO A 1 535 ? 32.702 -13.568 -4.345 1.00 29.62 535 PRO A CA 1
ATOM 4156 C C . PRO A 1 535 ? 31.210 -13.368 -4.675 1.00 29.62 535 PRO A C 1
ATOM 4158 O O . PRO A 1 535 ? 30.674 -14.065 -5.541 1.00 29.62 535 PRO A O 1
ATOM 4161 N N . ARG A 1 536 ? 30.524 -12.496 -3.922 1.00 41.34 536 ARG A N 1
ATOM 4162 C CA . ARG A 1 536 ? 29.055 -12.344 -3.928 1.00 41.34 536 ARG A CA 1
ATOM 4163 C C . ARG A 1 536 ? 28.568 -11.444 -5.080 1.00 41.34 536 ARG A C 1
ATOM 4165 O O . ARG A 1 536 ? 29.210 -10.464 -5.430 1.00 41.34 536 ARG A O 1
ATOM 4172 N N . HIS A 1 537 ? 27.455 -11.878 -5.673 1.00 46.53 537 HIS A N 1
ATOM 4173 C CA . HIS A 1 537 ? 26.890 -11.579 -6.993 1.00 46.53 537 HIS A CA 1
ATOM 4174 C C . HIS A 1 537 ? 26.448 -10.121 -7.252 1.00 46.53 537 HIS A C 1
ATOM 4176 O O . HIS A 1 537 ? 25.541 -9.636 -6.588 1.00 46.53 537 HIS A O 1
ATOM 4182 N N . HIS A 1 538 ? 26.980 -9.497 -8.314 1.00 48.28 538 HIS A N 1
ATOM 4183 C CA . HIS A 1 538 ? 26.394 -8.325 -9.003 1.00 48.28 538 HIS A CA 1
ATOM 4184 C C . HIS A 1 538 ? 25.988 -8.667 -10.467 1.00 48.28 538 HIS A C 1
ATOM 4186 O O . HIS A 1 538 ? 25.631 -7.794 -11.253 1.00 48.28 538 HIS A O 1
ATOM 4192 N N . ASP A 1 539 ? 26.021 -9.952 -10.847 1.00 59.41 539 ASP A N 1
ATOM 4193 C CA . ASP A 1 539 ? 26.033 -10.383 -12.258 1.00 59.41 539 ASP A CA 1
ATOM 4194 C C . ASP A 1 539 ? 24.644 -10.492 -12.933 1.00 59.41 539 ASP A C 1
ATOM 4196 O O . ASP A 1 539 ? 24.579 -10.795 -14.122 1.00 59.41 539 ASP A O 1
ATOM 4200 N N . ASP A 1 540 ? 23.522 -10.299 -12.219 1.00 81.56 540 ASP A N 1
ATOM 4201 C CA . ASP A 1 540 ? 22.168 -10.517 -12.778 1.00 81.56 540 ASP A CA 1
ATOM 4202 C C . ASP A 1 540 ? 21.210 -9.324 -12.590 1.00 81.56 540 ASP A C 1
ATOM 4204 O O . ASP A 1 540 ? 20.082 -9.444 -12.092 1.00 81.56 540 ASP A O 1
ATOM 4208 N N . LEU A 1 541 ? 21.679 -8.151 -13.018 1.00 86.50 541 LEU A N 1
ATOM 4209 C CA . LEU A 1 541 ? 20.881 -6.944 -13.224 1.00 86.50 541 LEU A CA 1
ATOM 4210 C C . LEU A 1 541 ? 20.493 -6.819 -14.701 1.00 86.50 541 LEU A C 1
ATOM 4212 O O . LEU A 1 541 ? 21.356 -6.777 -15.573 1.00 86.50 541 LEU A O 1
ATOM 4216 N N . VAL A 1 542 ? 19.195 -6.674 -14.975 1.00 87.19 542 VAL A N 1
ATOM 4217 C CA . VAL A 1 542 ? 18.691 -6.378 -16.322 1.00 87.19 542 VAL A CA 1
ATOM 4218 C C . VAL A 1 542 ? 17.753 -5.175 -16.271 1.00 87.19 542 VAL A C 1
ATOM 4220 O O . VAL A 1 542 ? 16.691 -5.224 -15.644 1.00 87.19 542 VAL A O 1
ATOM 4223 N N . GLU A 1 543 ? 18.142 -4.097 -16.952 1.00 89.06 543 GLU A N 1
ATOM 4224 C CA . GLU A 1 543 ? 17.300 -2.921 -17.186 1.00 89.06 543 GLU A CA 1
ATOM 4225 C C . GLU A 1 543 ? 16.810 -2.928 -18.638 1.00 89.06 543 GLU A C 1
ATOM 4227 O O . GLU A 1 543 ? 17.616 -2.875 -19.567 1.00 89.06 543 GLU A O 1
ATOM 4232 N N . VAL A 1 544 ? 15.490 -2.998 -18.830 1.00 92.19 544 VAL A N 1
ATOM 4233 C CA . VAL A 1 544 ? 14.854 -3.075 -20.151 1.00 92.19 544 VAL A CA 1
ATOM 4234 C C . VAL A 1 544 ? 14.020 -1.825 -20.403 1.00 92.19 544 VAL A C 1
ATOM 4236 O O . VAL A 1 544 ? 13.164 -1.459 -19.598 1.00 92.19 544 VAL A O 1
ATOM 4239 N N . PHE A 1 545 ? 14.244 -1.181 -21.544 1.00 93.12 545 PHE A N 1
ATOM 4240 C CA . PHE A 1 545 ? 13.573 0.051 -21.945 1.00 93.12 545 PHE A CA 1
ATOM 4241 C C . PHE A 1 545 ? 12.361 -0.240 -22.832 1.00 93.12 545 PHE A C 1
ATOM 4243 O O . PHE A 1 545 ? 12.479 -0.858 -23.888 1.00 93.12 545 PHE A O 1
ATOM 4250 N N . PHE A 1 546 ? 11.194 0.241 -22.422 1.00 93.69 546 PHE A N 1
ATOM 4251 C CA . PHE A 1 546 ? 9.916 0.017 -23.086 1.00 93.69 546 PHE A CA 1
ATOM 4252 C C . PHE A 1 546 ? 9.364 1.323 -23.675 1.00 93.69 546 PHE A C 1
ATOM 4254 O O . PHE A 1 546 ? 9.495 2.388 -23.058 1.00 93.69 546 PHE A O 1
ATOM 4261 N N . PRO A 1 547 ? 8.709 1.265 -24.848 1.00 91.31 547 PRO A N 1
ATOM 4262 C CA . PRO A 1 547 ? 7.940 2.392 -25.353 1.00 91.31 547 PRO A CA 1
ATOM 4263 C C . PRO A 1 547 ? 6.702 2.646 -24.478 1.00 91.31 547 PRO A C 1
ATOM 4265 O O . PRO A 1 547 ? 6.100 1.712 -23.953 1.00 91.31 547 PRO A O 1
ATOM 4268 N N . GLY A 1 548 ? 6.270 3.900 -24.393 1.00 88.19 548 GLY A N 1
ATOM 4269 C CA . GLY A 1 548 ? 5.203 4.365 -23.508 1.00 88.19 548 GLY A CA 1
ATOM 4270 C C . GLY A 1 548 ? 5.716 5.256 -22.379 1.00 88.19 548 GLY A C 1
ATOM 4271 O O . GLY A 1 548 ? 6.917 5.302 -22.102 1.00 88.19 548 GLY A O 1
ATOM 4272 N N . ASP A 1 549 ? 4.808 6.009 -21.760 1.00 84.62 549 ASP A N 1
ATOM 4273 C CA . ASP A 1 549 ? 5.096 6.871 -20.612 1.00 84.62 549 ASP A CA 1
ATOM 4274 C C . ASP A 1 549 ? 5.103 6.093 -19.283 1.00 84.62 549 ASP A C 1
ATOM 4276 O O . ASP A 1 549 ? 4.919 4.878 -19.244 1.00 84.62 549 ASP A O 1
ATOM 4280 N N . HIS A 1 550 ? 5.342 6.782 -18.167 1.00 81.00 550 HIS A N 1
ATOM 4281 C CA . HIS A 1 550 ? 5.479 6.163 -16.846 1.00 81.00 550 HIS A CA 1
ATOM 4282 C C . HIS A 1 550 ? 4.340 5.194 -16.477 1.00 81.00 550 HIS A C 1
ATOM 4284 O O . HIS A 1 550 ? 4.585 4.145 -15.881 1.00 81.00 550 HIS A O 1
ATOM 4290 N N . ALA A 1 551 ? 3.094 5.536 -16.820 1.00 78.62 551 ALA A N 1
ATOM 4291 C CA . ALA A 1 551 ? 1.922 4.730 -16.475 1.00 78.62 551 ALA A CA 1
ATOM 4292 C C . ALA A 1 551 ? 1.628 3.638 -17.516 1.00 78.62 551 ALA A C 1
ATOM 4294 O O . ALA A 1 551 ? 0.965 2.659 -17.188 1.00 78.62 551 ALA A O 1
ATOM 4295 N N . ASP A 1 552 ? 2.165 3.751 -18.733 1.00 84.38 552 ASP A N 1
ATOM 4296 C CA . ASP A 1 552 ? 2.156 2.635 -19.685 1.00 84.38 552 ASP A CA 1
ATOM 4297 C C . ASP A 1 552 ? 3.036 1.478 -19.173 1.00 84.38 552 ASP A C 1
ATOM 4299 O O . ASP A 1 552 ? 2.703 0.311 -19.361 1.00 84.38 552 ASP A O 1
ATOM 4303 N N . ILE A 1 553 ? 4.126 1.793 -18.458 1.00 87.94 553 ILE A N 1
ATOM 4304 C CA . ILE A 1 553 ? 5.055 0.788 -17.914 1.00 87.94 553 ILE A CA 1
ATOM 4305 C C . ILE A 1 553 ? 4.572 0.215 -16.582 1.00 87.94 553 ILE A C 1
ATOM 4307 O O . ILE A 1 553 ? 4.592 -0.999 -16.374 1.00 87.94 553 ILE A O 1
ATOM 4311 N N . GLY A 1 554 ? 4.144 1.071 -15.654 1.00 78.50 554 GLY A N 1
ATOM 4312 C CA . GLY A 1 554 ? 3.698 0.621 -14.334 1.00 78.50 554 GLY A CA 1
ATOM 4313 C C . GLY A 1 554 ? 2.215 0.282 -14.218 1.00 78.50 554 GLY A C 1
ATOM 4314 O O . GLY A 1 554 ? 1.786 -0.155 -13.148 1.00 78.50 554 GLY A O 1
ATOM 4315 N N . GLY A 1 555 ? 1.436 0.444 -15.289 1.00 79.69 555 GLY A N 1
ATOM 4316 C CA . GLY A 1 555 ? -0.012 0.239 -15.302 1.00 79.69 555 GLY A CA 1
ATOM 4317 C C . GLY A 1 555 ? -0.798 1.434 -14.751 1.00 79.69 555 GLY A C 1
ATOM 4318 O O . GLY A 1 555 ? -0.226 2.434 -14.314 1.00 79.69 555 GLY A O 1
ATOM 4319 N N . GLY A 1 556 ? -2.131 1.325 -14.759 1.00 71.94 556 GLY A N 1
ATOM 4320 C CA . GLY A 1 556 ? -3.022 2.429 -14.375 1.00 71.94 556 GLY A CA 1
ATOM 4321 C C . GLY A 1 556 ? -3.637 3.176 -15.566 1.00 71.94 556 GLY A C 1
ATOM 4322 O O . GLY A 1 556 ? -4.112 4.301 -15.407 1.00 71.94 556 GLY A O 1
ATOM 4323 N N . ARG A 1 557 ? -3.612 2.586 -16.769 1.00 70.06 557 ARG A N 1
ATOM 4324 C CA . ARG A 1 557 ? -4.125 3.185 -18.018 1.00 70.06 557 ARG A CA 1
ATOM 4325 C C . ARG A 1 557 ? -5.369 2.488 -18.564 1.00 70.06 557 ARG A C 1
ATOM 4327 O O . ARG A 1 557 ? -5.930 2.935 -19.564 1.00 70.06 557 ARG A O 1
ATOM 4334 N N . GLU A 1 558 ? -5.813 1.418 -17.923 1.00 67.38 558 GLU A N 1
ATOM 4335 C CA . GLU A 1 558 ? -7.013 0.691 -18.313 1.00 67.38 558 GLU A CA 1
ATOM 4336 C C . GLU A 1 558 ? -8.301 1.372 -17.819 1.00 67.38 558 GLU A C 1
ATOM 4338 O O . GLU A 1 558 ? -8.303 2.200 -16.910 1.00 67.38 558 GLU A O 1
ATOM 4343 N N . ASN A 1 559 ? -9.434 1.039 -18.423 1.00 61.84 559 ASN A N 1
ATOM 4344 C CA . ASN A 1 559 ? -10.748 1.399 -17.902 1.00 61.84 559 ASN A CA 1
ATOM 4345 C C . ASN A 1 559 ? -11.280 0.313 -16.941 1.00 61.84 559 ASN A C 1
ATOM 4347 O O . ASN A 1 559 ? -10.623 -0.695 -16.666 1.00 61.84 559 ASN A O 1
ATOM 4351 N N . TYR A 1 560 ? -12.511 0.490 -16.454 1.00 52.09 560 TYR A N 1
ATOM 4352 C CA . TYR A 1 560 ? -13.185 -0.489 -15.592 1.00 52.09 560 TYR A CA 1
ATOM 4353 C C . TYR A 1 560 ? -13.336 -1.890 -16.223 1.00 52.09 560 TYR A C 1
ATOM 4355 O O . TYR A 1 560 ? -13.342 -2.910 -15.530 1.00 52.09 560 TYR A O 1
ATOM 4363 N N . TYR A 1 561 ? -13.376 -1.984 -17.546 1.00 58.25 561 TYR A N 1
ATOM 4364 C CA . TYR A 1 561 ? -13.452 -3.259 -18.257 1.00 58.25 561 TYR A CA 1
ATOM 4365 C C . TYR A 1 561 ? -12.076 -3.912 -18.452 1.00 58.25 561 TYR A C 1
ATOM 4367 O O . TYR A 1 561 ? -12.003 -5.093 -18.769 1.00 58.25 561 TYR A O 1
ATOM 4375 N N . GLY A 1 562 ? -10.984 -3.215 -18.118 1.00 61.59 562 GLY A N 1
ATOM 4376 C CA . GLY A 1 562 ? -9.617 -3.677 -18.371 1.00 61.59 562 GLY A CA 1
ATOM 4377 C C . GLY A 1 562 ? -9.117 -3.336 -19.776 1.00 61.59 562 GLY A C 1
ATOM 4378 O O . GLY A 1 562 ? -8.077 -3.839 -20.183 1.00 61.59 562 GLY A O 1
ATOM 4379 N N . GLU A 1 563 ? -9.836 -2.489 -20.512 1.00 69.31 563 GLU A N 1
ATOM 4380 C CA . GLU A 1 563 ? -9.450 -2.049 -21.851 1.00 69.31 563 GLU A CA 1
ATOM 4381 C C . GLU A 1 563 ? -8.524 -0.835 -21.754 1.00 69.31 563 GLU A C 1
ATOM 4383 O O . GLU A 1 563 ? -8.749 0.071 -20.946 1.00 69.31 563 GLU A O 1
ATOM 4388 N N . TRP A 1 564 ? -7.498 -0.780 -22.599 1.00 70.81 564 TRP A N 1
ATOM 4389 C CA . TRP A 1 564 ? -6.553 0.334 -22.635 1.00 70.81 564 TRP A CA 1
ATOM 4390 C C . TRP A 1 564 ? -7.231 1.642 -23.047 1.00 70.81 564 TRP A C 1
ATOM 4392 O O . TRP A 1 564 ? -7.905 1.723 -24.074 1.00 70.81 564 TRP A O 1
ATOM 4402 N N . LYS A 1 565 ? -7.014 2.708 -22.269 1.00 68.38 565 LYS A N 1
ATOM 4403 C CA . LYS A 1 565 ? -7.518 4.045 -22.585 1.00 68.38 565 LYS A CA 1
ATOM 4404 C C . LYS A 1 565 ? -6.399 4.929 -23.122 1.00 68.38 565 LYS A C 1
ATOM 4406 O O . LYS A 1 565 ? -5.370 5.125 -22.480 1.00 68.38 565 LYS A O 1
ATOM 4411 N N . ARG A 1 566 ? -6.663 5.593 -24.250 1.00 67.25 566 ARG A N 1
ATOM 4412 C CA . ARG A 1 566 ? -5.854 6.732 -24.702 1.00 67.25 566 ARG A CA 1
ATOM 4413 C C . ARG A 1 566 ? -6.045 7.899 -23.735 1.00 67.25 566 ARG A C 1
ATOM 4415 O O . ARG A 1 566 ? -7.134 8.464 -23.634 1.00 67.25 566 ARG A O 1
ATOM 4422 N N . VAL A 1 567 ? -4.987 8.265 -23.018 1.00 64.31 567 VAL A N 1
ATOM 4423 C CA . VAL A 1 567 ? -4.997 9.395 -22.084 1.00 64.31 567 VAL A CA 1
ATOM 4424 C C . VAL A 1 567 ? -3.954 10.410 -22.517 1.00 64.31 567 VAL A C 1
ATOM 4426 O O . VAL A 1 567 ? -2.762 10.117 -22.563 1.00 64.31 567 VAL A O 1
ATOM 4429 N N . PHE A 1 568 ? -4.395 11.636 -22.791 1.00 63.50 568 PHE A N 1
ATOM 4430 C CA . PHE A 1 568 ? -3.470 12.732 -23.029 1.00 63.50 568 PHE A CA 1
ATOM 4431 C C . PHE A 1 568 ? -2.843 13.169 -21.705 1.00 63.50 568 PHE A C 1
ATOM 4433 O O . PHE A 1 568 ? -3.512 13.741 -20.844 1.00 63.50 568 PHE A O 1
ATOM 4440 N N . THR A 1 569 ? -1.548 12.914 -21.550 1.00 58.75 569 THR A N 1
ATOM 4441 C CA . THR A 1 569 ? -0.764 13.400 -20.413 1.00 58.75 569 THR A CA 1
ATOM 4442 C C . THR A 1 569 ? 0.190 14.472 -20.931 1.00 58.75 569 THR A C 1
ATOM 4444 O O . THR A 1 569 ? 1.022 14.159 -21.781 1.00 58.75 569 THR A O 1
ATOM 4447 N N . PRO A 1 570 ? 0.099 15.738 -20.478 1.00 59.09 570 PRO A N 1
ATOM 4448 C CA . PRO A 1 570 ? 1.000 16.782 -20.952 1.00 59.09 570 PRO A CA 1
ATOM 4449 C C . PRO A 1 570 ? 2.459 16.426 -20.633 1.00 59.09 570 PRO A C 1
ATOM 4451 O O . PRO A 1 570 ? 2.883 16.432 -19.476 1.00 59.09 570 PRO A O 1
ATOM 4454 N N . ASN A 1 571 ? 3.224 16.113 -21.676 1.00 65.38 571 ASN A N 1
ATOM 4455 C CA . ASN A 1 571 ? 4.543 15.500 -21.572 1.00 65.38 571 ASN A CA 1
ATOM 4456 C C . ASN A 1 571 ? 5.633 16.401 -22.183 1.00 65.38 571 ASN A C 1
ATOM 4458 O O . ASN A 1 571 ? 6.318 16.049 -23.141 1.00 65.38 571 ASN A O 1
ATOM 4462 N N . MET A 1 572 ? 5.721 17.635 -21.675 1.00 71.69 572 MET A N 1
ATOM 4463 C CA . MET A 1 572 ? 6.449 18.746 -22.313 1.00 71.69 572 MET A CA 1
ATOM 4464 C C . MET A 1 572 ? 7.868 18.996 -21.770 1.00 71.69 572 MET A C 1
ATOM 4466 O O . MET A 1 572 ? 8.452 20.037 -22.063 1.00 71.69 572 MET A O 1
ATOM 4470 N N . GLY A 1 573 ? 8.432 18.103 -20.955 1.00 73.75 573 GLY A N 1
ATOM 4471 C CA . GLY A 1 573 ? 9.800 18.280 -20.453 1.00 73.75 573 GLY A CA 1
ATOM 4472 C C . GLY A 1 573 ? 10.871 17.650 -21.350 1.00 73.75 573 GLY A C 1
ATOM 4473 O O . GLY A 1 573 ? 10.648 17.350 -22.532 1.00 73.75 573 GLY A O 1
ATOM 4474 N N . GLN A 1 574 ? 12.070 17.507 -20.782 1.00 77.81 574 GLN A N 1
ATOM 4475 C CA . GLN A 1 574 ? 13.228 16.939 -21.468 1.00 77.81 574 GLN A CA 1
ATOM 4476 C C . GLN A 1 574 ? 13.076 15.429 -21.646 1.00 77.81 574 GLN A C 1
ATOM 4478 O O . GLN A 1 574 ? 12.480 14.749 -20.813 1.00 77.81 574 GLN A O 1
ATOM 4483 N N . CYS A 1 575 ? 13.627 14.921 -22.743 1.00 83.88 575 CYS A N 1
ATOM 4484 C CA . CYS A 1 575 ? 13.671 13.492 -23.010 1.00 83.88 575 CYS A CA 1
ATOM 4485 C C . CYS A 1 575 ? 14.631 12.807 -22.040 1.00 83.88 575 CYS A C 1
ATOM 4487 O O . CYS A 1 575 ? 15.638 13.391 -21.630 1.00 83.88 575 CYS A O 1
ATOM 4489 N N . ARG A 1 576 ? 14.315 11.565 -21.683 1.00 85.56 576 ARG A N 1
ATOM 4490 C CA . ARG A 1 576 ? 15.180 10.739 -20.846 1.00 85.56 576 ARG A CA 1
ATOM 4491 C C . ARG A 1 576 ? 16.472 10.393 -21.572 1.00 85.56 576 ARG A C 1
ATOM 4493 O O . ARG A 1 576 ? 16.472 10.209 -22.788 1.00 85.56 576 ARG A O 1
ATOM 4500 N N . VAL A 1 577 ? 17.552 10.295 -20.804 1.00 82.75 577 VAL A N 1
ATOM 4501 C CA . VAL A 1 577 ? 18.859 9.853 -21.299 1.00 82.75 577 VAL A CA 1
ATOM 4502 C C . VAL A 1 577 ? 18.853 8.332 -21.351 1.00 82.75 577 VAL A C 1
ATOM 4504 O O . VAL A 1 577 ? 18.680 7.687 -20.322 1.00 82.75 577 VAL A O 1
ATOM 4507 N N . ILE A 1 578 ? 19.026 7.762 -22.538 1.00 85.69 578 ILE A N 1
ATOM 4508 C CA . ILE A 1 578 ? 19.077 6.313 -22.730 1.00 85.69 578 ILE A CA 1
ATOM 4509 C C . ILE A 1 578 ? 20.551 5.913 -22.907 1.00 85.69 578 ILE A C 1
ATOM 4511 O O . ILE A 1 578 ? 21.223 6.514 -23.748 1.00 85.69 578 ILE A O 1
ATOM 4515 N N . PRO A 1 579 ? 21.084 4.966 -22.110 1.00 83.88 579 PRO A N 1
ATOM 4516 C CA . PRO A 1 579 ? 22.464 4.499 -22.254 1.00 83.88 579 PRO A CA 1
ATOM 4517 C C . PRO A 1 579 ? 22.731 3.868 -23.627 1.00 83.88 579 PRO A C 1
ATOM 4519 O O . PRO A 1 579 ? 21.858 3.213 -24.183 1.00 83.88 579 PRO A O 1
ATOM 4522 N N . GLU A 1 580 ? 23.958 3.993 -24.143 1.00 79.06 580 GLU A N 1
ATOM 4523 C CA . GLU A 1 580 ? 24.316 3.459 -25.471 1.00 79.06 580 GLU A CA 1
ATOM 4524 C C . GLU A 1 580 ? 24.191 1.929 -25.579 1.00 79.06 580 GLU A C 1
ATOM 4526 O O . GLU A 1 580 ? 23.816 1.417 -26.628 1.00 79.06 580 GLU A O 1
ATOM 4531 N N . ASN A 1 581 ? 24.434 1.212 -24.477 1.00 74.88 581 ASN A N 1
ATOM 4532 C CA . ASN A 1 581 ? 24.368 -0.251 -24.396 1.00 74.88 581 ASN A CA 1
ATOM 4533 C C . ASN A 1 581 ? 23.086 -0.746 -23.704 1.00 74.88 581 ASN A C 1
ATOM 4535 O O . ASN A 1 581 ? 23.117 -1.750 -22.995 1.00 74.88 581 ASN A O 1
ATOM 4539 N N . CYS A 1 582 ? 21.985 0.001 -23.806 1.00 82.81 582 CYS A N 1
ATOM 4540 C CA . CYS A 1 582 ? 20.736 -0.375 -23.155 1.00 82.81 582 CYS A CA 1
ATOM 4541 C C . CYS A 1 582 ? 20.051 -1.561 -23.850 1.00 82.81 582 CYS A C 1
ATOM 4543 O O . CYS A 1 582 ? 20.019 -1.633 -25.079 1.00 82.81 582 CYS A O 1
ATOM 4545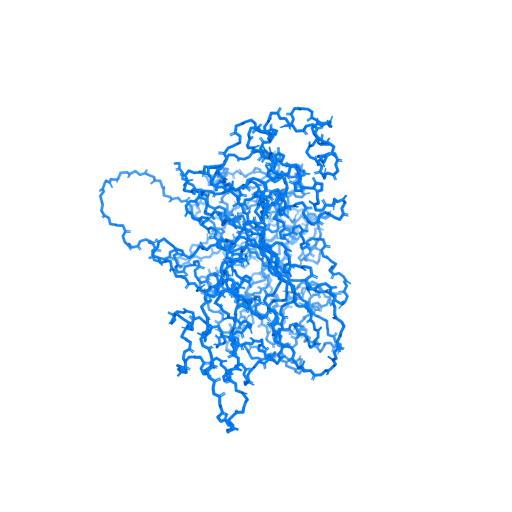 N N . VAL A 1 583 ? 19.381 -2.409 -23.069 1.00 87.56 583 VAL A N 1
ATOM 4546 C CA . VAL A 1 583 ? 18.459 -3.408 -23.615 1.00 87.56 583 VAL A CA 1
ATOM 4547 C C . VAL A 1 583 ? 17.108 -2.737 -23.837 1.00 87.56 583 VAL A C 1
ATOM 4549 O O . VAL A 1 583 ? 16.510 -2.210 -22.902 1.00 87.56 583 VAL A O 1
ATOM 4552 N N . VAL A 1 584 ? 16.599 -2.740 -25.067 1.00 90.12 584 VAL A N 1
ATOM 4553 C CA . VAL A 1 584 ? 15.229 -2.285 -25.358 1.00 90.12 584 VAL A CA 1
ATOM 4554 C C . VAL A 1 584 ? 14.298 -3.482 -25.468 1.00 90.12 584 VAL A C 1
ATOM 4556 O O . VAL A 1 584 ? 14.699 -4.565 -25.891 1.00 90.12 584 VAL A O 1
ATOM 4559 N N . HIS A 1 585 ? 13.038 -3.306 -25.101 1.00 90.62 585 HIS A N 1
ATOM 4560 C CA . HIS A 1 585 ? 12.023 -4.308 -25.364 1.00 90.62 585 HIS A CA 1
ATOM 4561 C C . HIS A 1 585 ? 11.662 -4.303 -26.850 1.00 90.62 585 HIS A C 1
ATOM 4563 O O . HIS A 1 585 ? 11.569 -3.245 -27.481 1.00 90.62 585 HIS A O 1
ATOM 4569 N N . TRP A 1 586 ? 11.394 -5.483 -27.407 1.00 86.81 586 TRP A N 1
ATOM 4570 C CA . TRP A 1 586 ? 11.089 -5.636 -28.826 1.00 86.81 586 TRP A CA 1
ATOM 4571 C C . TRP A 1 586 ? 9.841 -4.857 -29.272 1.00 86.81 586 TRP A C 1
ATOM 4573 O O . TRP A 1 586 ? 9.735 -4.481 -30.434 1.00 86.81 586 TRP A O 1
ATOM 4583 N N . SER A 1 587 ? 8.927 -4.525 -28.357 1.00 87.81 587 SER A N 1
ATOM 4584 C CA . SER A 1 587 ? 7.748 -3.699 -28.663 1.00 87.81 587 SER A CA 1
ATOM 4585 C C . SER A 1 587 ? 8.091 -2.285 -29.149 1.00 87.81 587 SER A C 1
ATOM 4587 O O . SER A 1 587 ? 7.269 -1.662 -29.822 1.00 87.81 587 SER A O 1
ATOM 4589 N N . LEU A 1 588 ? 9.302 -1.778 -28.870 1.00 89.50 588 LEU A N 1
ATOM 4590 C CA . LEU A 1 588 ? 9.792 -0.517 -29.436 1.00 89.50 588 LEU A CA 1
ATOM 4591 C C . LEU A 1 588 ? 9.766 -0.557 -30.966 1.00 89.50 588 LEU A C 1
ATOM 4593 O O . LEU A 1 588 ? 9.328 0.396 -31.609 1.00 89.50 588 LEU A O 1
ATOM 4597 N N . PHE A 1 589 ? 10.210 -1.678 -31.529 1.00 88.50 589 PHE A N 1
ATOM 4598 C CA . PHE A 1 589 ? 10.268 -1.910 -32.959 1.00 88.50 589 PHE A CA 1
ATOM 4599 C C . PHE A 1 589 ? 8.862 -1.852 -33.562 1.00 88.50 589 PHE A C 1
ATOM 4601 O O . PHE A 1 589 ? 8.597 -0.968 -34.370 1.00 88.50 589 PHE A O 1
ATOM 4608 N N . TYR A 1 590 ? 7.913 -2.650 -33.070 1.00 86.56 590 TYR A N 1
ATOM 4609 C CA . TYR A 1 590 ? 6.528 -2.591 -33.555 1.00 86.56 590 TYR A CA 1
ATOM 4610 C C . TYR A 1 590 ? 5.901 -1.201 -33.440 1.00 86.56 590 TYR A C 1
ATOM 4612 O O . TYR A 1 590 ? 5.243 -0.742 -34.374 1.00 86.56 590 TYR A O 1
ATOM 4620 N N . ARG A 1 591 ? 6.147 -0.470 -32.347 1.00 87.06 591 ARG A N 1
ATOM 4621 C CA . ARG A 1 591 ? 5.608 0.890 -32.207 1.00 87.06 591 ARG A CA 1
ATOM 4622 C C . ARG A 1 591 ? 6.191 1.857 -33.237 1.00 87.06 591 ARG A C 1
ATOM 4624 O O . ARG A 1 591 ? 5.457 2.696 -33.748 1.00 87.06 591 ARG A O 1
ATOM 4631 N N . LEU A 1 592 ? 7.478 1.735 -33.571 1.00 87.56 592 LEU A N 1
ATOM 4632 C CA . LEU A 1 592 ? 8.102 2.510 -34.649 1.00 87.56 592 LEU A CA 1
ATOM 4633 C C . LEU A 1 592 ? 7.494 2.192 -36.022 1.00 87.56 592 LEU A C 1
ATOM 4635 O O . LEU A 1 592 ? 7.430 3.094 -36.855 1.00 87.56 592 LEU A O 1
ATOM 4639 N N . HIS A 1 593 ? 7.046 0.952 -36.241 1.00 86.44 593 HIS A N 1
ATOM 4640 C CA . HIS A 1 593 ? 6.383 0.527 -37.475 1.00 86.44 593 HIS A CA 1
ATOM 4641 C C . HIS A 1 593 ? 4.967 1.082 -37.607 1.00 86.44 593 HIS A C 1
ATOM 4643 O O . HIS A 1 593 ? 4.659 1.830 -38.532 1.00 86.44 593 HIS A O 1
ATOM 4649 N N . TYR A 1 594 ? 4.101 0.691 -36.670 1.00 83.69 594 TYR A N 1
ATOM 4650 C CA . TYR A 1 594 ? 2.659 0.855 -36.799 1.00 83.69 594 TYR A CA 1
ATOM 4651 C C . TYR A 1 594 ? 2.224 2.298 -36.517 1.00 83.69 594 TYR A C 1
ATOM 4653 O O . TYR A 1 594 ? 1.208 2.754 -37.038 1.00 83.69 594 TYR A O 1
ATOM 4661 N N . ILE A 1 595 ? 3.006 3.054 -35.737 1.00 84.00 595 ILE A N 1
ATOM 4662 C CA . ILE A 1 595 ? 2.687 4.436 -35.374 1.00 84.00 595 ILE A CA 1
ATOM 4663 C C . ILE A 1 595 ? 3.567 5.394 -36.181 1.00 84.00 595 ILE A C 1
ATOM 4665 O O . ILE A 1 595 ? 4.702 5.711 -35.819 1.00 84.00 595 ILE A O 1
ATOM 4669 N N . ARG A 1 596 ? 3.025 5.881 -37.302 1.00 81.94 596 ARG A N 1
ATOM 4670 C CA . ARG A 1 596 ? 3.761 6.687 -38.293 1.00 81.94 596 ARG A CA 1
ATOM 4671 C C . ARG A 1 596 ? 4.455 7.915 -37.691 1.00 81.94 596 ARG A C 1
ATOM 4673 O O . ARG A 1 596 ? 5.577 8.241 -38.091 1.00 81.94 596 ARG A O 1
ATOM 4680 N N . ASP A 1 597 ? 3.808 8.588 -36.744 1.00 85.00 597 ASP A N 1
ATOM 4681 C CA . ASP A 1 597 ? 4.291 9.791 -36.060 1.00 85.00 597 ASP A CA 1
ATOM 4682 C C . ASP A 1 597 ? 5.121 9.502 -34.797 1.00 85.00 597 ASP A C 1
ATOM 4684 O O . ASP A 1 597 ? 5.681 10.428 -34.207 1.00 85.00 597 ASP A O 1
ATOM 4688 N N . TYR A 1 598 ? 5.295 8.233 -34.416 1.00 88.94 598 TYR A N 1
ATOM 4689 C CA . TYR A 1 598 ? 6.190 7.859 -33.328 1.00 88.94 598 TYR A CA 1
ATOM 4690 C C . TYR A 1 598 ? 7.649 8.003 -33.775 1.00 88.94 598 TYR A C 1
ATOM 4692 O O . TYR A 1 598 ? 8.127 7.337 -34.701 1.00 88.94 598 TYR A O 1
ATOM 4700 N N . ASN A 1 599 ? 8.344 8.957 -33.155 1.00 86.75 599 ASN A N 1
ATOM 4701 C CA . ASN A 1 599 ? 9.725 9.305 -33.466 1.00 86.75 599 ASN A CA 1
ATOM 4702 C C . ASN A 1 599 ? 10.453 9.838 -32.215 1.00 86.75 599 ASN A C 1
ATOM 4704 O O . ASN A 1 599 ? 10.654 11.052 -32.092 1.00 86.75 599 ASN A O 1
ATOM 4708 N N . PRO A 1 600 ? 10.773 8.967 -31.241 1.00 87.44 600 PRO A N 1
ATOM 4709 C CA . PRO A 1 600 ? 11.365 9.395 -29.980 1.00 87.44 600 PRO A CA 1
ATOM 4710 C C . PRO A 1 600 ? 12.779 9.968 -30.206 1.00 87.44 600 PRO A C 1
ATOM 4712 O O . PRO A 1 600 ? 13.657 9.295 -30.746 1.00 87.44 600 PRO A O 1
ATOM 4715 N N . PRO A 1 601 ? 13.045 11.223 -29.807 1.00 85.31 601 PRO A N 1
ATOM 4716 C CA . PRO A 1 601 ? 14.291 11.898 -30.163 1.00 85.31 601 PRO A CA 1
ATOM 4717 C C . PRO A 1 601 ? 15.522 11.368 -29.407 1.00 85.31 601 PRO A C 1
ATOM 4719 O O . PRO A 1 601 ? 16.648 11.618 -29.824 1.00 85.31 601 PRO A O 1
ATOM 4722 N N . ASN A 1 602 ? 15.319 10.647 -28.303 1.00 87.38 602 ASN A N 1
ATOM 4723 C CA . ASN A 1 602 ? 16.357 10.089 -27.433 1.00 87.38 602 ASN A CA 1
ATOM 4724 C C . ASN A 1 602 ? 16.920 8.732 -27.891 1.00 87.38 602 ASN A C 1
ATOM 4726 O O . ASN A 1 602 ? 17.841 8.242 -27.246 1.00 87.38 602 ASN A O 1
ATOM 4730 N N . ILE A 1 603 ? 16.420 8.149 -28.990 1.00 84.88 603 ILE A N 1
ATOM 4731 C CA . ILE A 1 603 ? 16.969 6.900 -29.556 1.00 84.88 603 ILE A CA 1
ATOM 4732 C C . ILE A 1 603 ? 17.734 7.102 -30.869 1.00 84.88 603 ILE A C 1
ATOM 4734 O O . ILE A 1 603 ? 18.405 6.187 -31.328 1.00 84.88 603 ILE A O 1
ATOM 4738 N N . HIS A 1 604 ? 17.663 8.283 -31.497 1.00 75.69 604 HIS A N 1
ATOM 4739 C CA . HIS A 1 604 ? 18.275 8.508 -32.817 1.00 75.69 604 HIS A CA 1
ATOM 4740 C C . HIS A 1 604 ? 19.800 8.395 -32.834 1.00 75.69 604 HIS A C 1
ATOM 4742 O O . HIS A 1 604 ? 20.378 8.149 -33.889 1.00 75.69 604 HIS A O 1
ATOM 4748 N N . SER A 1 605 ? 20.448 8.608 -31.690 1.00 73.50 605 SER A N 1
ATOM 4749 C CA . SER A 1 605 ? 21.895 8.462 -31.537 1.00 73.50 605 SER A CA 1
ATOM 4750 C C . SER A 1 605 ? 22.336 7.014 -31.307 1.00 73.50 605 SER A C 1
ATOM 4752 O O . SER A 1 605 ? 23.535 6.764 -31.260 1.00 73.50 605 SER A O 1
ATOM 4754 N N . LEU A 1 606 ? 21.398 6.076 -31.145 1.00 80.81 606 LEU A N 1
ATOM 4755 C CA . LEU A 1 606 ? 21.679 4.677 -30.840 1.00 80.81 606 LEU A CA 1
ATOM 4756 C C . LEU A 1 606 ? 21.721 3.824 -32.113 1.00 80.81 606 LEU A C 1
ATOM 4758 O O . LEU A 1 606 ? 21.025 4.083 -33.098 1.00 80.81 606 LEU A O 1
ATOM 4762 N N . SER A 1 607 ? 22.526 2.766 -32.076 1.00 84.56 607 SER A N 1
ATOM 4763 C CA . SER A 1 607 ? 22.603 1.775 -33.147 1.00 84.56 607 SER A CA 1
ATOM 4764 C C . SER A 1 607 ? 21.383 0.852 -33.099 1.00 84.56 607 SER A C 1
ATOM 4766 O O . SER A 1 607 ? 21.285 -0.019 -32.238 1.00 84.56 607 SER A O 1
ATOM 4768 N N . PHE A 1 608 ? 20.443 1.016 -34.037 1.00 85.12 608 PHE A N 1
ATOM 4769 C CA . PHE A 1 608 ? 19.272 0.131 -34.143 1.00 85.12 608 PHE A CA 1
ATOM 4770 C C . PHE A 1 608 ? 19.658 -1.333 -34.360 1.00 85.12 608 PHE A C 1
ATOM 4772 O O . PHE A 1 608 ? 18.943 -2.219 -33.900 1.00 85.12 608 PHE A O 1
ATOM 4779 N N . SER A 1 609 ? 20.785 -1.584 -35.026 1.00 84.38 609 SER A N 1
ATOM 4780 C CA . SER A 1 609 ? 21.362 -2.916 -35.184 1.00 84.38 609 SER A CA 1
ATOM 4781 C C . SER A 1 609 ? 21.685 -3.552 -33.832 1.00 84.38 609 SER A C 1
ATOM 4783 O O . SER A 1 609 ? 21.262 -4.676 -33.571 1.00 84.38 609 SER A O 1
ATOM 4785 N N . ASP A 1 610 ? 22.386 -2.823 -32.961 1.00 84.00 610 ASP A N 1
ATOM 4786 C CA . ASP A 1 610 ? 22.805 -3.331 -31.651 1.00 84.00 610 ASP A CA 1
ATOM 4787 C C . ASP A 1 610 ? 21.616 -3.470 -30.702 1.00 84.00 610 ASP A C 1
ATOM 4789 O O . ASP A 1 610 ? 21.471 -4.506 -30.054 1.00 84.00 610 ASP A O 1
ATOM 4793 N N . LEU A 1 611 ? 20.712 -2.483 -30.699 1.00 85.81 611 LEU A N 1
ATOM 4794 C CA . LEU A 1 611 ? 19.454 -2.552 -29.955 1.00 85.81 611 LEU A CA 1
ATOM 4795 C C . LEU A 1 611 ? 18.645 -3.792 -30.349 1.00 85.81 611 LEU A C 1
ATOM 4797 O O . LEU A 1 611 ? 18.203 -4.542 -29.485 1.00 85.81 611 LEU A O 1
ATOM 4801 N N . PHE A 1 612 ? 18.484 -4.035 -31.653 1.00 86.75 612 PHE A N 1
ATOM 4802 C CA . PHE A 1 612 ? 17.720 -5.174 -32.152 1.00 86.75 612 PHE A CA 1
ATOM 4803 C C . PHE A 1 612 ? 18.377 -6.503 -31.789 1.00 86.75 612 PHE A C 1
ATOM 4805 O O . PHE A 1 612 ? 17.696 -7.412 -31.321 1.00 86.75 612 PHE A O 1
ATOM 4812 N N . LEU A 1 613 ? 19.698 -6.616 -31.954 1.00 85.50 613 LEU A N 1
ATOM 4813 C CA . LEU A 1 613 ? 20.427 -7.817 -31.555 1.00 85.50 613 LEU A CA 1
ATOM 4814 C C . LEU A 1 613 ? 20.226 -8.111 -30.071 1.00 85.50 613 LEU A C 1
ATOM 4816 O O . LEU A 1 613 ? 19.846 -9.225 -29.728 1.00 85.50 613 LEU A O 1
ATOM 4820 N N . GLN A 1 614 ? 20.413 -7.117 -29.204 1.00 80.56 614 GLN A N 1
ATOM 4821 C CA . GLN A 1 614 ? 20.249 -7.300 -27.763 1.00 80.56 614 GLN A CA 1
ATOM 4822 C C . GLN A 1 614 ? 18.827 -7.734 -27.387 1.00 80.56 614 GLN A C 1
ATOM 4824 O O . GLN A 1 614 ? 18.682 -8.693 -26.634 1.00 80.56 614 GLN A O 1
ATOM 4829 N N . SER A 1 615 ? 17.789 -7.116 -27.962 1.00 82.62 615 SER A N 1
ATOM 4830 C CA . SER A 1 615 ? 16.393 -7.507 -27.713 1.00 82.62 615 SER A CA 1
ATOM 4831 C C . SER A 1 615 ? 16.067 -8.930 -28.169 1.00 82.62 615 SER A C 1
ATOM 4833 O O . SER A 1 615 ? 15.203 -9.583 -27.589 1.00 82.62 615 SER A O 1
ATOM 4835 N N . MET A 1 616 ? 16.707 -9.398 -29.243 1.00 82.94 616 MET A N 1
ATOM 4836 C CA . MET A 1 616 ? 16.366 -10.672 -29.881 1.00 82.94 616 MET A CA 1
ATOM 4837 C C . MET A 1 616 ? 17.157 -11.862 -29.348 1.00 82.94 616 MET A C 1
ATOM 4839 O O . MET A 1 616 ? 16.701 -12.997 -29.472 1.00 82.94 616 MET A O 1
ATOM 4843 N N . LEU A 1 617 ? 18.323 -11.630 -28.739 1.00 73.44 617 LEU A N 1
ATOM 4844 C CA . LEU A 1 617 ? 19.175 -12.698 -28.208 1.00 73.44 617 LEU A CA 1
ATOM 4845 C C . LEU A 1 617 ? 18.518 -13.501 -27.077 1.00 73.44 617 LEU A C 1
ATOM 4847 O O . LEU A 1 617 ? 18.913 -14.641 -26.832 1.00 73.44 617 LEU A O 1
ATOM 4851 N N . GLU A 1 618 ? 17.496 -12.950 -26.424 1.00 68.94 618 GLU A N 1
ATOM 4852 C CA . GLU A 1 618 ? 16.714 -13.666 -25.411 1.00 68.94 618 GLU A CA 1
ATOM 4853 C C . GLU A 1 618 ? 15.822 -14.769 -26.013 1.00 68.94 618 GLU A C 1
ATOM 4855 O O . GLU A 1 618 ? 15.485 -15.753 -25.343 1.00 68.94 618 GLU A O 1
ATOM 4860 N N . PHE A 1 619 ? 15.472 -14.667 -27.298 1.00 75.25 619 PHE A N 1
ATOM 4861 C CA . PHE A 1 619 ? 14.655 -15.662 -27.979 1.00 75.25 619 PHE A CA 1
ATOM 4862 C C . PHE A 1 619 ? 15.509 -16.852 -28.421 1.00 75.25 619 PHE A C 1
ATOM 4864 O O . PHE A 1 619 ? 16.304 -16.782 -29.356 1.00 75.25 619 PHE A O 1
ATOM 4871 N N . LYS A 1 620 ? 15.247 -18.024 -27.833 1.00 73.50 620 LYS A N 1
ATOM 4872 C CA . LYS A 1 620 ? 15.907 -19.301 -28.189 1.00 73.50 620 LYS A CA 1
ATOM 4873 C C . LYS A 1 620 ? 15.633 -19.791 -29.624 1.00 73.50 620 LYS A C 1
ATOM 4875 O O . LYS A 1 620 ? 16.097 -20.863 -30.001 1.00 73.50 620 LYS A O 1
ATOM 4880 N N . GLN A 1 621 ? 14.829 -19.060 -30.390 1.00 79.62 621 GLN A N 1
ATOM 4881 C CA . GLN A 1 621 ? 14.327 -19.436 -31.713 1.00 79.62 621 GLN A CA 1
ATOM 4882 C C . GLN A 1 621 ? 15.239 -18.977 -32.860 1.00 79.62 621 GLN A C 1
ATOM 4884 O O . GLN A 1 621 ? 15.070 -19.450 -33.984 1.00 79.62 621 GLN A O 1
ATOM 4889 N N . PHE A 1 622 ? 16.199 -18.087 -32.591 1.00 79.94 622 PHE A N 1
ATOM 4890 C CA . PHE A 1 622 ? 17.081 -17.513 -33.606 1.00 79.94 622 PHE A CA 1
ATOM 4891 C C . PHE A 1 622 ? 18.537 -17.924 -33.395 1.00 79.94 622 PHE A C 1
ATOM 4893 O O . PHE A 1 622 ? 18.989 -18.150 -32.272 1.00 79.94 622 PHE A O 1
ATOM 4900 N N . THR A 1 623 ? 19.297 -17.986 -34.489 1.00 80.31 623 THR A N 1
ATOM 4901 C CA . THR A 1 623 ? 20.758 -18.120 -34.420 1.00 80.31 623 THR A CA 1
ATOM 4902 C C . THR A 1 623 ? 21.420 -16.744 -34.470 1.00 80.31 623 THR A C 1
ATOM 4904 O O . THR A 1 623 ? 20.921 -15.837 -35.133 1.00 80.31 623 THR A O 1
ATOM 4907 N N . PHE A 1 624 ? 22.573 -16.584 -33.809 1.00 79.06 624 PHE A N 1
ATOM 4908 C CA . PHE A 1 624 ? 23.312 -15.313 -33.806 1.00 79.06 624 PHE A CA 1
ATOM 4909 C C . PHE A 1 624 ? 23.609 -14.803 -35.226 1.00 79.06 624 PHE A C 1
ATOM 4911 O O . PHE A 1 624 ? 23.426 -13.624 -35.502 1.00 79.06 624 PHE A O 1
ATOM 4918 N N . ASN A 1 625 ? 24.006 -15.696 -36.139 1.00 82.31 625 ASN A N 1
ATOM 4919 C CA . ASN A 1 625 ? 24.333 -15.333 -37.521 1.00 82.31 625 ASN A CA 1
ATOM 4920 C C . ASN A 1 625 ? 23.111 -14.804 -38.290 1.00 82.31 625 ASN A C 1
ATOM 4922 O O . ASN A 1 625 ? 23.228 -13.805 -38.993 1.00 82.31 625 ASN A O 1
ATOM 4926 N N . GLU A 1 626 ? 21.945 -15.444 -38.125 1.00 81.19 626 GLU A N 1
ATOM 4927 C CA . GLU A 1 626 ? 20.679 -15.016 -38.744 1.00 81.19 626 GLU A CA 1
ATOM 4928 C C . GLU A 1 626 ? 20.273 -13.617 -38.258 1.00 81.19 626 GLU A C 1
ATOM 4930 O O . GLU A 1 626 ? 19.914 -12.756 -39.062 1.00 81.19 626 GLU A O 1
ATOM 4935 N N . LEU A 1 627 ? 20.393 -13.358 -36.949 1.00 83.88 627 LEU A N 1
ATOM 4936 C CA . LEU A 1 627 ? 20.104 -12.039 -36.385 1.00 83.88 627 LEU A CA 1
ATOM 4937 C C . LEU A 1 627 ? 21.122 -10.988 -36.835 1.00 83.88 627 LEU A C 1
ATOM 4939 O O . LEU A 1 627 ? 20.727 -9.882 -37.192 1.00 83.88 627 LEU A O 1
ATOM 4943 N N . GLN A 1 628 ? 22.418 -11.312 -36.830 1.00 83.44 628 GLN A N 1
ATOM 4944 C CA . GLN A 1 628 ? 23.491 -10.375 -37.171 1.00 83.44 628 GLN A CA 1
ATOM 4945 C C . GLN A 1 628 ? 23.402 -9.909 -38.627 1.00 83.44 628 GLN A C 1
ATOM 4947 O O . GLN A 1 628 ? 23.556 -8.716 -38.902 1.00 83.44 628 GLN A O 1
ATOM 4952 N N . GLU A 1 629 ? 23.123 -10.829 -39.553 1.00 83.94 629 GLU A N 1
ATOM 4953 C CA . GLU A 1 629 ? 22.955 -10.513 -40.972 1.00 83.94 629 GLU A CA 1
ATOM 4954 C C . GLU A 1 629 ? 21.831 -9.493 -41.176 1.00 83.94 629 GLU A C 1
ATOM 4956 O O . GLU A 1 629 ? 22.039 -8.457 -41.814 1.00 83.94 629 GLU A O 1
ATOM 4961 N N . TYR A 1 630 ? 20.670 -9.729 -40.565 1.00 83.44 630 TYR A N 1
ATOM 4962 C CA . TYR A 1 630 ? 19.538 -8.813 -40.656 1.00 83.44 630 TYR A CA 1
ATOM 4963 C C . TYR A 1 630 ? 19.788 -7.483 -39.933 1.00 83.44 630 TYR A C 1
ATOM 4965 O O . TYR A 1 630 ? 19.575 -6.413 -40.511 1.00 83.44 630 TYR A O 1
ATOM 4973 N N . ALA A 1 631 ? 20.284 -7.539 -38.694 1.00 85.69 631 ALA A N 1
ATOM 4974 C CA . ALA A 1 631 ? 20.540 -6.372 -37.859 1.00 85.69 631 ALA A CA 1
ATOM 4975 C C . ALA A 1 631 ? 21.498 -5.387 -38.533 1.00 85.69 631 ALA A C 1
ATOM 4977 O O . ALA A 1 631 ? 21.267 -4.183 -38.475 1.00 85.69 631 ALA A O 1
ATOM 4978 N N . SER A 1 632 ? 22.522 -5.880 -39.239 1.00 84.19 632 SER A N 1
ATOM 4979 C CA . SER A 1 632 ? 23.502 -5.043 -39.952 1.00 84.19 632 SER A CA 1
ATOM 4980 C C . SER A 1 632 ? 22.890 -4.123 -41.019 1.00 84.19 632 SER A C 1
ATOM 4982 O O . SER A 1 632 ? 23.487 -3.116 -41.393 1.00 84.19 632 SER A O 1
ATOM 4984 N N . GLN A 1 633 ? 21.689 -4.450 -41.500 1.00 82.19 633 GLN A N 1
ATOM 4985 C CA . GLN A 1 633 ? 20.959 -3.678 -42.504 1.00 82.19 633 GLN A CA 1
ATOM 4986 C C . GLN A 1 633 ? 19.800 -2.876 -41.900 1.00 82.19 633 GLN A C 1
ATOM 4988 O O . GLN A 1 633 ? 19.064 -2.210 -42.635 1.00 82.19 633 GLN A O 1
ATOM 4993 N N . LEU A 1 634 ? 19.581 -2.984 -40.588 1.00 85.19 634 LEU A N 1
ATOM 4994 C CA . LEU A 1 634 ? 18.449 -2.378 -39.910 1.00 85.19 634 LEU A CA 1
ATOM 4995 C C . LEU A 1 634 ? 18.681 -0.875 -39.745 1.00 85.19 634 LEU A C 1
ATOM 4997 O O . LEU A 1 634 ? 19.667 -0.426 -39.169 1.00 85.19 634 LEU A O 1
ATOM 5001 N N . THR A 1 635 ? 17.744 -0.086 -40.255 1.00 86.25 635 THR A N 1
ATOM 5002 C CA . THR A 1 635 ? 17.739 1.371 -40.115 1.00 86.25 635 THR A CA 1
ATOM 5003 C C . THR A 1 635 ? 16.349 1.825 -39.708 1.00 86.25 635 THR A C 1
ATOM 5005 O O . THR A 1 635 ? 15.372 1.109 -39.925 1.00 86.25 635 THR A O 1
ATOM 5008 N N . PHE A 1 636 ? 16.243 3.046 -39.188 1.00 83.50 636 PHE A N 1
ATOM 5009 C CA . PHE A 1 636 ? 14.953 3.655 -38.864 1.00 83.50 636 PHE A CA 1
ATOM 5010 C C . PHE A 1 636 ? 13.967 3.637 -40.049 1.00 83.50 636 PHE A C 1
ATOM 5012 O O . PHE A 1 636 ? 12.794 3.333 -39.868 1.00 83.50 636 PHE A O 1
ATOM 5019 N N . HIS A 1 637 ? 14.445 3.901 -41.271 1.00 84.50 637 HIS A N 1
ATOM 5020 C CA . HIS A 1 637 ? 13.609 3.839 -42.477 1.00 84.50 637 HIS A CA 1
ATOM 5021 C C . HIS A 1 637 ? 13.191 2.405 -42.809 1.00 84.50 637 HIS A C 1
ATOM 5023 O O . HIS A 1 637 ? 12.029 2.166 -43.098 1.00 84.50 637 HIS A O 1
ATOM 5029 N N . LYS A 1 638 ? 14.105 1.429 -42.707 1.00 85.19 638 LYS A N 1
ATOM 5030 C CA . LYS A 1 638 ? 13.779 0.016 -42.963 1.00 85.19 638 LYS A CA 1
ATOM 5031 C C . LYS A 1 638 ? 12.726 -0.518 -41.983 1.00 85.19 638 LYS A C 1
ATOM 5033 O O . LYS A 1 638 ? 11.819 -1.223 -42.392 1.00 85.19 638 LYS A O 1
ATOM 5038 N N . ILE A 1 639 ? 12.815 -0.114 -40.717 1.00 85.81 639 ILE A N 1
ATOM 5039 C CA . ILE A 1 639 ? 11.815 -0.383 -39.671 1.00 85.81 639 ILE A CA 1
ATOM 5040 C C . ILE A 1 639 ? 10.441 0.197 -40.060 1.00 85.81 639 ILE A C 1
ATOM 5042 O O . ILE A 1 639 ? 9.422 -0.484 -39.956 1.00 85.81 639 ILE A O 1
ATOM 5046 N N . LYS A 1 640 ? 10.389 1.451 -40.526 1.00 85.25 640 LYS A N 1
ATOM 5047 C CA . LYS A 1 640 ? 9.116 2.096 -40.889 1.00 85.25 640 LYS A CA 1
ATOM 5048 C C . LYS A 1 640 ? 8.504 1.562 -42.181 1.00 85.25 640 LYS A C 1
ATOM 5050 O O . LYS A 1 640 ? 7.293 1.381 -42.236 1.00 85.25 640 LYS A O 1
ATOM 5055 N N . ASP A 1 641 ? 9.329 1.298 -43.188 1.00 82.44 641 ASP A N 1
ATOM 5056 C CA . ASP A 1 641 ? 8.861 1.148 -44.568 1.00 82.44 641 ASP A CA 1
ATOM 5057 C C . ASP A 1 641 ? 9.024 -0.278 -45.139 1.00 82.44 641 ASP A C 1
ATOM 5059 O O . ASP A 1 641 ? 8.446 -0.570 -46.186 1.00 82.44 641 ASP A O 1
ATOM 5063 N N . ASP A 1 642 ? 9.787 -1.180 -44.499 1.00 76.62 642 ASP A N 1
ATOM 5064 C CA . ASP A 1 642 ? 10.141 -2.495 -45.069 1.00 76.62 642 ASP A CA 1
ATOM 5065 C C . ASP A 1 642 ? 10.359 -3.600 -44.008 1.00 76.62 642 ASP A C 1
ATOM 5067 O O . ASP A 1 642 ? 11.484 -4.065 -43.778 1.00 76.62 642 ASP A O 1
ATOM 5071 N N . TRP A 1 643 ? 9.262 -4.050 -43.366 1.00 80.62 643 TRP A N 1
ATOM 5072 C CA . TRP A 1 643 ? 9.297 -5.053 -42.285 1.00 80.62 643 TRP A CA 1
ATOM 5073 C C . TRP A 1 643 ? 8.770 -6.465 -42.597 1.00 80.62 643 TRP A C 1
ATOM 5075 O O . TRP A 1 643 ? 8.414 -7.225 -41.704 1.00 80.62 643 TRP A O 1
ATOM 5085 N N . ASN A 1 644 ? 8.779 -6.877 -43.867 1.00 74.75 644 ASN A N 1
ATOM 5086 C CA . ASN A 1 644 ? 8.147 -8.130 -44.325 1.00 74.75 644 ASN A CA 1
ATOM 5087 C C . ASN A 1 644 ? 9.009 -9.406 -44.185 1.00 74.75 644 ASN A C 1
ATOM 5089 O O . ASN A 1 644 ? 8.661 -10.462 -44.720 1.00 74.75 644 ASN A O 1
ATOM 5093 N N . CYS A 1 645 ? 10.164 -9.322 -43.523 1.00 76.50 645 CYS A N 1
ATOM 5094 C CA . CYS A 1 645 ? 11.101 -10.439 -43.397 1.00 76.50 645 CYS A CA 1
ATOM 5095 C C . CYS A 1 645 ? 10.561 -11.539 -42.463 1.00 76.50 645 CYS A C 1
ATOM 5097 O O . CYS A 1 645 ? 9.922 -11.248 -41.453 1.00 76.50 645 CYS A O 1
ATOM 5099 N N . ASP A 1 646 ? 10.886 -12.804 -42.750 1.00 79.88 646 ASP A N 1
ATOM 5100 C CA . ASP A 1 646 ? 10.447 -13.965 -41.959 1.00 79.88 646 ASP A CA 1
ATOM 5101 C C . ASP A 1 646 ? 10.881 -13.921 -40.483 1.00 79.88 646 ASP A C 1
ATOM 5103 O O . ASP A 1 646 ? 10.258 -14.580 -39.653 1.00 79.88 646 ASP A O 1
ATOM 5107 N N . ILE A 1 647 ? 11.897 -13.122 -40.134 1.00 81.56 647 ILE A N 1
ATOM 5108 C CA . ILE A 1 647 ? 12.305 -12.892 -38.739 1.00 81.56 647 ILE A CA 1
ATOM 5109 C C . ILE A 1 647 ? 11.137 -12.337 -37.905 1.00 81.56 647 ILE A C 1
ATOM 5111 O O . ILE A 1 647 ? 10.922 -12.800 -36.789 1.00 81.56 647 ILE A O 1
ATOM 5115 N N . TRP A 1 648 ? 10.321 -11.434 -38.456 1.00 80.88 648 TRP A N 1
ATOM 5116 C CA . TRP A 1 648 ? 9.222 -10.771 -37.731 1.00 80.88 648 TRP A CA 1
ATOM 5117 C C . TRP A 1 648 ? 8.025 -11.666 -37.481 1.00 80.88 648 TRP A C 1
ATOM 5119 O O . TRP A 1 648 ? 7.312 -11.465 -36.510 1.00 80.88 648 TRP A O 1
ATOM 5129 N N . LYS A 1 649 ? 7.860 -12.711 -38.297 1.00 80.06 649 LYS A N 1
ATOM 5130 C CA . LYS A 1 649 ? 6.832 -13.742 -38.095 1.00 80.06 649 LYS A CA 1
ATOM 5131 C C . LYS A 1 649 ? 7.149 -14.675 -36.926 1.00 80.06 649 LYS A C 1
ATOM 5133 O O . LYS A 1 649 ? 6.281 -15.424 -36.493 1.00 80.06 649 LYS A O 1
ATOM 5138 N N . LYS A 1 650 ? 8.410 -14.702 -36.480 1.00 81.44 650 LYS A N 1
ATOM 5139 C CA . LYS A 1 650 ? 8.869 -15.523 -35.352 1.00 81.44 650 LYS A CA 1
ATOM 5140 C C . LYS A 1 650 ? 8.833 -14.746 -34.029 1.00 81.44 650 LYS A C 1
ATOM 5142 O O . LYS A 1 650 ? 8.775 -15.369 -32.975 1.00 81.44 650 LYS A O 1
ATOM 5147 N N . ILE A 1 651 ? 8.883 -13.414 -34.079 1.00 80.25 651 ILE A N 1
ATOM 5148 C CA . ILE A 1 651 ? 8.775 -12.543 -32.902 1.00 80.25 651 ILE A CA 1
ATOM 5149 C C . ILE A 1 651 ? 7.285 -12.434 -32.527 1.00 80.25 651 ILE A C 1
ATOM 5151 O O . ILE A 1 651 ? 6.460 -12.298 -33.430 1.00 80.25 651 ILE A O 1
ATOM 5155 N N . PRO A 1 652 ? 6.910 -12.513 -31.235 1.00 77.69 652 PRO A N 1
ATOM 5156 C CA . PRO A 1 652 ? 5.528 -12.301 -30.813 1.00 77.69 652 PRO A CA 1
ATOM 5157 C C . PRO A 1 652 ? 5.012 -10.930 -31.273 1.00 77.69 652 PRO A C 1
ATOM 5159 O O . PRO A 1 652 ? 5.590 -9.912 -30.908 1.00 77.69 652 PRO A O 1
ATOM 5162 N N . ASP A 1 653 ? 3.925 -10.904 -32.046 1.00 74.69 653 ASP A N 1
ATOM 5163 C CA . ASP A 1 653 ? 3.280 -9.676 -32.531 1.00 74.69 653 ASP A CA 1
ATOM 5164 C C . ASP A 1 653 ? 1.821 -9.619 -32.057 1.00 74.69 653 ASP A C 1
ATOM 5166 O O . ASP A 1 653 ? 0.872 -9.695 -32.836 1.00 74.69 653 ASP A O 1
ATOM 5170 N N . GLU A 1 654 ? 1.648 -9.490 -30.738 1.00 70.00 654 GLU A N 1
ATOM 5171 C CA . GLU A 1 654 ? 0.332 -9.359 -30.091 1.00 70.00 654 GLU A CA 1
ATOM 5172 C C . GLU A 1 654 ? -0.462 -8.154 -30.631 1.00 70.00 654 GLU A C 1
ATOM 5174 O O . GLU A 1 654 ? -1.691 -8.136 -30.577 1.00 70.00 654 GLU A O 1
ATOM 5179 N N . LEU A 1 655 ? 0.235 -7.142 -31.165 1.00 66.88 655 LEU A N 1
ATOM 5180 C CA . LEU A 1 655 ? -0.384 -5.965 -31.764 1.00 66.88 655 LEU A CA 1
ATOM 5181 C C . LEU A 1 655 ? -0.975 -6.280 -33.140 1.00 66.88 655 LEU A C 1
ATOM 5183 O O . LEU A 1 655 ? -2.077 -5.830 -33.425 1.00 66.88 655 LEU A O 1
ATOM 5187 N N . SER A 1 656 ? -0.288 -7.058 -33.977 1.00 69.06 656 SER A N 1
ATOM 5188 C CA . SER A 1 656 ? -0.847 -7.533 -35.248 1.00 69.06 656 SER A CA 1
ATOM 5189 C C . SER A 1 656 ? -2.059 -8.431 -35.029 1.00 69.06 656 SER A C 1
ATOM 5191 O O . SER A 1 656 ? -3.074 -8.242 -35.694 1.00 69.06 656 SER A O 1
ATOM 5193 N N . ASP A 1 657 ? -2.009 -9.337 -34.049 1.00 73.06 657 ASP A N 1
ATOM 5194 C CA . ASP A 1 657 ? -3.174 -10.146 -33.669 1.00 73.06 657 ASP A CA 1
ATOM 5195 C C . ASP A 1 657 ? -4.352 -9.248 -33.244 1.00 73.06 657 ASP A C 1
ATOM 5197 O O . ASP A 1 657 ? -5.465 -9.398 -33.749 1.00 73.06 657 ASP A O 1
ATOM 5201 N N . ALA A 1 658 ? -4.093 -8.228 -32.418 1.00 67.25 658 ALA A N 1
ATOM 5202 C CA . ALA A 1 658 ? -5.111 -7.261 -32.005 1.00 67.25 658 ALA A CA 1
ATOM 5203 C C . ALA A 1 658 ? -5.645 -6.386 -33.159 1.00 67.25 658 ALA A C 1
ATOM 5205 O O . ALA A 1 658 ? -6.839 -6.092 -33.196 1.00 67.25 658 ALA A O 1
ATOM 5206 N N . LEU A 1 659 ? -4.792 -5.974 -34.103 1.00 66.31 659 LEU A N 1
ATOM 5207 C CA . LEU A 1 659 ? -5.179 -5.199 -35.290 1.00 66.31 659 LEU A CA 1
ATOM 5208 C C . LEU A 1 659 ? -5.960 -6.047 -36.304 1.00 66.31 659 LEU A C 1
ATOM 5210 O O . LEU A 1 659 ? -6.840 -5.528 -36.988 1.00 66.31 659 LEU A O 1
ATOM 5214 N N . ASN A 1 660 ? -5.677 -7.348 -36.396 1.00 75.69 660 ASN A N 1
ATOM 5215 C CA . ASN A 1 660 ? -6.466 -8.281 -37.203 1.00 75.69 660 ASN A CA 1
ATOM 5216 C C . ASN A 1 660 ? -7.875 -8.458 -36.622 1.00 75.69 660 ASN A C 1
ATOM 5218 O O . ASN A 1 660 ? -8.847 -8.509 -37.379 1.00 75.69 660 ASN A O 1
ATOM 5222 N N . ASP A 1 661 ? -7.987 -8.505 -35.293 1.00 75.94 661 ASP A N 1
ATOM 5223 C CA . ASP A 1 661 ? -9.268 -8.590 -34.589 1.00 75.94 661 ASP A CA 1
ATOM 5224 C C . ASP A 1 661 ? -10.043 -7.259 -34.614 1.00 75.94 661 ASP A C 1
ATOM 5226 O O . ASP A 1 661 ? -11.277 -7.256 -34.652 1.00 75.94 661 ASP A O 1
ATOM 5230 N N . ASN A 1 662 ? -9.341 -6.121 -34.628 1.00 70.06 662 ASN A N 1
ATOM 5231 C CA . ASN A 1 662 ? -9.932 -4.788 -34.723 1.00 70.06 662 ASN A CA 1
ATOM 5232 C C . ASN A 1 662 ? -9.040 -3.817 -35.533 1.00 70.06 662 ASN A C 1
ATOM 5234 O O . ASN A 1 662 ? -8.149 -3.183 -34.968 1.00 70.06 662 ASN A O 1
ATOM 5238 N N . PRO A 1 663 ? -9.304 -3.636 -36.840 1.00 69.00 663 PRO A N 1
ATOM 5239 C CA . PRO A 1 663 ? -8.472 -2.804 -37.718 1.00 69.00 663 PRO A CA 1
ATOM 5240 C C . PRO A 1 663 ? -8.479 -1.298 -37.407 1.00 69.00 663 PRO A C 1
ATOM 5242 O O . PRO A 1 663 ? -7.640 -0.571 -37.936 1.00 69.00 663 PRO A O 1
ATOM 5245 N N . ASP A 1 664 ? -9.430 -0.825 -36.592 1.00 62.00 664 ASP A N 1
ATOM 5246 C CA . ASP A 1 664 ? -9.628 0.596 -36.261 1.00 62.00 664 ASP A CA 1
ATOM 5247 C C . ASP A 1 664 ? -8.993 1.009 -34.909 1.00 62.00 664 ASP A C 1
ATOM 5249 O O . ASP A 1 664 ? -9.223 2.126 -34.424 1.00 62.00 664 ASP A O 1
ATOM 5253 N N . LEU A 1 665 ? -8.239 0.104 -34.271 1.00 54.12 665 LEU A N 1
ATOM 5254 C CA . LEU A 1 665 ? -7.565 0.289 -32.973 1.00 54.12 665 LEU A CA 1
ATOM 5255 C C . LEU A 1 665 ? -6.424 1.322 -33.079 1.00 54.12 665 LEU A C 1
ATOM 5257 O O . LEU A 1 665 ? -6.428 2.308 -32.285 1.00 54.12 665 LEU A O 1
#

Mean predicted aligned error: 19.67 Å

Organism: NCBI:txid497107

pLDDT: mean 71.11, std 22.02, range [19.97, 96.88]

Sequence (665 aa):
MMYSRLSFTAFVVSATLANPIVKCPFPETLGLVAVAKDGANAGWAMSPDEPCVPGKYCPYACPPGQLMNQWDPSATTYSYPSSMNGGFFCNPDGSLTKPFTDRDLCIDGEGTVSVVNQADKEVAFCQTVLPGNEAMLIPTKVDAGNEQVLAVPNPSYYAGTGAHYYINPPGVSTEEGCVWGTADKEIGNWSPYIAGMNMDNEANTYVTIGVNPKHIDDFNGKTPSFGVRIVCDNPDECNGLPCEINPKNGYNKASGVSAGNSLNADYYGTDNEFGPKPFTNVLKFFQMLEKNNTNQICYYQSGIGSSFKAESSNIKEENFLSSRYDKLNSKIDAMVAFTLKKHVLDAYEFLVKFFSKNDKIYIFGFSRGSFTARIVAGMIELVGLVYTGSTDAISMAWDIYNNWEQAGQPYSENMTFTMAQEFKQTFSRSDVEIHFMGLWDTINSVGFLWDRMFPFTVRSCNVNHIRHAVSIDERRSKYKQQLFAPEKETCFEDEDAECSTCNSRTTQTSLISLNSIGDIIRHLIGKKPESARKPRHHDDLVEVFFPGDHADIGGGRENYYGEWKRVFTPNMGQCRVIPENCVVHWSLFYRLHYIRDYNPPNIHSLSFSDLFLQSMLEFKQFTFNELQEYASQLTFHKIKDDWNCDIWKKIPDELSDALNDNPDL

Foldseek 3Di:
DDDDDADWKKKKFFADDDDPFLFQADDPPQQFAFFQCPALCNRFLDARPDTHGAPAATFTAHAFQKDFDFFAPVQQACDPPRLAGGHWHQHPVSYTDGNDPPDRRIDGAPQQDKDFAQDQAKKWKFKQRTSRPRFRQHTDIAGHRGMTGHHAEECVPRNHDKIKIAIAAGPQDSNRARHDDDLPDCGRLNPQKMKIWYAYPVRDIDIDIFGRVSVCVSVPPDQGPDKDWDDDPDPVSDPWPGWIDDSVVDHRDIDIPPDDVPPPPQDPQRHYDPDFDDHWPNVVVQVPDDCPDNLTHIDIDITQVSPRDGDDDDDDDDDDDDDDDDPPFPVVLVSSVVSLLVLLLVVLLVCQVGDDPPDAAAIEIAEAVLLSSLLNQQLCVQQNRFHPDDPVLSVVSSVLLVVCLQVVNDPDPDPSSVVSVVNNVPGHDPLQAHAEYHYAFYFDANTDPDPSDSVRSLDGQRYAAYEYEHEQQAFPPRSAGRHHDPPPPDDDDPPDDDDDDDDDDDDDDDDDDDDDPVVVVVVPDDDDDDDDDDDGDPDHHAYEYEYDYSCVRGPRQADSVRHGDDDDDPRPHDGHADDQQHAYAPVVLVCLAPPVPDDRPNCQVHQQLNNQLNNCVVDPPDDSVRSNVVSVPDDSCCSHPPDPDVVVVVDDDVVVVVCVVPVVD